Protein 5H5W (pdb70)

Organism: Escherichia coli (strain K12) (NCBI:txid83333)

Sequence (393 aa):
LSATSTTSSTTAFSATTAGNAIAGKYTISVTHLAQAQTLTTRTTRDDTKTAIATSDSKLTIQQGGDKDPITIDISAANSSLSGIRDAINNAKAGVSASIINVGNGEYRLSVTSNDTGLDNAMTLSVSGDDALQSFMGYDASASSNGMEVSVAAQNAQLTVNNVAIENSSNTISDALENITLNLNDVTTGNQTLTITQDATSTTSSTTAFSATTAGNAIAGKYTISVTHLAQAQTLTTRTTRDDTKTAIATSDSKLTIQQGGDKDPITIDISAANSSLSGIRDAINNAKAGVSASIINVGNGEYRLSVTSNDTGLDNAMTLSVSGDDALQSFMGYDASASSNGMEVSVAAQNAQLTVNNVAIENSSNTISALENITLNLNDVTTGNQTLTITQD

GO terms:
  GO:0005515 protein binding (F, IPI)
  GO:0071973 bacterial-type flagellum-dependent cell motility (P, IMP)

InterPro domains:
  IPR003481 Flagellar hook-associated protein 2, N-terminal [PF02465] (11-106)
  IPR010809 Flagellar hook-associated protein 2, C-terminal [PF07195] (222-452)
  IPR040026 Flagellar hook-associated protein 2 [PTHR30288] (1-466)

B-factor: mean 37.25, std 9.59, range [19.23, 79.92]

Radius of gyration: 24.8 Å; Cα contacts (8 Å, |Δi|>4): 1081; chains: 2; bounding box: 63×58×67 Å

Structure (mmCIF, N/CA/C/O backbone):
data_5H5W
#
_entry.id   5H5W
#
_cell.length_a   118.326
_cell.length_b   118.326
_cell.length_c   59.581
_cell.angle_alpha   90.00
_cell.angle_beta   90.00
_cell.angle_gamma   120.00
#
_symmetry.space_group_name_H-M   'P 6'
#
loop_
_entity.id
_entity.type
_entity.pdbx_description
1 polymer 'Flagellar hook-associated protein 2'
2 water water
#
loop_
_atom_site.group_PDB
_atom_site.id
_atom_site.type_symbol
_atom_site.label_atom_id
_atom_site.label_alt_id
_atom_site.label_comp_id
_atom_site.label_asym_id
_atom_site.label_entity_id
_atom_site.label_seq_id
_atom_site.pdbx_PDB_ins_code
_atom_site.Cartn_x
_atom_site.Cartn_y
_atom_site.Cartn_z
_atom_site.occupancy
_atom_site.B_iso_or_equiv
_atom_site.auth_seq_id
_atom_site.auth_comp_id
_atom_site.auth_asym_id
_atom_site.auth_atom_id
_atom_site.pdbx_PDB_model_num
ATOM 1 N N . LEU A 1 6 ? 112.427 -39.021 -35.645 1.00 48.72 70 LEU A N 1
ATOM 2 C CA . LEU A 1 6 ? 111.512 -38.613 -36.767 1.00 51.94 70 LEU A CA 1
ATOM 3 C C . LEU A 1 6 ? 110.797 -37.345 -36.324 1.00 52.25 70 LEU A C 1
ATOM 4 O O . LEU A 1 6 ? 110.397 -36.532 -37.145 1.00 54.87 70 LEU A O 1
ATOM 9 N N . SER A 1 7 ? 110.640 -37.157 -35.021 1.00 50.80 71 SER A N 1
ATOM 10 C CA . SER A 1 7 ? 109.913 -35.961 -34.542 1.00 51.85 71 SER A CA 1
ATOM 11 C C . SER A 1 7 ? 110.840 -34.868 -33.965 1.00 50.34 71 SER A C 1
ATOM 12 O O . SER A 1 7 ? 111.561 -35.093 -32.989 1.00 47.62 71 SER A O 1
ATOM 15 N N . ALA A 1 8 ? 110.831 -33.697 -34.606 1.00 52.33 72 ALA A N 1
ATOM 16 C CA . ALA A 1 8 ? 111.780 -32.628 -34.289 1.00 52.00 72 ALA A CA 1
ATOM 17 C C . ALA A 1 8 ? 111.283 -31.752 -33.161 1.00 51.89 72 ALA A C 1
ATOM 18 O O . ALA A 1 8 ? 110.082 -31.516 -33.046 1.00 53.57 72 ALA A O 1
ATOM 20 N N . THR A 1 9 ? 112.210 -31.261 -32.331 1.00 50.13 73 THR A N 1
ATOM 21 C CA . THR A 1 9 ? 111.853 -30.366 -31.233 1.00 50.28 73 THR A CA 1
ATOM 22 C C . THR A 1 9 ? 112.816 -29.157 -31.094 1.00 51.04 73 THR A C 1
ATOM 23 O O . THR A 1 9 ? 113.990 -29.232 -31.495 1.00 49.59 73 THR A O 1
ATOM 27 N N . SER A 1 10 ? 112.300 -28.045 -30.550 1.00 53.06 74 SER A N 1
ATOM 28 C CA . SER A 1 10 ? 113.114 -26.847 -30.228 1.00 54.16 74 SER A CA 1
ATOM 29 C C . SER A 1 10 ? 113.216 -26.570 -28.727 1.00 52.50 74 SER A C 1
ATOM 30 O O . SER A 1 10 ? 112.334 -26.926 -27.948 1.00 52.15 74 SER A O 1
ATOM 33 N N . THR A 1 11 ? 114.294 -25.916 -28.325 1.00 52.03 75 THR A N 1
ATOM 34 C CA . THR A 1 11 ? 114.526 -25.700 -26.914 1.00 50.69 75 THR A CA 1
ATOM 35 C C . THR A 1 11 ? 114.651 -24.227 -26.554 1.00 53.27 75 THR A C 1
ATOM 36 O O . THR A 1 11 ? 115.179 -23.422 -27.323 1.00 54.68 75 THR A O 1
ATOM 40 N N . THR A 1 12 ? 114.193 -23.892 -25.353 1.00 53.33 76 THR A N 1
ATOM 41 C CA . THR A 1 12 ? 114.332 -22.544 -24.842 1.00 55.64 76 THR A CA 1
ATOM 42 C C . THR A 1 12 ? 114.773 -22.655 -23.374 1.00 53.05 76 THR A C 1
ATOM 43 O O . THR A 1 12 ? 114.457 -23.624 -22.693 1.00 50.46 76 THR A O 1
ATOM 47 N N . SER A 1 13 ? 115.512 -21.671 -22.894 1.00 53.79 77 SER A N 1
ATOM 48 C CA . SER A 1 13 ? 116.038 -21.741 -21.541 1.00 51.92 77 SER A CA 1
ATOM 49 C C . SER A 1 13 ? 115.894 -20.408 -20.830 1.00 54.39 77 SER A C 1
ATOM 50 O O . SER A 1 13 ? 116.023 -19.350 -21.449 1.00 57.15 77 SER A O 1
ATOM 53 N N . SER A 1 14 ? 115.642 -20.452 -19.526 1.00 53.37 78 SER A N 1
ATOM 54 C CA . SER A 1 14 ? 115.464 -19.215 -18.754 1.00 55.94 78 SER A CA 1
ATOM 55 C C . SER A 1 14 ? 116.780 -18.499 -18.445 1.00 55.77 78 SER A C 1
ATOM 56 O O . SER A 1 14 ? 116.782 -17.311 -18.083 1.00 58.71 78 SER A O 1
ATOM 59 N N . THR A 1 15 ? 117.890 -19.214 -18.600 1.00 52.23 79 THR A N 1
ATOM 60 C CA . THR A 1 15 ? 119.208 -18.720 -18.186 1.00 51.92 79 THR A CA 1
ATOM 61 C C . THR A 1 15 ? 120.259 -19.008 -19.242 1.00 50.60 79 THR A C 1
ATOM 62 O O . THR A 1 15 ? 120.168 -20.008 -19.960 1.00 48.74 79 THR A O 1
ATOM 66 N N . THR A 1 16 ? 121.289 -18.160 -19.287 1.00 51.95 80 THR A N 1
ATOM 67 C CA . THR A 1 16 ? 122.523 -18.451 -20.031 1.00 50.68 80 THR A CA 1
ATOM 68 C C . THR A 1 16 ? 123.341 -19.542 -19.330 1.00 46.73 80 THR A C 1
ATOM 69 O O . THR A 1 16 ? 124.292 -20.091 -19.909 1.00 45.27 80 THR A O 1
ATOM 73 N N . ALA A 1 17 ? 122.965 -19.847 -18.086 1.00 45.09 81 ALA A N 1
ATOM 74 C CA . ALA A 1 17 ? 123.587 -20.919 -17.314 1.00 41.86 81 ALA A CA 1
ATOM 75 C C . ALA A 1 17 ? 123.545 -22.283 -18.004 1.00 38.64 81 ALA A C 1
ATOM 76 O O . ALA A 1 17 ? 124.453 -23.084 -17.835 1.00 37.52 81 ALA A O 1
ATOM 78 N N . PHE A 1 18 ? 122.485 -22.567 -18.745 1.00 38.56 82 PHE A N 1
ATOM 79 C CA . PHE A 1 18 ? 122.428 -23.805 -19.527 1.00 36.37 82 PHE A CA 1
ATOM 80 C C . PHE A 1 18 ? 121.704 -23.596 -20.841 1.00 38.62 82 PHE A C 1
ATOM 81 O O . PHE A 1 18 ? 120.881 -22.673 -20.970 1.00 41.06 82 PHE A O 1
ATOM 89 N N . SER A 1 19 ? 122.034 -24.428 -21.824 1.00 37.69 83 SER A N 1
ATOM 90 C CA . SER A 1 19 ? 121.217 -24.534 -23.008 1.00 39.51 83 SER A CA 1
ATOM 91 C C . SER A 1 19 ? 121.087 -25.996 -23.352 1.00 37.23 83 SER A C 1
ATOM 92 O O . SER A 1 19 ? 121.567 -26.871 -22.608 1.00 35.30 83 SER A O 1
ATOM 95 N N . ALA A 1 20 ? 120.392 -26.285 -24.440 1.00 37.81 84 ALA A N 1
ATOM 96 C CA . ALA A 1 20 ? 120.133 -27.669 -24.788 1.00 36.48 84 ALA A CA 1
ATOM 97 C C . ALA A 1 20 ? 119.736 -27.805 -26.231 1.00 38.16 84 ALA A C 1
ATOM 98 O O . ALA A 1 20 ? 119.111 -26.897 -26.811 1.00 40.53 84 ALA A O 1
ATOM 100 N N . THR A 1 21 ? 120.120 -28.932 -26.816 1.00 37.35 85 THR A N 1
ATOM 101 C CA . THR A 1 21 ? 119.645 -29.314 -28.138 1.00 39.30 85 THR A CA 1
ATOM 102 C C . THR A 1 21 ? 119.116 -30.732 -28.046 1.00 38.62 85 THR A C 1
ATOM 103 O O . THR A 1 21 ? 119.425 -31.462 -27.098 1.00 37.39 85 THR A O 1
ATOM 107 N N . THR A 1 22 ? 118.333 -31.128 -29.035 1.00 40.01 86 THR A N 1
ATOM 108 C CA . THR A 1 22 ? 117.617 -32.378 -28.974 1.00 39.65 86 THR A CA 1
ATOM 109 C C . THR A 1 22 ? 117.868 -33.255 -30.195 1.00 41.23 86 THR A C 1
ATOM 110 O O . THR A 1 22 ? 117.996 -32.741 -31.311 1.00 43.92 86 THR A O 1
ATOM 114 N N . ALA A 1 23 ? 117.906 -34.571 -29.978 1.00 40.23 87 ALA A N 1
ATOM 115 C CA . ALA A 1 23 ? 117.790 -35.541 -31.059 1.00 41.65 87 ALA A CA 1
ATOM 116 C C . ALA A 1 23 ? 116.296 -35.735 -31.319 1.00 43.13 87 ALA A C 1
ATOM 117 O O . ALA A 1 23 ? 115.463 -35.145 -30.619 1.00 42.79 87 ALA A O 1
ATOM 119 N N . GLY A 1 24 ? 115.951 -36.544 -32.315 1.00 44.14 88 GLY A N 1
ATOM 120 C CA . GLY A 1 24 ? 114.559 -36.862 -32.576 1.00 45.98 88 GLY A CA 1
ATOM 121 C C . GLY A 1 24 ? 113.837 -37.515 -31.405 1.00 45.06 88 GLY A C 1
ATOM 122 O O . GLY A 1 24 ? 114.462 -38.156 -30.555 1.00 43.00 88 GLY A O 1
ATOM 123 N N . ASN A 1 25 ? 112.515 -37.342 -31.367 1.00 47.02 89 ASN A N 1
ATOM 124 C CA . ASN A 1 25 ? 111.634 -37.991 -30.375 1.00 47.60 89 ASN A CA 1
ATOM 125 C C . ASN A 1 25 ? 111.914 -37.633 -28.911 1.00 46.04 89 ASN A C 1
ATOM 126 O O . ASN A 1 25 ? 111.678 -38.455 -28.035 1.00 45.74 89 ASN A O 1
ATOM 131 N N . ALA A 1 26 ? 112.459 -36.444 -28.661 1.00 45.94 90 ALA A N 1
ATOM 132 C CA . ALA A 1 26 ? 112.632 -35.942 -27.296 1.00 45.29 90 ALA A CA 1
ATOM 133 C C . ALA A 1 26 ? 111.259 -35.494 -26.779 1.00 47.16 90 ALA A C 1
ATOM 134 O O . ALA A 1 26 ? 110.434 -34.982 -27.557 1.00 49.66 90 ALA A O 1
ATOM 136 N N . ILE A 1 27 ? 111.010 -35.692 -25.484 1.00 46.76 91 ILE A N 1
ATOM 137 C CA . ILE A 1 27 ? 109.685 -35.430 -24.910 1.00 48.94 91 ILE A CA 1
ATOM 138 C C . ILE A 1 27 ? 109.475 -33.935 -24.693 1.00 49.83 91 ILE A C 1
ATOM 139 O O . ILE A 1 27 ? 110.214 -33.306 -23.918 1.00 48.51 91 ILE A O 1
ATOM 144 N N . ALA A 1 28 ? 108.489 -33.372 -25.394 1.00 52.00 92 ALA A N 1
ATOM 145 C CA . ALA A 1 28 ? 108.156 -31.950 -25.271 1.00 54.13 92 ALA A CA 1
ATOM 146 C C . ALA A 1 28 ? 107.780 -31.576 -23.825 1.00 54.48 92 ALA A C 1
ATOM 147 O O . ALA A 1 28 ? 107.385 -32.434 -23.035 1.00 54.49 92 ALA A O 1
ATOM 149 N N . GLY A 1 29 ? 107.944 -30.309 -23.463 1.00 55.32 93 GLY A N 1
ATOM 150 C CA . GLY A 1 29 ? 107.527 -29.869 -22.142 1.00 55.81 93 GLY A CA 1
ATOM 151 C C . GLY A 1 29 ? 108.522 -29.054 -21.357 1.00 54.61 93 GLY A C 1
ATOM 152 O O . GLY A 1 29 ? 109.576 -28.661 -21.869 1.00 52.98 93 GLY A O 1
ATOM 153 N N . LYS A 1 30 ? 108.158 -28.787 -20.104 1.00 55.57 94 LYS A N 1
ATOM 154 C CA . LYS A 1 30 ? 108.940 -27.923 -19.226 1.00 54.93 94 LYS A CA 1
ATOM 155 C C . LYS A 1 30 ? 109.773 -28.760 -18.257 1.00 51.98 94 LYS A C 1
ATOM 156 O O . LYS A 1 30 ? 109.275 -29.681 -17.594 1.00 52.57 94 LYS A O 1
ATOM 158 N N . TYR A 1 31 ? 111.058 -28.462 -18.201 1.00 48.70 95 TYR A N 1
ATOM 159 C CA . TYR A 1 31 ? 111.914 -29.178 -17.315 1.00 45.62 95 TYR A CA 1
ATOM 160 C C . TYR A 1 31 ? 112.501 -28.184 -16.336 1.00 45.09 95 TYR A C 1
ATOM 161 O O . TYR A 1 31 ? 113.090 -27.197 -16.745 1.00 45.43 95 TYR A O 1
ATOM 170 N N . THR A 1 32 ? 112.322 -28.428 -15.046 1.00 44.46 96 THR A N 1
ATOM 171 C CA . THR A 1 32 ? 112.973 -27.597 -14.039 1.00 44.11 96 THR A CA 1
ATOM 172 C C . THR A 1 32 ? 114.382 -28.082 -13.813 1.00 41.32 96 THR A C 1
ATOM 173 O O . THR A 1 32 ? 114.581 -29.203 -13.354 1.00 40.52 96 THR A O 1
ATOM 177 N N . ILE A 1 33 ? 115.353 -27.214 -14.090 1.00 40.80 97 ILE A N 1
ATOM 178 C CA . ILE A 1 33 ? 116.764 -27.552 -13.965 1.00 38.63 97 ILE A CA 1
ATOM 179 C C . ILE A 1 33 ? 117.510 -26.661 -12.964 1.00 39.93 97 ILE A C 1
ATOM 180 O O . ILE A 1 33 ? 117.467 -25.412 -13.020 1.00 41.75 97 ILE A O 1
ATOM 185 N N . SER A 1 34 ? 118.189 -27.319 -12.035 1.00 39.29 98 SER A N 1
ATOM 186 C CA . SER A 1 34 ? 118.974 -26.645 -11.029 1.00 39.77 98 SER A CA 1
ATOM 187 C C . SER A 1 34 ? 120.356 -27.263 -11.139 1.00 37.47 98 SER A C 1
ATOM 188 O O . SER A 1 34 ? 120.481 -28.474 -11.070 1.00 36.34 98 SER A O 1
ATOM 191 N N . VAL A 1 35 ? 121.380 -26.434 -11.369 1.00 36.78 99 VAL A N 1
ATOM 192 C CA . VAL A 1 35 ? 122.786 -26.896 -11.518 1.00 33.75 99 VAL A CA 1
ATOM 193 C C . VAL A 1 35 ? 123.565 -26.468 -10.294 1.00 33.95 99 VAL A C 1
ATOM 194 O O 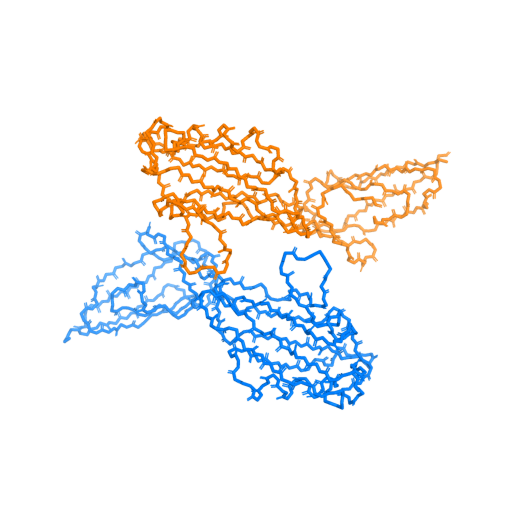. VAL A 1 35 ? 123.644 -25.274 -10.002 1.00 35.40 99 VAL A O 1
ATOM 198 N N . THR A 1 36 ? 124.125 -27.393 -9.535 1.00 32.90 100 THR A N 1
ATOM 199 C CA . THR A 1 36 ? 124.813 -26.925 -8.324 1.00 34.01 100 THR A CA 1
ATOM 200 C C . THR A 1 36 ? 126.331 -26.896 -8.440 1.00 32.30 100 THR A C 1
ATOM 201 O O . THR A 1 36 ? 127.008 -26.202 -7.670 1.00 33.19 100 THR A O 1
ATOM 205 N N . HIS A 1 37 ? 126.854 -27.635 -9.403 1.00 30.44 101 HIS A N 1
ATOM 206 C CA . HIS A 1 37 ? 128.298 -27.738 -9.640 1.00 30.25 101 HIS A CA 1
ATOM 207 C C . HIS A 1 37 ? 128.539 -28.080 -11.111 1.00 29.25 101 HIS A C 1
ATOM 208 O O . HIS A 1 37 ? 127.772 -28.807 -11.708 1.00 27.22 101 HIS A O 1
ATOM 215 N N . LEU A 1 38 ? 129.593 -27.494 -11.671 1.00 29.30 102 LEU A N 1
ATOM 216 C CA . LEU A 1 38 ? 130.076 -27.759 -13.009 1.00 28.91 102 LEU A CA 1
ATOM 217 C C . LEU A 1 38 ? 131.125 -28.852 -12.888 1.00 28.49 102 LEU A C 1
ATOM 218 O O . LEU A 1 38 ? 131.831 -28.943 -11.860 1.00 27.02 102 LEU A O 1
ATOM 223 N N . ALA A 1 39 ? 131.230 -29.693 -13.909 1.00 26.65 103 ALA A N 1
ATOM 224 C CA . ALA A 1 39 ? 132.362 -30.594 -13.981 1.00 27.30 103 ALA A CA 1
ATOM 225 C C . ALA A 1 39 ? 133.655 -29.788 -14.152 1.00 29.22 103 ALA A C 1
ATOM 226 O O . ALA A 1 39 ? 133.651 -28.709 -14.760 1.00 29.75 103 ALA A O 1
ATOM 228 N N . GLN A 1 40 ? 134.756 -30.316 -13.608 1.00 28.77 104 GLN A N 1
ATOM 229 C CA . GLN A 1 40 ? 136.077 -29.702 -13.735 1.00 28.01 104 GLN A CA 1
ATOM 230 C C . GLN A 1 40 ? 137.090 -30.774 -14.080 1.00 27.31 104 GLN A C 1
ATOM 231 O O . GLN A 1 40 ? 136.959 -31.907 -13.633 1.00 27.14 104 GLN A O 1
ATOM 237 N N . ALA A 1 41 ? 138.074 -30.400 -14.902 1.00 27.29 105 ALA A N 1
ATOM 238 C CA . ALA A 1 41 ? 139.255 -31.223 -15.194 1.00 26.96 105 ALA A CA 1
ATOM 239 C C . ALA A 1 41 ? 140.350 -30.936 -14.173 1.00 27.05 105 ALA A C 1
ATOM 240 O O . ALA A 1 41 ? 140.722 -29.776 -13.967 1.00 26.48 105 ALA A O 1
ATOM 242 N N . GLN A 1 42 ? 140.887 -31.978 -13.538 1.00 27.47 106 GLN A N 1
ATOM 243 C CA . GLN A 1 42 ? 141.983 -31.769 -12.612 1.00 26.44 106 GLN A CA 1
ATOM 244 C C . GLN A 1 42 ? 143.182 -31.081 -13.266 1.00 26.71 106 GLN A C 1
ATOM 245 O O . GLN A 1 42 ? 143.561 -31.411 -14.405 1.00 27.17 106 GLN A O 1
ATOM 251 N N . THR A 1 43 ? 143.747 -30.097 -12.557 1.00 25.74 107 THR A N 1
ATOM 252 C CA . THR A 1 43 ? 145.064 -29.567 -12.910 1.00 25.31 107 THR A CA 1
ATOM 253 C C . THR A 1 43 ? 145.969 -29.694 -11.702 1.00 24.79 107 THR A C 1
ATOM 254 O O . THR A 1 43 ? 145.609 -29.292 -10.579 1.00 25.75 107 THR A O 1
ATOM 258 N N . LEU A 1 44 ? 147.103 -30.340 -11.929 1.00 24.64 108 LEU A N 1
ATOM 259 C CA . LEU A 1 44 ? 148.185 -30.396 -10.970 1.00 23.42 108 LEU A CA 1
ATOM 260 C C . LEU A 1 44 ? 149.336 -29.467 -11.403 1.00 23.79 108 LEU A C 1
ATOM 261 O O . LEU A 1 44 ? 149.797 -29.487 -12.562 1.00 22.41 108 LEU A O 1
ATOM 266 N N . THR A 1 45 ? 149.830 -28.701 -10.432 1.00 23.52 109 THR A N 1
ATOM 267 C CA . THR A 1 45 ? 150.927 -27.773 -10.654 1.00 22.50 109 THR A CA 1
ATOM 268 C C . THR A 1 45 ? 152.057 -27.991 -9.628 1.00 23.22 109 THR A C 1
ATOM 269 O O . THR A 1 45 ? 151.825 -28.127 -8.418 1.00 22.68 109 THR A O 1
ATOM 273 N N . THR A 1 46 ? 153.292 -28.020 -10.122 1.00 23.86 110 THR A N 1
ATOM 274 C CA . THR A 1 46 ? 154.454 -28.164 -9.258 1.00 24.72 110 THR A CA 1
ATOM 275 C C . THR A 1 46 ? 154.455 -27.096 -8.191 1.00 25.18 110 THR A C 1
ATOM 276 O O . THR A 1 46 ? 154.318 -25.929 -8.517 1.00 24.16 110 THR A O 1
ATOM 280 N N . ARG A 1 47 ? 154.569 -27.474 -6.900 1.00 26.94 111 ARG A N 1
ATOM 281 C CA . ARG A 1 47 ? 154.524 -26.460 -5.824 1.00 27.29 111 ARG A CA 1
ATOM 282 C C . ARG A 1 47 ? 155.798 -25.661 -5.806 1.00 28.11 111 ARG A C 1
ATOM 283 O O . ARG A 1 47 ? 155.815 -24.546 -5.264 1.00 28.61 111 ARG A O 1
ATOM 291 N N . THR A 1 48 ? 156.887 -26.231 -6.341 1.00 27.92 112 THR A N 1
ATOM 292 C CA . THR A 1 48 ? 158.142 -25.475 -6.479 1.00 29.04 112 THR A CA 1
ATOM 293 C C . THR A 1 48 ? 158.389 -25.091 -7.942 1.00 28.65 112 THR A C 1
ATOM 294 O O . THR A 1 48 ? 157.706 -25.585 -8.837 1.00 27.67 112 THR A O 1
ATOM 298 N N . THR A 1 49 ? 159.399 -24.242 -8.151 1.00 28.22 113 THR A N 1
ATOM 299 C CA . THR A 1 49 ? 159.693 -23.681 -9.450 1.00 28.14 113 THR A CA 1
ATOM 300 C C . THR A 1 49 ? 161.128 -24.007 -9.854 1.00 28.72 113 THR A C 1
ATOM 301 O O . THR A 1 49 ? 161.972 -24.305 -9.025 1.00 28.51 113 THR A O 1
ATOM 305 N N . ARG A 1 50 ? 161.393 -23.937 -11.142 1.00 28.61 114 ARG A N 1
ATOM 306 C CA . ARG A 1 50 ? 162.754 -23.901 -11.639 1.00 30.49 114 ARG A CA 1
ATOM 307 C C . ARG A 1 50 ? 163.093 -22.526 -12.166 1.00 31.13 114 ARG A C 1
ATOM 308 O O . ARG A 1 50 ? 162.207 -21.776 -12.627 1.00 30.01 114 ARG A O 1
ATOM 316 N N . ASP A 1 51 ? 164.379 -22.195 -12.138 1.00 32.36 115 ASP A N 1
ATOM 317 C CA . ASP A 1 51 ? 164.780 -20.937 -12.741 1.00 34.21 115 ASP A CA 1
ATOM 318 C C . ASP A 1 51 ? 164.979 -21.031 -14.269 1.00 33.87 115 ASP A C 1
ATOM 319 O O . ASP A 1 51 ? 165.259 -20.042 -14.937 1.00 34.70 115 ASP A O 1
ATOM 324 N N . ASP A 1 52 ? 164.819 -22.201 -14.838 1.00 33.27 116 ASP A N 1
ATOM 325 C CA . ASP A 1 52 ? 164.768 -22.237 -16.294 1.00 34.86 116 ASP A CA 1
ATOM 326 C C . ASP A 1 52 ? 164.100 -23.502 -16.777 1.00 34.59 116 ASP A C 1
ATOM 327 O O . ASP A 1 52 ? 163.809 -24.392 -15.962 1.00 34.40 116 ASP A O 1
ATOM 332 N N . THR A 1 53 ? 163.879 -23.588 -18.093 1.00 34.72 117 THR A N 1
ATOM 333 C CA . THR A 1 53 ? 163.144 -24.709 -18.684 1.00 34.66 117 THR A CA 1
ATOM 334 C C . THR A 1 53 ? 164.034 -25.766 -19.334 1.00 35.58 117 THR A C 1
ATOM 335 O O . THR A 1 53 ? 163.540 -26.779 -19.821 1.00 34.97 117 THR A O 1
ATOM 339 N N . LYS A 1 54 ? 165.348 -25.520 -19.313 1.00 37.24 118 LYS A N 1
ATOM 340 C CA . LYS A 1 54 ? 166.326 -26.279 -20.078 1.00 38.76 118 LYS A CA 1
ATOM 341 C C . LYS A 1 54 ? 167.252 -27.164 -19.243 1.00 38.99 118 LYS A C 1
ATOM 342 O O . LYS A 1 54 ? 167.859 -28.098 -19.772 1.00 39.10 118 LYS A O 1
ATOM 348 N N . THR A 1 55 ? 167.384 -26.861 -17.950 1.00 37.51 119 THR A N 1
ATOM 349 C CA . THR A 1 55 ? 168.273 -27.648 -17.092 1.00 37.70 119 THR A CA 1
ATOM 350 C C . THR A 1 55 ? 167.544 -28.899 -16.624 1.00 36.69 119 THR A C 1
ATOM 351 O O . THR A 1 55 ? 166.416 -28.827 -16.104 1.00 34.55 119 THR A O 1
ATOM 355 N N . ALA A 1 56 ? 168.215 -30.030 -16.799 1.00 36.97 120 ALA A N 1
ATOM 356 C CA . ALA A 1 56 ? 167.742 -31.316 -16.335 1.00 37.00 120 ALA A CA 1
ATOM 357 C C . ALA A 1 56 ? 167.524 -31.303 -14.816 1.00 36.27 120 ALA A C 1
ATOM 358 O O . ALA A 1 56 ? 168.249 -30.654 -14.063 1.00 36.68 120 ALA A O 1
ATOM 360 N N . ILE A 1 57 ? 166.517 -32.025 -14.366 1.00 35.44 121 ILE A N 1
ATOM 361 C CA . ILE A 1 57 ? 166.160 -32.038 -12.961 1.00 35.12 121 ILE A CA 1
ATOM 362 C C . ILE A 1 57 ? 166.623 -33.361 -12.350 1.00 36.74 121 ILE A C 1
ATOM 363 O O . ILE A 1 57 ? 166.928 -33.442 -11.162 1.00 36.28 121 ILE A O 1
ATOM 368 N N . ALA A 1 58 ? 166.593 -34.403 -13.173 1.00 37.79 122 ALA A N 1
ATOM 369 C CA . ALA A 1 58 ? 166.988 -35.743 -12.768 1.00 39.74 122 ALA A CA 1
ATOM 370 C C . ALA A 1 58 ? 168.443 -35.949 -13.105 1.00 41.93 122 ALA A C 1
ATOM 371 O O . ALA A 1 58 ? 168.972 -35.338 -14.044 1.00 42.40 122 ALA A O 1
ATOM 373 N N . THR A 1 59 ? 169.094 -36.789 -12.314 1.00 44.35 123 THR A N 1
ATOM 374 C CA . THR A 1 59 ? 170.488 -37.167 -12.550 1.00 47.08 123 THR A CA 1
ATOM 375 C C . THR A 1 59 ? 170.574 -38.552 -13.205 1.00 49.18 123 THR A C 1
ATOM 376 O O . THR A 1 59 ? 171.573 -38.869 -13.846 1.00 51.81 123 THR A O 1
ATOM 380 N N . SER A 1 60 ? 169.529 -39.365 -13.045 1.00 48.59 124 SER A N 1
ATOM 381 C CA . SER A 1 60 ? 169.396 -40.642 -13.765 1.00 50.19 124 SER A CA 1
ATOM 382 C C . SER A 1 60 ? 168.245 -40.587 -14.788 1.00 48.75 124 SER A C 1
ATOM 383 O O . SER A 1 60 ? 167.438 -39.652 -14.782 1.00 45.88 124 SER A O 1
ATOM 386 N N . ASP A 1 61 ? 168.191 -41.580 -15.668 1.00 49.53 125 ASP A N 1
ATOM 387 C CA . ASP A 1 61 ? 167.015 -41.794 -16.485 1.00 48.98 125 ASP A CA 1
ATOM 388 C C . ASP A 1 61 ? 165.926 -42.297 -15.569 1.00 47.95 125 ASP A C 1
ATOM 389 O O . ASP A 1 61 ? 166.209 -42.861 -14.508 1.00 49.03 125 ASP A O 1
ATOM 394 N N . SER A 1 62 ? 164.683 -42.077 -15.967 1.00 45.97 126 SER A N 1
ATOM 395 C CA . SER A 1 62 ? 163.557 -42.385 -15.090 1.00 44.99 126 SER A CA 1
ATOM 396 C C . SER A 1 62 ? 162.290 -42.729 -15.856 1.00 43.71 126 SER A C 1
ATOM 397 O O . SER A 1 62 ? 162.230 -42.598 -17.091 1.00 44.27 126 SER A O 1
ATOM 400 N N . LYS A 1 63 ? 161.289 -43.188 -15.121 1.00 42.07 127 LYS A N 1
ATOM 401 C CA . LYS A 1 63 ? 160.035 -43.597 -15.741 1.00 41.79 127 LYS A CA 1
ATOM 402 C C . LYS A 1 63 ? 158.873 -42.901 -15.070 1.00 39.26 127 LYS A C 1
ATOM 403 O O . LYS A 1 63 ? 158.619 -43.130 -13.885 1.00 38.75 127 LYS A O 1
ATOM 409 N N . LEU A 1 64 ? 158.167 -42.065 -15.826 1.00 38.08 128 LEU A N 1
ATOM 410 C CA . LEU A 1 64 ? 156.975 -41.372 -15.302 1.00 36.64 128 LEU A CA 1
ATOM 411 C C . LEU A 1 64 ? 155.754 -42.239 -15.512 1.00 37.46 128 LEU A C 1
ATOM 412 O O . LEU A 1 64 ? 155.481 -42.642 -16.636 1.00 38.97 128 LEU A O 1
ATOM 417 N N . THR A 1 65 ? 155.045 -42.554 -14.433 1.00 37.74 129 THR A N 1
ATOM 418 C CA . THR A 1 65 ? 153.746 -43.209 -14.530 1.00 38.54 129 THR A CA 1
ATOM 419 C C . THR A 1 65 ? 152.599 -42.227 -14.289 1.00 36.50 129 THR A C 1
ATOM 420 O O . THR A 1 65 ? 152.595 -41.465 -13.322 1.00 35.61 129 THR A O 1
ATOM 424 N N . ILE A 1 66 ? 151.637 -42.278 -15.208 1.00 36.70 130 ILE A N 1
ATOM 425 C CA . ILE A 1 66 ? 150.438 -41.478 -15.203 1.00 35.05 130 ILE A CA 1
ATOM 426 C C . ILE A 1 66 ? 149.267 -42.459 -15.154 1.00 36.02 130 ILE A C 1
ATOM 427 O O . ILE A 1 66 ? 149.049 -43.265 -16.092 1.00 37.45 130 ILE A O 1
ATOM 432 N N . GLN A 1 67 ? 148.521 -42.401 -14.055 1.00 34.64 131 GLN A N 1
ATOM 433 C CA . GLN A 1 67 ? 147.396 -43.287 -13.835 1.00 35.15 131 GLN A CA 1
ATOM 434 C C . GLN A 1 67 ? 146.150 -42.455 -13.519 1.00 33.83 131 GLN A C 1
ATOM 435 O O . GLN A 1 67 ? 146.100 -41.781 -12.490 1.00 32.87 131 GLN A O 1
ATOM 441 N N . GLN A 1 68 ? 145.140 -42.527 -14.380 1.00 32.95 132 GLN A N 1
ATOM 442 C CA . GLN A 1 68 ? 143.852 -41.907 -14.110 1.00 31.41 132 GLN A CA 1
ATOM 443 C C . GLN A 1 68 ? 142.910 -42.885 -13.428 1.00 32.01 132 GLN A C 1
ATOM 444 O O . GLN A 1 68 ? 143.223 -44.068 -13.334 1.00 33.11 132 GLN A O 1
ATOM 450 N N . GLY A 1 69 ? 141.754 -42.405 -12.981 1.00 31.54 133 GLY A N 1
ATOM 451 C CA . GLY A 1 69 ? 140.741 -43.298 -12.359 1.00 32.08 133 GLY A CA 1
ATOM 452 C C . GLY A 1 69 ? 139.815 -43.873 -13.403 1.00 34.00 133 GLY A C 1
ATOM 453 O O . GLY A 1 69 ? 140.125 -43.903 -14.624 1.00 33.68 133 GLY A O 1
ATOM 454 N N . GLY A 1 70 ? 138.669 -44.358 -12.942 1.00 35.48 134 GLY A N 1
ATOM 455 C CA . GLY A 1 70 ? 137.697 -44.981 -13.844 1.00 37.19 134 GLY A CA 1
ATOM 456 C C . GLY A 1 70 ? 138.217 -46.197 -14.581 1.00 39.91 134 GLY A C 1
ATOM 457 O O . GLY A 1 70 ? 137.875 -46.426 -15.770 1.00 41.31 134 GLY A O 1
ATOM 458 N N . ASP A 1 71 ? 139.043 -46.989 -13.895 1.00 40.66 135 ASP A N 1
ATOM 459 C CA . ASP A 1 71 ? 139.622 -48.215 -14.481 1.00 42.70 135 ASP A CA 1
ATOM 460 C C . ASP A 1 71 ? 140.364 -48.032 -15.832 1.00 43.06 135 ASP A C 1
ATOM 461 O O . ASP A 1 71 ? 140.352 -48.924 -16.665 1.00 44.74 135 ASP A O 1
ATOM 463 N N . LYS A 1 72 ? 141.014 -46.885 -16.043 1.00 41.69 136 LYS A N 1
ATOM 464 C CA . LYS A 1 72 ? 141.894 -46.704 -17.201 1.00 42.42 136 LYS A CA 1
ATOM 465 C C . LYS A 1 72 ? 143.291 -47.293 -16.971 1.00 43.17 136 LYS A C 1
ATOM 466 O O . LYS A 1 72 ? 143.805 -47.290 -15.836 1.00 42.18 136 LYS A O 1
ATOM 472 N N . ASP A 1 73 ? 143.899 -47.791 -18.056 1.00 44.24 137 ASP A N 1
ATOM 473 C CA . ASP A 1 73 ? 145.259 -48.316 -18.023 1.00 45.37 137 ASP A CA 1
ATOM 474 C C . ASP A 1 73 ? 146.288 -47.240 -17.646 1.00 44.11 137 ASP A C 1
ATOM 475 O O . ASP A 1 73 ? 146.199 -46.111 -18.131 1.00 42.35 137 ASP A O 1
ATOM 477 N N . PRO A 1 74 ? 147.283 -47.603 -16.813 1.00 44.32 138 PRO A N 1
ATOM 478 C CA . PRO A 1 74 ? 148.403 -46.707 -16.521 1.00 43.46 138 PRO A CA 1
ATOM 479 C C . PRO A 1 74 ? 149.312 -46.539 -17.745 1.00 44.64 138 PRO A C 1
ATOM 480 O O . PRO A 1 74 ? 149.498 -47.490 -18.493 1.00 46.63 138 PRO A O 1
ATOM 484 N N . ILE A 1 75 ? 149.841 -45.332 -17.952 1.00 43.54 139 ILE A N 1
ATOM 485 C CA . ILE A 1 75 ? 150.810 -45.076 -19.031 1.00 45.12 139 ILE A CA 1
ATOM 486 C C . ILE A 1 75 ? 152.153 -44.756 -18.387 1.00 44.04 139 ILE A C 1
ATOM 487 O O . ILE A 1 75 ? 152.233 -43.862 -17.543 1.00 42.29 139 ILE A O 1
ATOM 492 N N . THR A 1 76 ? 153.186 -45.494 -18.782 1.00 45.95 140 THR A N 1
ATOM 493 C CA . THR A 1 76 ? 154.563 -45.277 -18.320 1.00 46.12 140 THR A CA 1
ATOM 494 C C . THR A 1 76 ? 155.376 -44.626 -19.437 1.00 46.70 140 THR A C 1
ATOM 495 O O . THR A 1 76 ? 155.434 -45.139 -20.562 1.00 47.47 140 THR A O 1
ATOM 499 N N . ILE A 1 77 ? 156.003 -43.496 -19.115 1.00 45.58 141 ILE A N 1
ATOM 500 C CA . ILE A 1 77 ? 156.810 -42.748 -20.081 1.00 46.19 141 ILE A CA 1
ATOM 501 C C . ILE A 1 77 ? 158.270 -42.733 -19.623 1.00 46.57 141 ILE A C 1
ATOM 502 O O . ILE A 1 77 ? 158.550 -42.568 -18.423 1.00 44.90 141 ILE A O 1
ATOM 507 N N . ASP A 1 78 ? 159.173 -42.933 -20.585 1.00 47.95 142 ASP A N 1
ATOM 508 C CA . ASP A 1 78 ? 160.622 -42.874 -20.363 1.00 49.31 142 ASP A CA 1
ATOM 509 C C . ASP A 1 78 ? 161.153 -41.452 -20.489 1.00 47.87 142 ASP A C 1
ATOM 510 O O . ASP A 1 78 ? 160.904 -40.761 -21.483 1.00 48.12 142 ASP A O 1
ATOM 515 N N . ILE A 1 79 ? 161.879 -41.021 -19.467 1.00 46.63 143 ILE A N 1
ATOM 516 C CA . ILE A 1 79 ? 162.485 -39.707 -19.454 1.00 44.74 143 ILE A CA 1
ATOM 517 C C . ILE A 1 79 ? 163.967 -39.884 -19.129 1.00 45.71 143 ILE A C 1
ATOM 518 O O . ILE A 1 79 ? 164.336 -40.187 -17.988 1.00 45.32 143 ILE A O 1
ATOM 523 N N . SER A 1 80 ? 164.809 -39.718 -20.145 1.00 46.05 144 SER A N 1
ATOM 524 C CA . SER A 1 80 ? 166.241 -39.683 -19.932 1.00 46.87 144 SER A CA 1
ATOM 525 C C . SER A 1 80 ? 166.585 -38.497 -19.028 1.00 44.78 144 SER A C 1
ATOM 526 O O . SER A 1 80 ? 165.814 -37.512 -18.943 1.00 42.83 144 SER A O 1
ATOM 529 N N . ALA A 1 81 ? 167.710 -38.632 -18.328 1.00 44.62 145 ALA A N 1
ATOM 530 C CA . ALA A 1 81 ? 168.284 -37.585 -17.502 1.00 43.53 145 ALA A CA 1
ATOM 531 C C . ALA A 1 81 ? 168.380 -36.288 -18.315 1.00 42.84 145 ALA A C 1
ATOM 532 O O . ALA A 1 81 ? 167.969 -35.241 -17.862 1.00 40.10 145 ALA A O 1
ATOM 534 N N . ALA A 1 82 ? 168.893 -36.392 -19.544 1.00 44.80 146 ALA A N 1
ATOM 535 C CA . ALA A 1 82 ? 168.984 -35.248 -20.444 1.00 44.80 146 ALA A CA 1
ATOM 536 C C . ALA A 1 82 ? 167.628 -34.551 -20.659 1.00 42.92 146 ALA A C 1
ATOM 537 O O . ALA A 1 82 ? 167.545 -33.328 -20.671 1.00 41.57 146 ALA A O 1
ATOM 539 N N . ASN A 1 83 ? 166.571 -35.341 -20.788 1.00 43.22 147 ASN A N 1
ATOM 540 C CA . ASN A 1 83 ? 165.224 -34.829 -21.029 1.00 41.69 147 ASN A CA 1
ATOM 541 C C . ASN A 1 83 ? 164.388 -34.554 -19.763 1.00 39.39 147 ASN A C 1
ATOM 542 O O . ASN A 1 83 ? 163.183 -34.246 -19.861 1.00 38.47 147 ASN A O 1
ATOM 547 N N . SER A 1 84 ? 165.021 -34.645 -18.586 1.00 38.26 148 SER A N 1
ATOM 548 C CA . SER A 1 84 ? 164.339 -34.318 -17.312 1.00 35.45 148 SER A CA 1
ATOM 549 C C . SER A 1 84 ? 164.281 -32.811 -17.021 1.00 34.09 148 SER A C 1
ATOM 550 O O . SER A 1 84 ? 164.118 -32.388 -15.874 1.00 32.61 148 SER A O 1
ATOM 553 N N . SER A 1 85 ? 164.439 -31.992 -18.046 1.00 33.66 149 SER A N 1
ATOM 554 C CA . SER A 1 85 ? 164.182 -30.570 -17.895 1.00 32.38 149 SER A CA 1
ATOM 555 C C . SER A 1 85 ? 162.681 -30.316 -17.964 1.00 31.20 149 SER A C 1
ATOM 556 O O . SER A 1 85 ? 161.914 -31.154 -18.428 1.00 31.13 149 SER A O 1
ATOM 559 N N . LEU A 1 86 ? 162.267 -29.146 -17.515 1.00 30.70 150 LEU A N 1
ATOM 560 C CA . LEU A 1 86 ? 160.889 -28.733 -17.724 1.00 30.71 150 LEU A CA 1
ATOM 561 C C . LEU A 1 86 ? 160.419 -28.896 -19.166 1.00 31.87 150 LEU A C 1
ATOM 562 O O . LEU A 1 86 ? 159.391 -29.529 -19.361 1.00 32.30 150 LEU A O 1
ATOM 567 N N . SER A 1 87 ? 161.123 -28.322 -20.155 1.00 32.40 151 SER A N 1
ATOM 568 C CA . SER A 1 87 ? 160.748 -28.539 -21.580 1.00 34.53 151 SER A CA 1
ATOM 569 C C . SER A 1 87 ? 160.723 -30.028 -21.924 1.00 35.02 151 SER A C 1
ATOM 570 O O . SER A 1 87 ? 159.812 -30.494 -22.604 1.00 35.82 151 SER A O 1
ATOM 573 N N . GLY A 1 88 ? 161.746 -30.756 -21.476 1.00 35.00 152 GLY A N 1
ATOM 574 C CA . GLY A 1 88 ? 161.872 -32.180 -21.770 1.00 35.55 152 GLY A CA 1
ATOM 575 C C . GLY A 1 88 ? 160.661 -32.962 -21.320 1.00 34.52 152 GLY A C 1
ATOM 576 O O . GLY A 1 88 ? 160.137 -33.773 -22.086 1.00 34.43 152 GLY A O 1
ATOM 577 N N . ILE A 1 89 ? 160.216 -32.700 -20.078 1.00 33.11 153 ILE A N 1
ATOM 578 C CA . ILE A 1 89 ? 159.114 -33.438 -19.460 1.00 32.71 153 ILE A CA 1
ATOM 579 C C . ILE A 1 89 ? 157.786 -33.064 -20.111 1.00 33.69 153 ILE A C 1
ATOM 580 O O . ILE A 1 89 ? 156.974 -33.947 -20.404 1.00 34.35 153 ILE A O 1
ATOM 585 N N . ARG A 1 90 ? 157.567 -31.759 -20.314 1.00 33.48 154 ARG A N 1
ATOM 586 C CA . ARG A 1 90 ? 156.407 -31.261 -21.045 1.00 34.22 154 ARG A CA 1
ATOM 587 C C . ARG A 1 90 ? 156.237 -31.954 -22.411 1.00 36.48 154 ARG A C 1
ATOM 588 O O . ARG A 1 90 ? 155.146 -32.486 -22.709 1.00 36.95 154 ARG A O 1
ATOM 596 N N . ASP A 1 91 ? 157.310 -31.956 -23.209 1.00 37.25 155 ASP A N 1
ATOM 597 C CA . ASP A 1 91 ? 157.322 -32.614 -24.524 1.00 40.37 155 ASP A CA 1
ATOM 598 C C . ASP A 1 91 ? 157.025 -34.107 -24.410 1.00 40.43 155 ASP A C 1
ATOM 599 O O . ASP A 1 91 ? 156.328 -34.669 -25.242 1.00 41.08 155 ASP A O 1
ATOM 604 N N . ALA A 1 92 ? 157.579 -34.749 -23.387 1.00 39.75 156 ALA A N 1
ATOM 605 C CA . ALA A 1 92 ? 157.483 -36.204 -23.281 1.00 40.46 156 ALA A CA 1
ATOM 606 C C . ALA A 1 92 ? 156.056 -36.581 -22.883 1.00 38.73 156 ALA A C 1
ATOM 607 O O . ALA A 1 92 ? 155.489 -37.537 -23.402 1.00 39.18 156 ALA A O 1
ATOM 609 N N . ILE A 1 93 ? 155.477 -35.808 -21.969 1.00 35.94 157 ILE A N 1
ATOM 610 C CA . ILE A 1 93 ? 154.086 -36.007 -21.591 1.00 34.19 157 ILE A CA 1
ATOM 611 C C . ILE A 1 93 ? 153.128 -35.770 -22.803 1.00 34.83 157 ILE A C 1
ATOM 612 O O . ILE A 1 93 ? 152.274 -36.603 -23.114 1.00 34.34 157 ILE A O 1
ATOM 617 N N . ASN A 1 94 ? 153.294 -34.636 -23.472 1.00 34.82 158 ASN A N 1
ATOM 618 C CA . ASN A 1 94 ? 152.394 -34.244 -24.542 1.00 36.77 158 ASN A CA 1
ATOM 619 C C . ASN A 1 94 ? 152.456 -35.236 -25.687 1.00 39.69 158 ASN A C 1
ATOM 620 O O . ASN A 1 94 ? 151.434 -35.589 -26.245 1.00 41.00 158 ASN A O 1
ATOM 625 N N . ASN A 1 95 ? 153.656 -35.734 -25.973 1.00 42.44 159 ASN A N 1
ATOM 626 C CA . ASN A 1 95 ? 153.877 -36.717 -27.032 1.00 45.97 159 ASN A CA 1
ATOM 627 C C . ASN A 1 95 ? 153.345 -38.098 -26.712 1.00 46.36 159 ASN A C 1
ATOM 628 O O . ASN A 1 95 ? 153.065 -38.855 -27.602 1.00 48.07 159 ASN A O 1
ATOM 633 N N . ALA A 1 96 ? 153.181 -38.408 -25.433 1.00 45.26 160 ALA A N 1
ATOM 634 C CA . ALA A 1 96 ? 152.676 -39.722 -25.010 1.00 46.14 160 ALA A CA 1
ATOM 635 C C . ALA A 1 96 ? 151.172 -39.984 -25.292 1.00 46.77 160 ALA A C 1
ATOM 636 O O . ALA A 1 96 ? 150.753 -41.159 -25.399 1.00 48.08 160 ALA A O 1
ATOM 638 N N . LYS A 1 97 ? 150.388 -38.906 -25.453 1.00 45.76 161 LYS A N 1
ATOM 639 C CA . LYS A 1 97 ? 148.920 -38.973 -25.581 1.00 46.23 161 LYS A CA 1
ATOM 640 C C . LYS A 1 97 ? 148.411 -39.853 -24.458 1.00 44.89 161 LYS A C 1
ATOM 641 O O . LYS A 1 97 ? 147.949 -40.985 -24.647 1.00 45.98 161 LYS A O 1
ATOM 647 N N . ALA A 1 98 ? 148.522 -39.311 -23.268 1.00 43.31 162 ALA A N 1
ATOM 648 C CA . ALA A 1 98 ? 148.287 -40.068 -22.068 1.00 42.11 162 ALA A CA 1
ATOM 649 C C . ALA A 1 98 ? 146.970 -39.634 -21.436 1.00 41.07 162 ALA A C 1
ATOM 650 O O . ALA A 1 98 ? 146.745 -39.862 -20.241 1.00 40.25 162 ALA A O 1
ATOM 652 N N . GLY A 1 99 ? 146.113 -38.998 -22.241 1.00 41.12 163 GLY A N 1
ATOM 653 C CA . GLY A 1 99 ? 144.880 -38.389 -21.746 1.00 39.78 163 GLY A CA 1
ATOM 654 C C . GLY A 1 99 ? 145.129 -37.198 -20.826 1.00 37.94 163 GLY A C 1
ATOM 655 O O . GLY A 1 99 ? 144.181 -36.643 -20.262 1.00 37.46 163 GLY A O 1
ATOM 656 N N . VAL A 1 100 ? 146.395 -36.804 -20.666 1.00 36.98 164 VAL A N 1
ATOM 657 C CA . VAL A 1 100 ? 146.716 -35.572 -19.957 1.00 34.41 164 VAL A CA 1
ATOM 658 C C . VAL A 1 100 ? 147.557 -34.657 -20.833 1.00 35.05 164 VAL A C 1
ATOM 659 O O . VAL A 1 100 ? 148.097 -35.045 -21.875 1.00 36.63 164 VAL A O 1
ATOM 663 N N . SER A 1 101 ? 147.641 -33.413 -20.423 1.00 33.63 165 SER A N 1
ATOM 664 C CA . SER A 1 101 ? 148.319 -32.428 -21.235 1.00 34.63 165 SER A CA 1
ATOM 665 C C . SER A 1 101 ? 149.166 -31.589 -20.276 1.00 32.20 165 SER A C 1
ATOM 666 O O . SER A 1 101 ? 148.670 -31.197 -19.227 1.00 30.83 165 SER A O 1
ATOM 669 N N . ALA A 1 102 ? 150.438 -31.384 -20.618 1.00 30.89 166 ALA A N 1
ATOM 670 C CA . ALA A 1 102 ? 151.376 -30.594 -19.819 1.00 28.66 166 ALA A CA 1
ATOM 671 C C . ALA A 1 102 ? 151.662 -29.244 -20.458 1.00 29.09 166 ALA A C 1
ATOM 672 O O . ALA A 1 102 ? 151.756 -29.101 -21.710 1.00 28.46 166 ALA A O 1
ATOM 674 N N . SER A 1 103 ? 151.839 -28.243 -19.604 1.00 28.28 167 SER A N 1
ATOM 675 C CA . SER A 1 103 ? 152.278 -26.933 -20.075 1.00 29.42 167 SER A CA 1
ATOM 676 C C . SER A 1 103 ? 153.230 -26.312 -19.050 1.00 28.67 167 SER A C 1
ATOM 677 O O . SER A 1 103 ? 153.238 -26.705 -17.872 1.00 27.03 167 SER A O 1
ATOM 680 N N . ILE A 1 104 ? 154.021 -25.348 -19.519 1.00 29.14 168 ILE A N 1
ATOM 681 C CA . ILE A 1 104 ? 154.893 -24.574 -18.669 1.00 29.79 168 ILE A CA 1
ATOM 682 C C . ILE A 1 104 ? 154.271 -23.200 -18.364 1.00 29.70 168 ILE A C 1
ATOM 683 O O . ILE A 1 104 ? 153.693 -22.563 -19.250 1.00 30.83 168 ILE A O 1
ATOM 688 N N . ILE A 1 105 ? 154.324 -22.781 -17.100 1.00 29.68 169 ILE A N 1
ATOM 689 C CA . ILE A 1 105 ? 153.880 -21.436 -16.711 1.00 30.05 169 ILE A CA 1
ATOM 690 C C . ILE A 1 105 ? 155.076 -20.600 -16.213 1.00 30.09 169 ILE A C 1
ATOM 691 O O . ILE A 1 105 ? 155.729 -20.958 -15.233 1.00 30.01 169 ILE A O 1
ATOM 696 N N . ASN A 1 106 ? 155.377 -19.505 -16.898 1.00 30.08 170 ASN A N 1
ATOM 697 C CA . ASN A 1 106 ? 156.333 -18.533 -16.350 1.00 30.20 170 ASN A CA 1
ATOM 698 C C . ASN A 1 106 ? 155.606 -17.667 -15.287 1.00 29.23 170 ASN A C 1
ATOM 699 O O . ASN A 1 106 ? 154.821 -16.815 -15.628 1.00 29.17 170 ASN A O 1
ATOM 704 N N . VAL A 1 107 ? 155.829 -17.923 -14.002 1.00 28.81 171 VAL A N 1
ATOM 705 C CA . VAL A 1 107 ? 155.113 -17.172 -12.945 1.00 28.06 171 VAL A CA 1
ATOM 706 C C . VAL A 1 107 ? 155.764 -15.809 -12.625 1.00 29.31 171 VAL A C 1
ATOM 707 O O . VAL A 1 107 ? 155.361 -15.119 -11.683 1.00 30.43 171 VAL A O 1
ATOM 711 N N . GLY A 1 108 ? 156.772 -15.432 -13.408 1.00 29.42 172 GLY A N 1
ATOM 712 C CA . GLY A 1 108 ? 157.518 -14.215 -13.165 1.00 30.31 172 GLY A CA 1
ATOM 713 C C . GLY A 1 108 ? 158.675 -14.432 -12.221 1.00 30.10 172 GLY A C 1
ATOM 714 O O . GLY A 1 108 ? 158.890 -15.543 -11.762 1.00 30.23 172 GLY A O 1
ATOM 715 N N . ASN A 1 109 ? 159.421 -13.369 -11.934 1.00 31.31 173 ASN A N 1
ATOM 716 C CA . ASN A 1 109 ? 160.593 -13.433 -11.054 1.00 32.09 173 ASN A CA 1
ATOM 717 C C . ASN A 1 109 ? 161.637 -14.474 -11.520 1.00 31.88 173 ASN A C 1
ATOM 718 O O . ASN A 1 109 ? 162.416 -14.967 -10.718 1.00 30.51 173 ASN A O 1
ATOM 723 N N . GLY A 1 110 ? 161.612 -14.819 -12.822 1.00 32.75 174 GLY A N 1
ATOM 724 C CA . GLY A 1 110 ? 162.566 -15.763 -13.428 1.00 32.06 174 GLY A CA 1
ATOM 725 C C . GLY A 1 110 ? 162.288 -17.203 -12.988 1.00 32.33 174 GLY A C 1
ATOM 726 O O . GLY A 1 110 ? 163.225 -18.024 -12.931 1.00 32.96 174 GLY A O 1
ATOM 727 N N . GLU A 1 111 ? 161.017 -17.515 -12.689 1.00 30.52 175 GLU A N 1
ATOM 728 C CA . GLU A 1 111 ? 160.621 -18.831 -12.192 1.00 30.44 175 GLU A CA 1
ATOM 729 C C . GLU A 1 111 ? 159.544 -19.447 -13.062 1.00 29.05 175 GLU A C 1
ATOM 730 O O . GLU A 1 111 ? 158.658 -18.748 -13.563 1.00 28.37 175 GLU A O 1
ATOM 736 N N . TYR A 1 112 ? 159.618 -20.772 -13.182 1.00 28.83 176 TYR A N 1
ATOM 737 C CA . TYR A 1 112 ? 158.739 -21.566 -14.019 1.00 28.08 176 TYR A CA 1
ATOM 738 C C . TYR A 1 112 ? 158.136 -22.707 -13.238 1.00 27.50 176 TYR A C 1
ATOM 739 O O . TYR A 1 112 ? 158.820 -23.376 -12.469 1.00 27.19 176 TYR A O 1
ATOM 748 N N . ARG A 1 113 ? 156.848 -22.926 -13.479 1.00 26.97 177 ARG A N 1
ATOM 749 C CA . ARG A 1 113 ? 156.113 -24.063 -12.960 1.00 26.32 177 ARG A CA 1
ATOM 750 C C . ARG A 1 113 ? 155.687 -25.030 -14.060 1.00 26.43 177 ARG A C 1
ATOM 751 O O . ARG A 1 113 ? 155.492 -24.642 -15.230 1.00 27.30 177 ARG A O 1
ATOM 759 N N . LEU A 1 114 ? 155.573 -26.294 -13.695 1.00 26.05 178 LEU A N 1
ATOM 760 C CA . LEU A 1 114 ? 155.005 -27.292 -14.604 1.00 26.74 178 LEU A CA 1
ATOM 761 C C . LEU A 1 114 ? 153.556 -27.607 -14.225 1.00 26.33 178 LEU A C 1
ATOM 762 O O . LEU A 1 114 ? 153.240 -27.899 -13.027 1.00 26.21 178 LEU A O 1
ATOM 767 N N . SER A 1 115 ? 152.667 -27.547 -15.211 1.00 25.95 179 SER A N 1
ATOM 768 C CA . SER A 1 115 ? 151.263 -27.882 -14.938 1.00 26.86 179 SER A CA 1
ATOM 769 C C . SER A 1 115 ? 150.878 -29.066 -15.758 1.00 27.02 179 SER A C 1
ATOM 770 O O . SER A 1 115 ? 151.203 -29.104 -16.954 1.00 26.14 179 SER A O 1
ATOM 773 N N . VAL A 1 116 ? 150.169 -30.013 -15.125 1.00 25.99 180 VAL A N 1
ATOM 774 C CA . VAL A 1 116 ? 149.569 -31.138 -15.855 1.00 26.23 180 VAL A CA 1
ATOM 775 C C . VAL A 1 116 ? 148.060 -31.149 -15.646 1.00 27.16 180 VAL A C 1
ATOM 776 O O . VAL A 1 116 ? 147.544 -31.148 -14.471 1.00 27.07 180 VAL A O 1
ATOM 780 N N . THR A 1 117 ? 147.359 -31.155 -16.768 1.00 27.21 181 THR A N 1
ATOM 781 C CA . THR A 1 117 ? 145.900 -31.138 -16.776 1.00 28.96 181 THR A CA 1
ATOM 782 C C . THR A 1 117 ? 145.300 -32.355 -17.470 1.00 28.80 181 THR A C 1
ATOM 783 O O . THR A 1 117 ? 145.740 -32.727 -18.538 1.00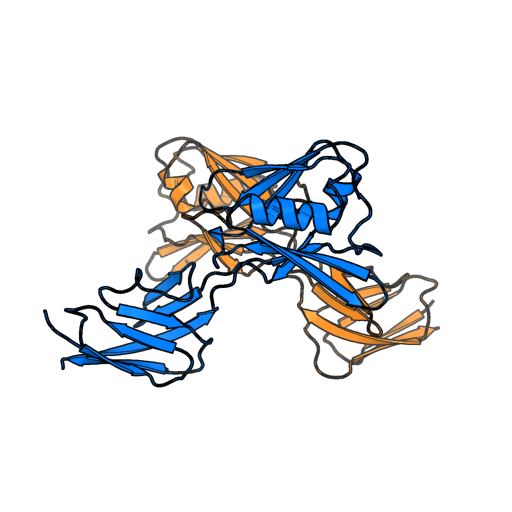 30.48 181 THR A O 1
ATOM 787 N N . SER A 1 118 ? 144.276 -32.969 -16.886 1.00 29.01 182 SER A N 1
ATOM 788 C CA . SER A 1 118 ? 143.593 -34.065 -17.591 1.00 30.07 182 SER A CA 1
ATOM 789 C C . SER A 1 118 ? 142.718 -33.526 -18.733 1.00 30.01 182 SER A C 1
ATOM 790 O O . SER A 1 118 ? 142.131 -32.461 -18.600 1.00 28.72 182 SER A O 1
ATOM 793 N N . ASN A 1 119 ? 142.676 -34.204 -19.881 1.00 31.11 183 ASN A N 1
ATOM 794 C CA . ASN A 1 119 ? 141.955 -33.629 -21.016 1.00 32.67 183 ASN A CA 1
ATOM 795 C C . ASN A 1 119 ? 140.438 -33.624 -20.780 1.00 33.32 183 ASN A C 1
ATOM 796 O O . ASN A 1 119 ? 139.721 -32.779 -21.332 1.00 33.87 183 ASN A O 1
ATOM 801 N N . ASP A 1 120 ? 139.949 -34.582 -19.995 1.00 32.63 184 ASP A N 1
ATOM 802 C CA . ASP A 1 120 ? 138.519 -34.702 -19.734 1.00 32.68 184 ASP A CA 1
ATOM 803 C C . ASP A 1 120 ? 138.190 -34.249 -18.306 1.00 31.11 184 ASP A C 1
ATOM 804 O O . ASP A 1 120 ? 138.957 -34.509 -17.372 1.00 29.65 184 ASP A O 1
ATOM 809 N N . THR A 1 121 ? 137.060 -33.570 -18.141 1.00 30.20 185 THR A N 1
ATOM 810 C CA . THR A 1 121 ? 136.603 -33.206 -16.815 1.00 29.42 185 THR A CA 1
ATOM 811 C C . THR A 1 121 ? 136.195 -34.527 -16.153 1.00 29.10 185 THR A C 1
ATOM 812 O O . THR A 1 121 ? 136.091 -35.557 -16.830 1.00 28.62 185 THR A O 1
ATOM 816 N N . GLY A 1 122 ? 135.980 -34.488 -14.842 1.00 27.87 186 GLY A N 1
ATOM 817 C CA . GLY A 1 122 ? 135.378 -35.630 -14.127 1.00 28.50 186 GLY A CA 1
ATOM 818 C C . GLY A 1 122 ? 136.244 -36.094 -12.958 1.00 27.66 186 GLY A C 1
ATOM 819 O O . GLY A 1 122 ? 137.479 -36.093 -13.040 1.00 27.62 186 GLY A O 1
ATOM 820 N N . LEU A 1 123 ? 135.599 -36.494 -11.883 1.00 27.55 187 LEU A N 1
ATOM 821 C CA . LEU A 1 123 ? 136.284 -37.085 -10.733 1.00 28.21 187 LEU A CA 1
ATOM 822 C C . LEU A 1 123 ? 137.100 -38.305 -11.171 1.00 29.18 187 LEU A C 1
ATOM 823 O O . LEU A 1 123 ? 138.207 -38.551 -10.654 1.00 27.84 187 LEU A O 1
ATOM 828 N N . ASP A 1 124 ? 136.534 -39.056 -12.113 1.00 30.29 188 ASP A N 1
ATOM 829 C CA . ASP A 1 124 ? 137.167 -40.272 -12.612 1.00 33.24 188 ASP A CA 1
ATOM 830 C C . ASP A 1 124 ? 138.370 -39.966 -13.502 1.00 32.83 188 ASP A C 1
ATOM 831 O O . ASP A 1 124 ? 139.114 -40.869 -13.861 1.00 33.40 188 ASP A O 1
ATOM 836 N N . ASN A 1 125 ? 138.533 -38.701 -13.889 1.00 31.85 189 ASN A N 1
ATOM 837 C CA . ASN A 1 125 ? 139.712 -38.312 -14.654 1.00 31.82 189 ASN A CA 1
ATOM 838 C C . ASN A 1 125 ? 140.850 -37.670 -13.855 1.00 30.44 189 ASN A C 1
ATOM 839 O O . ASN A 1 125 ? 141.843 -37.285 -14.430 1.00 30.07 189 ASN A O 1
ATOM 844 N N . ALA A 1 126 ? 140.680 -37.595 -12.524 1.00 29.61 190 ALA A N 1
ATOM 845 C CA . ALA A 1 126 ? 141.756 -37.293 -11.574 1.00 28.77 190 ALA A CA 1
ATOM 846 C C . ALA A 1 126 ? 142.918 -38.239 -11.8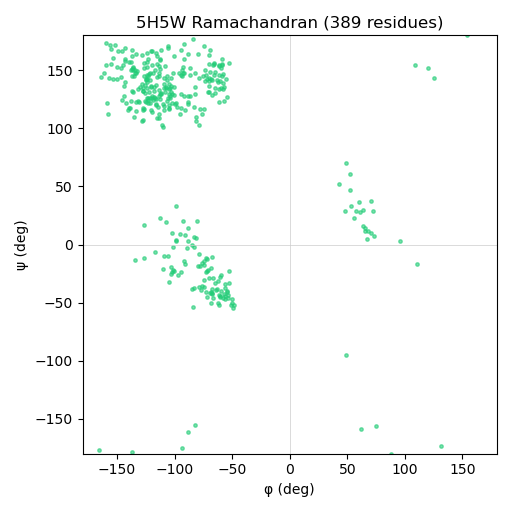17 1.00 29.75 190 ALA A C 1
ATOM 847 O O . ALA A 1 126 ? 142.731 -39.357 -12.362 1.00 30.88 190 ALA A O 1
ATOM 849 N N . MET A 1 127 ? 144.112 -37.817 -11.416 1.00 28.84 191 MET A N 1
ATOM 850 C CA . MET A 1 127 ? 145.300 -38.545 -11.829 1.00 30.70 191 MET A CA 1
ATOM 851 C C . MET A 1 127 ? 146.314 -38.716 -10.724 1.00 30.38 191 MET A C 1
ATOM 852 O O . MET A 1 127 ? 146.424 -37.872 -9.828 1.00 30.05 191 MET A O 1
ATOM 857 N N . THR A 1 128 ? 147.053 -39.817 -10.822 1.00 31.04 192 THR A N 1
ATOM 858 C CA . THR A 1 128 ? 148.254 -40.054 -10.039 1.00 31.33 192 THR A CA 1
ATOM 859 C C . THR A 1 128 ? 149.475 -39.965 -10.950 1.00 31.24 192 THR A C 1
ATOM 860 O O . THR A 1 128 ? 149.452 -40.474 -12.062 1.00 32.18 192 THR A O 1
ATOM 864 N N . LEU A 1 129 ? 150.523 -39.318 -10.461 1.00 30.49 193 LEU A N 1
ATOM 865 C CA . LEU A 1 129 ? 151.791 -39.194 -11.178 1.00 32.11 193 LEU A CA 1
ATOM 866 C C . LEU A 1 129 ? 152.898 -39.762 -10.288 1.00 33.11 193 LEU A C 1
ATOM 867 O O . LEU A 1 129 ? 153.027 -39.386 -9.115 1.00 32.40 193 LEU A O 1
ATOM 872 N N . SER A 1 130 ? 153.671 -40.701 -10.818 1.00 34.99 194 SER A N 1
ATOM 873 C CA . SER A 1 130 ? 154.808 -41.200 -10.051 1.00 36.93 194 SER A CA 1
ATOM 874 C C . SER A 1 130 ? 155.984 -41.477 -10.947 1.00 37.53 194 SER A C 1
ATOM 875 O O . SER A 1 130 ? 155.830 -42.012 -12.056 1.00 37.47 194 SER A O 1
ATOM 878 N N . VAL A 1 131 ? 157.153 -41.114 -10.428 1.00 37.44 195 VAL A N 1
ATOM 879 C CA . VAL A 1 131 ? 158.408 -41.241 -11.134 1.00 38.67 195 VAL A CA 1
ATOM 880 C C . VAL A 1 131 ? 159.290 -42.224 -10.375 1.00 41.09 195 VAL A C 1
ATOM 881 O O . VAL A 1 131 ? 159.600 -42.016 -9.201 1.00 40.85 195 VAL A O 1
ATOM 885 N N . SER A 1 132 ? 159.679 -43.305 -11.042 1.00 43.88 196 SER A N 1
ATOM 886 C CA . SER A 1 132 ? 160.670 -44.236 -10.485 1.00 46.60 196 SER A CA 1
ATOM 887 C C . SER A 1 132 ? 162.045 -44.058 -11.112 1.00 47.60 196 SER A C 1
ATOM 888 O O . SER A 1 132 ? 162.177 -43.765 -12.313 1.00 47.01 196 SER A O 1
ATOM 891 N N . GLY A 1 133 ? 163.057 -44.212 -10.261 1.00 48.85 197 GLY A N 1
ATOM 892 C CA . GLY A 1 133 ? 164.441 -44.147 -10.669 1.00 49.96 197 GLY A CA 1
ATOM 893 C C . GLY A 1 133 ? 165.078 -42.791 -10.474 1.00 49.10 197 GLY A C 1
ATOM 894 O O . GLY A 1 133 ? 166.231 -42.612 -10.861 1.00 49.53 197 GLY A O 1
ATOM 895 N N . ASP A 1 134 ? 164.346 -41.819 -9.908 1.00 47.13 198 ASP A N 1
ATOM 896 C CA . ASP A 1 134 ? 164.971 -40.523 -9.558 1.00 46.29 198 ASP A CA 1
ATOM 897 C C . ASP A 1 134 ? 164.251 -39.699 -8.485 1.00 45.08 198 ASP A C 1
ATOM 898 O O . ASP A 1 134 ? 163.158 -39.179 -8.720 1.00 42.96 198 ASP A O 1
ATOM 903 N N . ASP A 1 135 ? 164.897 -39.563 -7.324 1.00 45.83 199 ASP A N 1
ATOM 904 C CA . ASP A 1 135 ? 164.323 -38.865 -6.174 1.00 45.09 199 ASP A CA 1
ATOM 905 C C . ASP A 1 135 ? 163.944 -37.416 -6.450 1.00 42.17 199 ASP A C 1
ATOM 906 O O . ASP A 1 135 ? 162.868 -36.943 -6.032 1.00 40.10 199 ASP A O 1
ATOM 911 N N . ALA A 1 136 ? 164.855 -36.696 -7.099 1.00 40.35 200 ALA A N 1
ATOM 912 C CA . ALA A 1 136 ? 164.639 -35.277 -7.283 1.00 38.47 200 ALA A CA 1
ATOM 913 C C . ALA A 1 136 ? 163.370 -35.039 -8.109 1.00 36.52 200 ALA A C 1
ATOM 914 O O . ALA A 1 136 ? 162.540 -34.173 -7.758 1.00 35.51 200 ALA A O 1
ATOM 916 N N . LEU A 1 137 ? 163.197 -35.818 -9.176 1.00 35.94 201 LEU A N 1
ATOM 917 C CA . LEU A 1 137 ? 162.073 -35.587 -10.082 1.00 34.66 201 LEU A CA 1
ATOM 918 C C . LEU A 1 137 ? 160.791 -36.069 -9.437 1.00 33.48 201 LEU A C 1
ATOM 919 O O . LEU A 1 137 ? 159.748 -35.444 -9.598 1.00 31.88 201 LEU A O 1
ATOM 924 N N . GLN A 1 138 ? 160.881 -37.167 -8.696 1.00 34.43 202 GLN A N 1
ATOM 925 C CA . GLN A 1 138 ? 159.727 -37.696 -7.971 1.00 34.64 202 GLN A CA 1
ATOM 926 C C . GLN A 1 138 ? 159.239 -36.664 -6.987 1.00 34.07 202 GLN A C 1
ATOM 927 O O . GLN A 1 138 ? 158.053 -36.398 -6.911 1.00 32.60 202 GLN A O 1
ATOM 933 N N . SER A 1 139 ? 160.158 -36.034 -6.270 1.00 34.75 203 SER A N 1
ATOM 934 C CA . SER A 1 139 ? 159.723 -35.093 -5.283 1.00 35.12 203 SER A CA 1
ATOM 935 C C . SER A 1 139 ? 159.343 -33.741 -5.921 1.00 33.86 203 SER A C 1
ATOM 936 O O . SER A 1 139 ? 158.579 -32.971 -5.334 1.00 32.36 203 SER A O 1
ATOM 939 N N . PHE A 1 140 ? 159.808 -33.495 -7.153 1.00 32.73 204 PHE A N 1
ATOM 940 C CA . PHE A 1 140 ? 159.445 -32.267 -7.865 1.00 31.15 204 PHE A CA 1
ATOM 941 C C . PHE A 1 140 ? 158.014 -32.311 -8.435 1.00 30.05 204 PHE A C 1
ATOM 942 O O . PHE A 1 140 ? 157.292 -31.316 -8.404 1.00 28.60 204 PHE A O 1
ATOM 950 N N . MET A 1 141 ? 157.611 -33.496 -8.871 1.00 29.99 205 MET A N 1
ATOM 951 C CA . MET A 1 141 ? 156.530 -33.678 -9.835 1.00 29.73 205 MET A CA 1
ATOM 952 C C . MET A 1 141 ? 155.527 -34.783 -9.441 1.00 28.97 205 MET A C 1
ATOM 953 O O . MET A 1 141 ? 154.473 -34.915 -10.060 1.00 28.41 205 MET A O 1
ATOM 958 N N . GLY A 1 142 ? 155.881 -35.616 -8.462 1.00 29.00 206 GLY A N 1
ATOM 959 C CA . GLY A 1 142 ? 155.012 -36.705 -8.028 1.00 28.82 206 GLY A CA 1
ATOM 960 C C . GLY A 1 142 ? 153.715 -36.141 -7.497 1.00 28.42 206 GLY A C 1
ATOM 961 O O . GLY A 1 142 ? 153.685 -35.039 -6.951 1.00 28.04 206 GLY A O 1
ATOM 962 N N . TYR A 1 143 ? 152.628 -36.870 -7.723 1.00 28.89 207 TYR A N 1
ATOM 963 C CA . TYR A 1 143 ? 151.368 -36.616 -7.066 1.00 27.53 207 TYR A CA 1
ATOM 964 C C . TYR A 1 143 ? 150.605 -37.911 -6.801 1.00 28.71 207 TYR A C 1
ATOM 965 O O . TYR A 1 143 ? 150.303 -38.675 -7.729 1.00 27.36 207 TYR A O 1
ATOM 974 N N . ASP A 1 144 ? 150.279 -38.093 -5.521 1.00 29.64 208 ASP A N 1
ATOM 975 C CA . ASP A 1 144 ? 149.397 -39.136 -5.012 1.00 31.29 208 ASP A CA 1
ATOM 976 C C . ASP A 1 144 ? 148.535 -38.513 -3.907 1.00 31.84 208 ASP A C 1
ATOM 977 O O . ASP A 1 144 ? 149.076 -38.121 -2.833 1.00 30.75 208 ASP A O 1
ATOM 982 N N . ALA A 1 145 ? 147.210 -38.468 -4.162 1.00 30.59 209 ALA A N 1
ATOM 983 C CA . ALA A 1 145 ? 146.204 -37.925 -3.235 1.00 30.12 209 ALA A CA 1
ATOM 984 C C . ALA A 1 145 ? 146.254 -38.519 -1.821 1.00 31.47 209 ALA A C 1
ATOM 985 O O . ALA A 1 145 ? 145.793 -37.902 -0.855 1.00 32.14 209 ALA A O 1
ATOM 987 N N . SER A 1 146 ? 146.814 -39.716 -1.678 1.00 32.22 210 SER A N 1
ATOM 988 C CA . SER A 1 146 ? 146.867 -40.336 -0.361 1.00 33.52 210 SER A CA 1
ATOM 989 C C . SER A 1 146 ? 148.227 -40.157 0.339 1.00 34.34 210 SER A C 1
ATOM 990 O O . SER A 1 146 ? 148.454 -40.701 1.445 1.00 35.78 210 SER A O 1
ATOM 993 N N . ALA A 1 147 ? 149.131 -39.421 -0.300 1.00 32.35 211 ALA A N 1
ATOM 994 C CA . ALA A 1 147 ? 150.456 -39.194 0.280 1.00 34.07 211 ALA A CA 1
ATOM 995 C C . ALA A 1 147 ? 150.398 -37.849 0.984 1.00 34.41 211 ALA A C 1
ATOM 996 O O . ALA A 1 147 ? 149.640 -36.973 0.564 1.00 33.81 211 ALA A O 1
ATOM 998 N N . SER A 1 148 ? 151.142 -37.680 2.071 1.00 36.41 212 SER A N 1
ATOM 999 C CA . SER A 1 148 ? 151.145 -36.372 2.765 1.00 37.97 212 SER A CA 1
ATOM 1000 C C . SER A 1 148 ? 151.988 -35.301 2.054 1.00 36.58 212 SER A C 1
ATOM 1001 O O . SER A 1 148 ? 151.605 -34.126 1.984 1.00 36.10 212 SER A O 1
ATOM 1004 N N . SER A 1 149 ? 153.132 -35.695 1.519 1.00 36.33 213 SER A N 1
ATOM 1005 C CA . SER A 1 149 ? 153.913 -34.729 0.796 1.00 36.13 213 SER A CA 1
ATOM 1006 C C . SER A 1 149 ? 153.949 -35.104 -0.677 1.00 33.73 213 SER A C 1
ATOM 1007 O O . SER A 1 149 ? 154.148 -36.241 -1.039 1.00 34.31 213 SER A O 1
ATOM 1010 N N . ASN A 1 150 ? 153.706 -34.133 -1.522 1.00 31.84 214 ASN A N 1
ATOM 1011 C CA . ASN A 1 150 ? 153.703 -34.358 -2.957 1.00 30.20 214 ASN A CA 1
ATOM 1012 C C . ASN A 1 150 ? 154.405 -33.217 -3.645 1.00 29.58 214 ASN A C 1
ATOM 1013 O O . ASN A 1 150 ? 154.444 -32.122 -3.118 1.00 28.25 214 ASN A O 1
ATOM 1018 N N . GLY A 1 151 ? 154.898 -33.470 -4.856 1.00 30.03 215 GLY A N 1
ATOM 1019 C CA . GLY A 1 151 ? 155.539 -32.450 -5.653 1.00 29.37 215 GLY A CA 1
ATOM 1020 C C . GLY A 1 151 ? 154.489 -31.574 -6.305 1.00 29.56 215 GLY A C 1
ATOM 1021 O O . GLY A 1 151 ? 154.672 -30.356 -6.453 1.00 29.99 215 GLY A O 1
ATOM 1022 N N . MET A 1 152 ? 153.377 -32.175 -6.707 1.00 28.91 216 MET A N 1
ATOM 1023 C CA . MET A 1 152 ? 152.288 -31.397 -7.268 1.00 28.10 216 MET A CA 1
ATOM 1024 C C . MET A 1 152 ? 151.398 -30.901 -6.151 1.00 28.12 216 MET A C 1
ATOM 1025 O O . MET A 1 152 ? 151.311 -31.530 -5.123 1.00 29.68 216 MET A O 1
ATOM 1030 N N . GLU A 1 153 ? 150.734 -29.768 -6.375 1.00 27.83 217 GLU A N 1
ATOM 1031 C CA . GLU A 1 153 ? 149.543 -29.391 -5.646 1.00 28.03 217 GLU A CA 1
ATOM 1032 C C . GLU A 1 153 ? 148.359 -29.421 -6.631 1.00 27.27 217 GLU A C 1
ATOM 1033 O O . GLU A 1 153 ? 148.548 -29.326 -7.853 1.00 26.35 217 GLU A O 1
ATOM 1039 N N . VAL A 1 154 ? 147.145 -29.542 -6.103 1.00 27.24 218 VAL A N 1
ATOM 1040 C CA . VAL A 1 154 ? 145.954 -29.461 -6.931 1.00 27.71 218 VAL A CA 1
ATOM 1041 C C . VAL A 1 154 ? 145.610 -27.991 -7.175 1.00 27.89 218 VAL A C 1
ATOM 1042 O O . VAL A 1 154 ? 145.205 -27.306 -6.275 1.00 28.94 218 VAL A O 1
ATOM 1046 N N . SER A 1 155 ? 145.776 -27.484 -8.384 1.00 26.93 219 SER A N 1
ATOM 1047 C CA . SER A 1 155 ? 145.363 -26.111 -8.567 1.00 26.77 219 SER A CA 1
ATOM 1048 C C . SER A 1 155 ? 143.939 -26.032 -9.103 1.00 26.61 219 SER A C 1
ATOM 1049 O O . SER A 1 155 ? 143.267 -25.034 -8.915 1.00 25.97 219 SER A O 1
ATOM 1052 N N . VAL A 1 156 ? 143.476 -27.086 -9.760 1.00 25.49 220 VAL A N 1
ATOM 1053 C CA . VAL A 1 156 ? 142.071 -27.146 -10.170 1.00 25.83 220 VAL A CA 1
ATOM 1054 C C . VAL A 1 156 ? 141.623 -28.557 -9.756 1.00 26.08 220 VAL A C 1
ATOM 1055 O O . VAL A 1 156 ? 142.174 -29.569 -10.225 1.00 26.18 220 VAL A O 1
ATOM 1059 N N . ALA A 1 157 ? 140.694 -28.612 -8.801 1.00 26.81 221 ALA A N 1
ATOM 1060 C CA . ALA A 1 157 ? 140.078 -29.870 -8.370 1.00 26.32 221 ALA A CA 1
ATOM 1061 C C . ALA A 1 157 ? 139.347 -30.504 -9.549 1.00 26.47 221 ALA A C 1
ATOM 1062 O O . ALA A 1 157 ? 138.611 -29.828 -10.257 1.00 26.79 221 ALA A O 1
ATOM 1064 N N . ALA A 1 158 ? 139.553 -31.804 -9.750 1.00 26.08 222 ALA A N 1
ATOM 1065 C CA . ALA A 1 158 ? 138.637 -32.606 -10.529 1.00 26.47 222 ALA A CA 1
ATOM 1066 C C . ALA A 1 158 ? 137.254 -32.492 -9.868 1.00 27.04 222 ALA A C 1
ATOM 1067 O O . ALA A 1 158 ? 137.143 -32.346 -8.640 1.00 26.81 222 ALA A O 1
ATOM 1069 N N . GLN A 1 159 ? 136.211 -32.529 -10.686 1.00 27.00 223 GLN A N 1
ATOM 1070 C CA . GLN A 1 159 ? 134.867 -32.346 -10.168 1.00 27.26 223 GLN A CA 1
ATOM 1071 C C . GLN A 1 159 ? 133.862 -32.830 -11.200 1.00 27.98 223 GLN A C 1
ATOM 1072 O O . GLN A 1 159 ? 134.115 -32.709 -12.417 1.00 27.67 223 GLN A O 1
ATOM 1078 N N . ASN A 1 160 ? 132.763 -33.415 -10.702 1.00 27.60 224 ASN A N 1
ATOM 1079 C CA . ASN A 1 160 ? 131.606 -33.819 -11.528 1.00 26.37 224 ASN A CA 1
ATOM 1080 C C . ASN A 1 160 ? 130.553 -32.712 -11.557 1.00 26.54 224 ASN A C 1
ATOM 1081 O O . ASN A 1 160 ? 130.359 -31.983 -10.553 1.00 25.84 224 ASN A O 1
ATOM 1086 N N . ALA A 1 161 ? 129.889 -32.578 -12.701 1.00 24.97 225 ALA A N 1
ATOM 1087 C CA . ALA A 1 161 ? 128.677 -31.776 -12.779 1.00 25.23 225 ALA A CA 1
ATOM 1088 C C . ALA A 1 161 ? 127.673 -32.396 -11.836 1.00 26.31 225 ALA A C 1
ATOM 1089 O O . ALA A 1 161 ? 127.610 -33.621 -11.722 1.00 26.53 225 ALA A O 1
ATOM 1091 N N . GLN A 1 162 ? 126.910 -31.561 -11.128 1.00 27.57 226 GLN A N 1
ATOM 1092 C CA . GLN A 1 162 ? 125.794 -32.031 -10.320 1.00 29.39 226 GLN A CA 1
ATOM 1093 C C . GLN A 1 162 ? 124.579 -31.159 -10.568 1.00 30.24 226 GLN A C 1
ATOM 1094 O O . GLN A 1 162 ? 124.639 -29.929 -10.372 1.00 31.62 226 GLN A O 1
ATOM 1100 N N . LEU A 1 163 ? 123.480 -31.766 -10.994 1.00 29.69 227 LEU A N 1
ATOM 1101 C CA . LEU A 1 163 ? 122.289 -30.989 -11.288 1.00 30.64 227 LEU A CA 1
ATOM 1102 C C . LEU A 1 163 ? 121.055 -31.781 -10.860 1.00 31.72 227 LEU A C 1
ATOM 1103 O O . LEU A 1 163 ? 121.169 -32.969 -10.541 1.00 32.11 227 LEU A O 1
ATOM 1108 N N . THR A 1 164 ? 119.879 -31.152 -10.839 1.00 32.56 228 THR A N 1
ATOM 1109 C CA . THR A 1 164 ? 118.631 -31.920 -10.693 1.00 34.18 228 THR A CA 1
ATOM 1110 C C . THR A 1 164 ? 117.666 -31.529 -11.822 1.00 34.30 228 THR A C 1
ATOM 1111 O O . THR A 1 164 ? 117.512 -30.340 -12.125 1.00 34.47 228 THR A O 1
ATOM 1115 N N . VAL A 1 165 ? 117.085 -32.536 -12.475 1.00 32.93 229 VAL A N 1
ATOM 1116 C CA . VAL A 1 165 ? 116.175 -32.328 -13.584 1.00 32.84 229 VAL A CA 1
ATOM 1117 C C . VAL A 1 165 ? 114.823 -32.944 -13.190 1.00 34.86 229 VAL A C 1
ATOM 1118 O O . VAL A 1 165 ? 114.695 -34.188 -13.006 1.00 34.50 229 VAL A O 1
ATOM 1122 N N . ASN A 1 166 ? 113.832 -32.056 -13.040 1.00 35.00 230 ASN A N 1
ATOM 1123 C CA . ASN A 1 166 ? 112.508 -32.408 -12.566 1.00 36.65 230 ASN A CA 1
ATOM 1124 C C . ASN A 1 166 ? 112.596 -33.170 -11.258 1.00 36.63 230 ASN A C 1
ATOM 1125 O O . ASN A 1 166 ? 111.995 -34.209 -11.073 1.00 36.60 230 ASN A O 1
ATOM 1130 N N . ASN A 1 167 ? 113.403 -32.621 -10.373 1.00 36.17 231 ASN A N 1
ATOM 1131 C CA . ASN A 1 167 ? 113.706 -33.223 -9.093 1.00 37.64 231 ASN A CA 1
ATOM 1132 C C . ASN A 1 167 ? 114.450 -34.521 -9.119 1.00 35.72 231 ASN A C 1
ATOM 1133 O O . ASN A 1 167 ? 114.537 -35.157 -8.089 1.00 37.27 231 ASN A O 1
ATOM 1138 N N . VAL A 1 168 ? 114.988 -34.920 -10.266 1.00 33.01 232 VAL A N 1
ATOM 1139 C CA . VAL A 1 168 ? 115.832 -36.093 -10.285 1.00 31.56 232 VAL A CA 1
ATOM 1140 C C . VAL A 1 168 ? 117.323 -35.695 -10.234 1.00 30.59 232 VAL A C 1
ATOM 1141 O O . VAL A 1 168 ? 117.840 -35.003 -11.145 1.00 29.04 232 VAL A O 1
ATOM 1145 N N . ALA A 1 169 ? 118.011 -36.123 -9.168 1.00 30.63 233 ALA A N 1
ATOM 1146 C CA . ALA A 1 169 ? 119.454 -35.875 -9.017 1.00 29.48 233 ALA A CA 1
ATOM 1147 C C . ALA A 1 169 ? 120.345 -36.559 -10.059 1.00 27.86 233 ALA A C 1
ATOM 1148 O O . ALA A 1 169 ? 120.238 -37.766 -10.320 1.00 27.26 233 ALA A O 1
ATOM 1150 N N . ILE A 1 170 ? 121.237 -35.784 -10.663 1.00 26.72 234 ILE A N 1
ATOM 1151 C CA . ILE A 1 170 ? 122.078 -36.319 -11.724 1.00 26.39 234 ILE A CA 1
ATOM 1152 C C . ILE A 1 170 ? 123.533 -35.891 -11.585 1.00 26.90 234 ILE A C 1
ATOM 1153 O O . ILE A 1 170 ? 123.825 -34.705 -11.402 1.00 27.20 234 ILE A O 1
ATOM 1158 N N . GLU A 1 171 ? 124.441 -36.860 -11.675 1.00 27.90 235 GLU A N 1
ATOM 1159 C CA . GLU A 1 171 ? 125.872 -36.598 -11.632 1.00 28.65 235 GLU A CA 1
ATOM 1160 C C . GLU A 1 171 ? 126.442 -36.947 -12.971 1.00 27.98 235 GLU A C 1
ATOM 1161 O O . GLU A 1 171 ? 125.952 -37.864 -13.640 1.00 27.26 235 GLU A O 1
ATOM 1167 N N . ASN A 1 172 ? 127.481 -36.222 -13.376 1.00 27.65 236 ASN A N 1
ATOM 1168 C CA . ASN A 1 172 ? 128.087 -36.464 -14.712 1.00 28.14 236 ASN A CA 1
ATOM 1169 C C . ASN A 1 172 ? 129.537 -35.970 -14.772 1.00 28.17 236 ASN A C 1
ATOM 1170 O O . ASN A 1 172 ? 129.897 -34.969 -14.123 1.00 28.03 236 ASN A O 1
ATOM 1175 N N . SER A 1 173 ? 130.373 -36.723 -15.490 1.00 28.54 237 SER A N 1
ATOM 1176 C CA . SER A 1 173 ? 131.788 -36.400 -15.616 1.00 28.71 237 SER A CA 1
ATOM 1177 C C . SER A 1 173 ? 131.952 -35.122 -16.426 1.00 29.00 237 SER A C 1
ATOM 1178 O O . SER A 1 173 ? 133.014 -34.479 -16.363 1.00 29.88 237 SER A O 1
ATOM 1181 N N . SER A 1 174 ? 130.916 -34.786 -17.202 1.00 27.42 238 SER A N 1
ATOM 1182 C CA . SER A 1 174 ? 131.016 -33.790 -18.257 1.00 27.53 238 SER A CA 1
ATOM 1183 C C . SER A 1 174 ? 129.998 -32.667 -18.080 1.00 27.44 238 SER A C 1
ATOM 1184 O O . SER A 1 174 ? 128.910 -32.889 -17.510 1.00 26.22 238 SER A O 1
ATOM 1187 N N . ASN A 1 175 ? 130.333 -31.481 -18.602 1.00 27.83 239 ASN A N 1
ATOM 1188 C CA . ASN A 1 175 ? 129.381 -30.367 -18.682 1.00 28.18 239 ASN A CA 1
ATOM 1189 C C . ASN A 1 175 ? 128.605 -30.425 -19.998 1.00 29.68 239 ASN A C 1
ATOM 1190 O O . ASN A 1 175 ? 127.723 -29.582 -20.275 1.00 30.24 239 ASN A O 1
ATOM 1195 N N . THR A 1 176 ? 128.972 -31.400 -20.828 1.00 30.61 240 THR A N 1
ATOM 1196 C CA . THR A 1 176 ? 128.203 -31.695 -22.068 1.00 32.30 240 THR A CA 1
ATOM 1197 C C . THR A 1 176 ? 127.522 -33.021 -21.837 1.00 31.51 240 THR A C 1
ATOM 1198 O O . THR A 1 176 ? 128.143 -34.075 -21.891 1.00 31.47 240 THR A O 1
ATOM 1202 N N . ILE A 1 177 ? 126.241 -32.953 -21.512 1.00 31.92 241 ILE A N 1
ATOM 1203 C CA . ILE A 1 177 ? 125.544 -34.120 -21.004 1.00 32.29 241 ILE A CA 1
ATOM 1204 C C . ILE A 1 177 ? 124.524 -34.614 -22.022 1.00 33.36 241 ILE A C 1
ATOM 1205 O O . ILE A 1 177 ? 123.432 -34.070 -22.133 1.00 33.03 241 ILE A O 1
ATOM 1210 N N . SER A 1 178 ? 124.858 -35.682 -22.719 1.00 34.58 242 SER A N 1
ATOM 1211 C CA . SER A 1 178 ? 123.903 -36.229 -23.666 1.00 37.69 242 SER A CA 1
ATOM 1212 C C . SER A 1 178 ? 123.660 -37.711 -23.416 1.00 38.45 242 SER A C 1
ATOM 1213 O O . SER A 1 178 ? 123.111 -38.411 -24.267 1.00 39.89 242 SER A O 1
ATOM 1216 N N . ASP A 1 179 ? 124.048 -38.166 -22.225 1.00 38.43 243 ASP A N 1
ATOM 1217 C CA . ASP A 1 179 ? 123.872 -39.568 -21.845 1.00 39.46 243 ASP A CA 1
ATOM 1218 C C . ASP A 1 179 ? 122.922 -39.712 -20.627 1.00 38.98 243 ASP A C 1
ATOM 1219 O O . ASP A 1 179 ? 122.515 -40.818 -20.278 1.00 40.37 243 ASP A O 1
ATOM 1224 N N . ALA A 1 180 ? 122.533 -38.589 -20.034 1.00 37.22 244 ALA A N 1
ATOM 1225 C CA . ALA A 1 180 ? 121.667 -38.586 -18.866 1.00 36.87 244 ALA A CA 1
ATOM 1226 C C . ALA A 1 180 ? 120.174 -38.682 -19.219 1.00 37.30 244 ALA A C 1
ATOM 1227 O O . ALA A 1 180 ? 119.475 -39.570 -18.730 1.00 37.73 244 ALA A O 1
ATOM 1229 N N . LEU A 1 181 ? 119.719 -37.769 -20.080 1.00 37.01 245 LEU A N 1
ATOM 1230 C CA . LEU A 1 181 ? 118.325 -37.660 -20.505 1.00 37.79 245 LEU A CA 1
ATOM 1231 C C . LEU A 1 181 ? 118.155 -38.137 -21.935 1.00 37.70 245 LEU A C 1
ATOM 1232 O O . LEU A 1 181 ? 118.934 -37.758 -22.820 1.00 37.22 245 LEU A O 1
ATOM 1237 N N . GLU A 1 182 ? 117.121 -38.938 -22.166 1.00 37.68 246 GLU A N 1
ATOM 1238 C CA . GLU A 1 182 ? 116.867 -39.501 -23.494 1.00 38.52 246 GLU A CA 1
ATOM 1239 C C . GLU A 1 182 ? 116.715 -38.393 -24.540 1.00 38.09 246 GLU A C 1
ATOM 1240 O O . GLU A 1 182 ? 115.882 -37.493 -24.373 1.00 37.86 246 GLU A O 1
ATOM 1246 N N . ASN A 1 183 ? 117.532 -38.449 -25.595 1.00 37.38 247 ASN A N 1
ATOM 1247 C CA . ASN A 1 183 ? 117.374 -37.583 -26.787 1.00 37.87 247 ASN A CA 1
ATOM 1248 C C . ASN A 1 183 ? 117.573 -36.080 -26.584 1.00 37.56 247 ASN A C 1
ATOM 1249 O O . ASN A 1 183 ? 117.215 -35.268 -27.452 1.00 38.75 247 ASN A O 1
ATOM 1254 N N . ILE A 1 184 ? 118.147 -35.724 -25.438 1.00 35.93 248 ILE A N 1
ATOM 1255 C CA . ILE A 1 184 ? 118.472 -34.336 -25.096 1.00 35.39 248 ILE A CA 1
ATOM 1256 C C . ILE A 1 184 ? 119.979 -34.213 -24.836 1.00 34.60 248 ILE A C 1
ATOM 1257 O O . ILE A 1 184 ? 120.604 -35.119 -24.272 1.00 32.50 248 ILE A O 1
ATOM 1262 N N . THR A 1 185 ? 120.569 -33.108 -25.278 1.00 35.43 249 THR A N 1
ATOM 1263 C CA . THR A 1 185 ? 121.924 -32.803 -24.847 1.00 35.62 249 T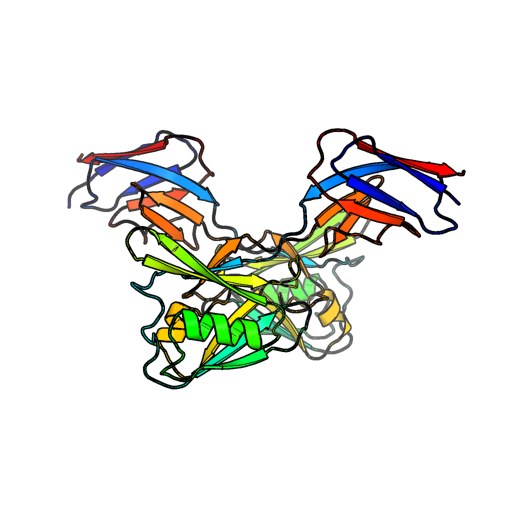HR A CA 1
ATOM 1264 C C . THR A 1 185 ? 121.864 -31.525 -24.047 1.00 35.24 249 THR A C 1
ATOM 1265 O O . THR A 1 185 ? 121.370 -30.503 -24.516 1.00 36.16 249 THR A O 1
ATOM 1269 N N . LEU A 1 186 ? 122.379 -31.604 -22.838 1.00 33.95 250 LEU A N 1
ATOM 1270 C CA . LEU A 1 186 ? 122.373 -30.476 -21.915 1.00 34.27 250 LEU A CA 1
ATOM 1271 C C . LEU A 1 186 ? 123.804 -29.900 -21.887 1.00 33.93 250 LEU A C 1
ATOM 1272 O O . LEU A 1 186 ? 124.761 -30.647 -21.717 1.00 32.90 250 LEU A O 1
ATOM 1277 N N . ASN A 1 187 ? 123.951 -28.598 -22.141 1.00 34.61 251 ASN A N 1
ATOM 1278 C CA . ASN A 1 187 ? 125.256 -27.946 -22.022 1.00 35.74 251 ASN A CA 1
ATOM 1279 C C . ASN A 1 187 ? 125.261 -27.025 -20.816 1.00 35.56 251 ASN A C 1
ATOM 1280 O O . ASN A 1 187 ? 124.501 -26.060 -20.772 1.00 37.04 251 ASN A O 1
ATOM 1285 N N . LEU A 1 188 ? 126.096 -27.326 -19.835 1.00 34.45 252 LEU A N 1
ATOM 1286 C CA . LEU A 1 188 ? 126.145 -26.518 -18.618 1.00 35.23 252 LEU A CA 1
ATOM 1287 C C . LEU A 1 188 ? 127.235 -25.443 -18.683 1.00 36.88 252 LEU A C 1
ATOM 1288 O O . LEU A 1 188 ? 128.429 -25.739 -18.789 1.00 36.54 252 LEU A O 1
ATOM 1293 N N . ASN A 1 189 ? 126.815 -24.187 -18.625 1.00 38.57 253 ASN A N 1
ATOM 1294 C CA . ASN A 1 189 ? 127.771 -23.104 -18.649 1.00 40.40 253 ASN A CA 1
ATOM 1295 C C . ASN A 1 189 ? 128.003 -22.515 -17.265 1.00 40.56 253 ASN A C 1
ATOM 1296 O O . ASN A 1 189 ? 129.064 -21.922 -17.011 1.00 41.54 253 ASN A O 1
ATOM 1301 N N . ASP A 1 190 ? 127.032 -22.688 -16.376 1.00 39.04 254 ASP A N 1
ATOM 1302 C CA . ASP A 1 190 ? 127.126 -22.058 -15.068 1.00 40.73 254 ASP A CA 1
ATOM 1303 C C . ASP A 1 190 ? 126.232 -22.726 -14.024 1.00 38.77 254 ASP A C 1
ATOM 1304 O O . ASP A 1 190 ? 125.214 -23.316 -14.352 1.00 37.77 254 ASP A O 1
ATOM 1309 N N . VAL A 1 191 ? 126.610 -22.589 -12.766 1.00 38.86 255 VAL A N 1
ATOM 1310 C CA . VAL A 1 191 ? 125.766 -22.940 -11.652 1.00 38.67 255 VAL A CA 1
ATOM 1311 C C . VAL A 1 191 ? 124.560 -21.979 -11.644 1.00 41.45 255 VAL A C 1
ATOM 1312 O O . VAL A 1 191 ? 124.701 -20.818 -12.045 1.00 43.72 255 VAL A O 1
ATOM 1316 N N . THR A 1 192 ? 123.378 -22.463 -11.235 1.00 40.99 256 THR A N 1
ATOM 1317 C CA . THR A 1 192 ? 122.151 -21.651 -11.264 1.00 43.16 256 THR A CA 1
ATOM 1318 C C . THR A 1 192 ? 121.754 -21.049 -9.901 1.00 46.48 256 THR A C 1
ATOM 1319 O O . THR A 1 192 ? 122.218 -21.482 -8.831 1.00 45.36 256 THR A O 1
ATOM 1323 N N . THR A 1 193 ? 120.893 -20.036 -9.947 1.00 50.11 257 THR A N 1
ATOM 1324 C CA . THR A 1 193 ? 120.155 -19.633 -8.760 1.00 53.41 257 THR A CA 1
ATOM 1325 C C . THR A 1 193 ? 118.636 -19.635 -8.997 1.00 55.53 257 THR A C 1
ATOM 1326 O O . THR A 1 193 ? 118.163 -19.290 -10.085 1.00 56.19 257 THR A O 1
ATOM 1330 N N . GLY A 1 194 ? 117.887 -20.044 -7.971 1.00 56.86 258 GLY A N 1
ATOM 1331 C CA . GLY A 1 194 ? 116.415 -20.094 -8.030 1.00 59.68 258 GLY A CA 1
ATOM 1332 C C . GLY A 1 194 ? 115.825 -21.040 -9.075 1.00 57.97 258 GLY A C 1
ATOM 1333 O O . GLY A 1 194 ? 116.486 -21.969 -9.514 1.00 54.59 258 GLY A O 1
ATOM 1334 N N . ASN A 1 195 ? 114.568 -20.783 -9.452 1.00 60.60 259 ASN A N 1
ATOM 1335 C CA . ASN A 1 195 ? 113.808 -21.600 -10.411 1.00 59.48 259 ASN A CA 1
ATOM 1336 C C . ASN A 1 195 ? 114.295 -21.299 -11.834 1.00 57.66 259 ASN A C 1
ATOM 1337 O O . ASN A 1 195 ? 114.121 -20.190 -12.330 1.00 60.96 259 ASN A O 1
ATOM 1342 N N . GLN A 1 196 ? 114.943 -22.265 -12.474 1.00 53.26 260 GLN A N 1
ATOM 1343 C CA . GLN A 1 196 ? 115.305 -22.105 -13.886 1.00 51.04 260 GLN A CA 1
ATOM 1344 C C . GLN A 1 196 ? 114.737 -23.257 -14.668 1.00 49.06 260 GLN A C 1
ATOM 1345 O O . GLN A 1 196 ? 114.665 -24.377 -14.170 1.00 47.71 260 GLN A O 1
ATOM 1351 N N . THR A 1 197 ? 114.283 -22.980 -15.877 1.00 49.44 261 THR A N 1
ATOM 1352 C CA . THR A 1 197 ? 113.627 -24.020 -16.630 1.00 48.71 261 THR A CA 1
ATOM 1353 C C . THR A 1 197 ? 114.095 -24.099 -18.079 1.00 47.67 261 THR A C 1
ATOM 1354 O O . THR A 1 197 ? 114.488 -23.111 -18.704 1.00 49.15 261 THR A O 1
ATOM 1358 N N . LEU A 1 198 ? 114.040 -25.311 -18.587 1.00 46.25 262 LEU A N 1
ATOM 1359 C CA . LEU A 1 198 ? 114.361 -25.612 -19.946 1.00 46.07 262 LEU A CA 1
ATOM 1360 C C . LEU A 1 198 ? 113.054 -2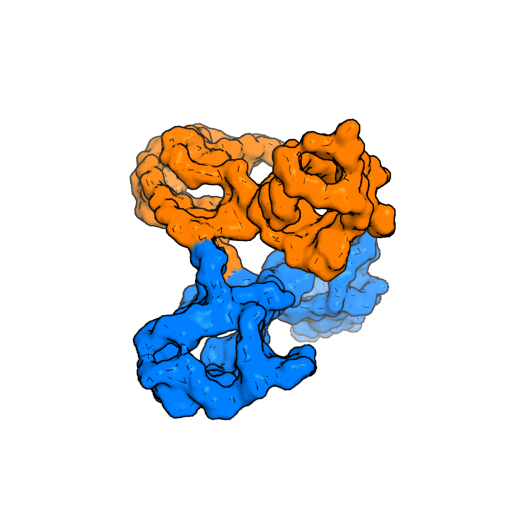6.007 -20.596 1.00 47.94 262 LEU A C 1
ATOM 1361 O O . LEU A 1 198 ? 112.322 -26.859 -20.093 1.00 47.62 262 LEU A O 1
ATOM 1366 N N . THR A 1 199 ? 112.767 -25.386 -21.726 1.00 50.20 263 THR A N 1
ATOM 1367 C CA . THR A 1 199 ? 111.509 -25.614 -22.388 1.00 52.84 263 THR A CA 1
ATOM 1368 C C . THR A 1 199 ? 111.785 -26.317 -23.686 1.00 52.39 263 THR A C 1
ATOM 1369 O O . THR A 1 199 ? 112.646 -25.895 -24.457 1.00 52.88 263 THR A O 1
ATOM 1373 N N . ILE A 1 200 ? 111.056 -27.410 -23.895 1.00 52.15 264 ILE A N 1
ATOM 1374 C CA . ILE A 1 200 ? 111.145 -28.212 -25.105 1.00 51.77 264 ILE A CA 1
ATOM 1375 C C . ILE A 1 200 ? 109.752 -28.289 -25.718 1.00 54.66 264 ILE A C 1
ATOM 1376 O O . ILE A 1 200 ? 108.798 -28.740 -25.072 1.00 55.01 264 ILE A O 1
ATOM 1381 N N . THR A 1 201 ? 10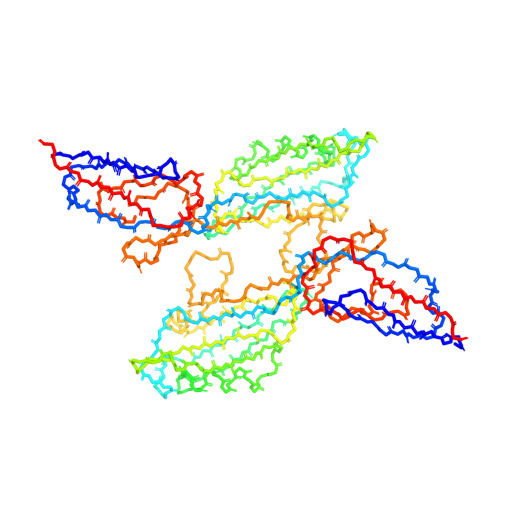9.643 -27.838 -26.963 1.00 56.98 265 THR A N 1
ATOM 1382 C CA . THR A 1 201 ? 108.365 -27.803 -27.657 1.00 60.77 265 THR A CA 1
ATOM 1383 C C . THR A 1 201 ? 108.428 -28.588 -28.983 1.00 61.13 265 THR A C 1
ATOM 1384 O O . THR A 1 201 ? 109.408 -28.459 -29.737 1.00 60.06 265 THR A O 1
ATOM 1388 N N . GLN A 1 202 ? 107.401 -29.411 -29.237 1.00 62.63 266 GLN A N 1
ATOM 1389 C CA . GLN A 1 202 ? 107.292 -30.191 -30.486 1.00 63.77 266 GLN A CA 1
ATOM 1390 C C . GLN A 1 202 ? 107.065 -29.242 -31.661 1.00 67.34 266 GLN A C 1
ATOM 1391 O O . GLN A 1 202 ? 106.175 -28.397 -31.607 1.00 70.20 266 GLN A O 1
ATOM 1393 N N . ASP A 1 203 ? 107.878 -29.379 -32.708 1.00 67.78 267 ASP A N 1
ATOM 1394 C CA . ASP A 1 203 ? 107.924 -28.410 -33.817 1.00 71.48 267 ASP A CA 1
ATOM 1395 C C . ASP A 1 203 ? 106.635 -28.260 -34.649 1.00 75.76 267 ASP A C 1
ATOM 1396 O O . ASP A 1 203 ? 105.910 -29.225 -34.898 1.00 75.78 267 ASP A O 1
ATOM 1401 N N . ALA B 1 8 ? 155.550 -12.678 29.477 1.00 66.64 72 ALA B N 1
ATOM 1402 C CA . ALA B 1 8 ? 154.231 -13.314 29.165 1.00 64.28 72 ALA B CA 1
ATOM 1403 C C . ALA B 1 8 ? 153.308 -12.334 28.449 1.00 61.54 72 ALA B C 1
ATOM 1404 O O . ALA B 1 8 ? 153.424 -11.122 28.652 1.00 62.32 72 ALA B O 1
ATOM 1406 N N . THR B 1 9 ? 152.383 -12.854 27.639 1.00 58.09 73 THR B N 1
ATOM 1407 C CA . THR B 1 9 ? 151.523 -11.998 26.804 1.00 56.02 73 THR B CA 1
ATOM 1408 C C . THR B 1 9 ? 150.031 -12.396 26.759 1.00 54.92 73 THR B C 1
ATOM 1409 O O . THR B 1 9 ? 149.655 -13.519 27.113 1.00 54.83 73 THR B O 1
ATOM 1413 N N . SER B 1 10 ? 149.185 -11.459 26.332 1.00 54.66 74 SER B N 1
ATOM 1414 C CA . SER B 1 10 ? 147.745 -11.706 26.193 1.00 54.46 74 SER B CA 1
ATOM 1415 C C . SER B 1 10 ? 147.300 -11.343 24.779 1.00 52.39 74 SER B C 1
ATOM 1416 O O . SER B 1 10 ? 147.939 -10.521 24.118 1.00 52.34 74 SER B O 1
ATOM 1419 N N . THR B 1 11 ? 146.202 -11.938 24.325 1.00 51.05 75 THR B N 1
ATOM 1420 C CA . THR B 1 11 ? 145.716 -11.660 22.977 1.00 49.41 75 THR B CA 1
ATOM 1421 C C . THR B 1 11 ? 144.355 -10.966 23.021 1.00 50.29 75 THR B C 1
ATOM 1422 O O . THR B 1 11 ? 143.672 -10.996 24.033 1.00 51.30 75 THR B O 1
ATOM 1426 N N . THR B 1 12 ? 143.983 -10.350 21.902 1.00 49.31 76 THR B N 1
ATOM 1427 C CA . THR B 1 12 ? 142.720 -9.657 21.755 1.00 50.23 76 THR B CA 1
ATOM 1428 C C . THR B 1 12 ? 142.308 -9.922 20.321 1.00 48.47 76 THR B C 1
ATOM 1429 O O . THR B 1 12 ? 143.093 -9.715 19.388 1.00 47.10 76 THR B O 1
ATOM 1433 N N . SER B 1 13 ? 141.092 -10.407 20.126 1.00 47.82 77 SER B N 1
ATOM 1434 C CA . SER B 1 13 ? 140.635 -10.588 18.762 1.00 45.96 77 SER B CA 1
ATOM 1435 C C . SER B 1 13 ? 139.559 -9.565 18.445 1.00 47.01 77 SER B C 1
ATOM 1436 O O . SER B 1 13 ? 138.759 -9.218 19.308 1.00 49.53 77 SER B O 1
ATOM 1439 N N . SER B 1 14 ? 139.554 -9.067 17.218 1.00 45.31 78 SER B N 1
ATOM 1440 C CA . SER B 1 14 ? 138.475 -8.197 16.761 1.00 46.25 78 SER B CA 1
ATOM 1441 C C . SER B 1 14 ? 137.202 -8.970 16.366 1.00 45.79 78 SER B C 1
ATOM 1442 O O . SER B 1 14 ? 136.191 -8.338 16.088 1.00 47.26 78 SER B O 1
ATOM 1445 N N . THR B 1 15 ? 137.262 -10.312 16.317 1.00 43.98 79 THR B N 1
ATOM 1446 C CA . THR B 1 15 ? 136.103 -11.194 15.997 1.00 44.30 79 THR B CA 1
ATOM 1447 C C . THR B 1 15 ? 136.016 -12.425 16.898 1.00 43.52 79 THR B C 1
ATOM 1448 O O . THR B 1 15 ? 137.037 -12.976 17.320 1.00 42.00 79 THR B O 1
ATOM 1452 N N . THR B 1 16 ? 134.798 -12.911 17.108 1.00 44.53 80 THR B N 1
ATOM 1453 C CA . THR B 1 16 ? 134.567 -14.271 17.632 1.00 43.60 80 THR B CA 1
ATOM 1454 C C . THR B 1 16 ? 134.992 -15.348 16.633 1.00 41.28 80 THR B C 1
ATOM 1455 O O . THR B 1 16 ? 135.034 -16.540 16.974 1.00 40.67 80 THR B O 1
ATOM 1459 N N . ALA B 1 17 ? 135.278 -14.934 15.392 1.00 40.33 81 ALA B N 1
ATOM 1460 C CA . ALA B 1 17 ? 135.664 -15.842 14.311 1.00 38.04 81 ALA B CA 1
ATOM 1461 C C . ALA B 1 17 ? 136.978 -16.602 14.596 1.00 36.16 81 ALA B C 1
ATOM 1462 O O . ALA B 1 17 ? 137.160 -17.738 14.153 1.00 34.79 81 ALA B O 1
ATOM 1464 N N . PHE B 1 18 ? 137.893 -15.984 15.338 1.00 35.34 82 PHE B N 1
ATOM 1465 C CA . PHE B 1 18 ? 139.086 -16.698 15.780 1.00 33.88 82 PHE B CA 1
ATOM 1466 C C . PHE B 1 18 ? 139.511 -16.222 17.159 1.00 35.54 82 PHE B C 1
ATOM 1467 O O . PHE B 1 18 ? 139.030 -15.222 17.653 1.00 36.75 82 PHE B O 1
ATOM 1475 N N . SER B 1 19 ? 140.406 -16.966 17.783 1.00 35.44 83 SER B N 1
ATOM 1476 C CA . SER B 1 19 ? 140.991 -16.556 19.027 1.00 36.98 83 SER B CA 1
ATOM 1477 C C . SER B 1 19 ? 142.321 -17.265 19.167 1.00 35.84 83 SER B C 1
ATOM 1478 O O . SER B 1 19 ? 142.668 -18.155 18.373 1.00 33.48 83 SER B O 1
ATOM 1481 N N . ALA B 1 20 ? 143.072 -16.877 20.179 1.00 36.37 84 ALA B N 1
ATOM 1482 C CA . ALA B 1 20 ? 144.426 -17.367 20.306 1.00 36.99 84 ALA B CA 1
ATOM 1483 C C . ALA B 1 20 ? 144.845 -17.438 21.755 1.00 39.93 84 ALA B C 1
ATOM 1484 O O . ALA B 1 20 ? 144.297 -16.711 22.607 1.00 40.42 84 ALA B O 1
ATOM 1486 N N . THR B 1 21 ? 145.780 -18.354 22.030 1.00 40.62 85 THR B N 1
ATOM 1487 C CA . THR B 1 21 ? 146.614 -18.287 23.234 1.00 43.60 85 THR B CA 1
ATOM 1488 C C . THR B 1 21 ? 148.069 -18.204 22.838 1.00 43.26 85 THR B C 1
ATOM 1489 O O . THR B 1 21 ? 148.451 -18.470 21.692 1.00 41.58 85 THR B O 1
ATOM 1493 N N . THR B 1 22 ? 148.888 -17.859 23.812 1.00 45.79 86 THR B N 1
ATOM 1494 C CA . THR B 1 22 ? 150.296 -17.715 23.580 1.00 46.77 86 THR B CA 1
ATOM 1495 C C . THR B 1 22 ? 151.058 -18.551 24.579 1.00 49.85 86 THR B C 1
ATOM 1496 O O . THR B 1 22 ? 150.567 -18.819 25.691 1.00 51.54 86 THR B O 1
ATOM 1500 N N . ALA B 1 23 ? 152.247 -18.987 24.177 1.00 50.69 87 ALA B N 1
ATOM 1501 C CA . ALA B 1 23 ? 153.210 -19.506 25.147 1.00 55.03 87 ALA B CA 1
ATOM 1502 C C . ALA B 1 23 ? 154.123 -18.320 25.559 1.00 57.64 87 ALA B C 1
ATOM 1503 O O . ALA B 1 23 ? 153.881 -17.180 25.140 1.00 56.72 87 ALA B O 1
ATOM 1505 N N . GLY B 1 24 ? 155.147 -18.564 26.373 1.00 61.43 88 GLY B N 1
ATOM 1506 C CA . GLY B 1 24 ? 156.128 -17.507 26.682 1.00 64.62 88 GLY B CA 1
ATOM 1507 C C . GLY B 1 24 ? 156.792 -17.032 25.397 1.00 63.33 88 GLY B C 1
ATOM 1508 O O . GLY B 1 24 ? 156.869 -17.779 24.419 1.00 62.13 88 GLY B O 1
ATOM 1509 N N . ASN B 1 25 ? 157.238 -15.784 25.372 1.00 64.49 89 ASN B N 1
ATOM 1510 C CA . ASN B 1 25 ? 158.016 -15.258 24.235 1.00 64.04 89 ASN B CA 1
ATOM 1511 C C . ASN B 1 25 ? 157.296 -15.196 22.874 1.00 60.40 89 ASN B C 1
ATOM 1512 O O . ASN B 1 25 ? 157.928 -15.307 21.810 1.00 59.70 89 ASN B O 1
ATOM 1514 N N . ALA B 1 26 ? 155.976 -15.019 22.907 1.00 58.59 90 ALA B N 1
ATOM 1515 C CA . ALA B 1 26 ? 155.236 -14.630 21.706 1.00 55.51 90 ALA B CA 1
ATOM 1516 C C . ALA B 1 26 ? 155.516 -13.148 21.398 1.00 55.92 90 ALA B C 1
ATOM 1517 O O . ALA B 1 26 ? 155.787 -12.348 22.295 1.00 57.73 90 ALA B O 1
ATOM 1519 N N . ILE B 1 27 ? 155.459 -12.801 20.119 1.00 54.49 91 ILE B N 1
ATOM 1520 C CA . ILE B 1 27 ? 155.890 -11.483 19.665 1.00 55.27 91 ILE B CA 1
ATOM 1521 C C . ILE B 1 27 ? 154.721 -10.505 19.554 1.00 53.90 91 ILE B C 1
ATOM 1522 O O . ILE B 1 27 ? 153.836 -10.665 18.691 1.00 51.96 91 ILE B O 1
ATOM 1527 N N . ALA B 1 28 ? 154.747 -9.501 20.437 1.00 55.37 92 ALA B N 1
ATOM 1528 C CA . ALA B 1 28 ? 153.719 -8.460 20.549 1.00 54.65 92 ALA B CA 1
ATOM 1529 C C . ALA B 1 28 ? 153.470 -7.712 19.228 1.00 52.61 92 ALA B C 1
ATOM 1530 O O . ALA B 1 28 ? 154.396 -7.470 18.474 1.00 52.78 92 ALA B O 1
ATO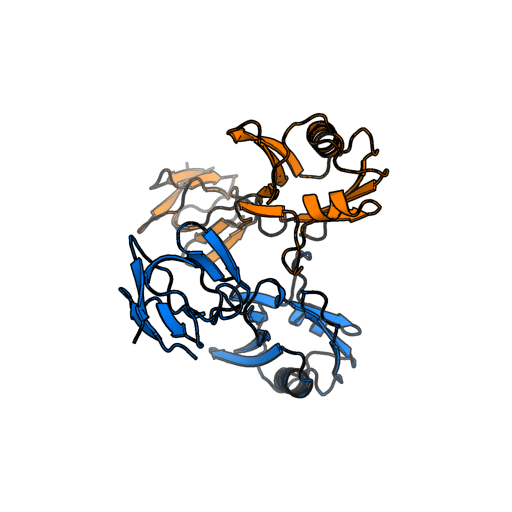M 1532 N N . GLY B 1 29 ? 152.212 -7.372 18.953 1.00 51.19 93 GLY B N 1
ATOM 1533 C CA . GLY B 1 29 ? 151.852 -6.676 17.727 1.00 49.49 93 GLY B CA 1
ATOM 1534 C C . GLY B 1 29 ? 150.426 -6.928 17.290 1.00 47.71 93 GLY B C 1
ATOM 1535 O O . GLY B 1 29 ? 149.688 -7.648 17.956 1.00 46.73 93 GLY B O 1
ATOM 1536 N N . LYS B 1 30 ? 150.045 -6.311 16.171 1.00 47.07 94 LYS B N 1
ATOM 1537 C CA . LYS B 1 30 ? 148.708 -6.442 15.593 1.00 45.92 94 LYS B CA 1
ATOM 1538 C C . LYS B 1 30 ? 148.869 -7.173 14.284 1.00 43.81 94 LYS B C 1
ATOM 1539 O O . LYS B 1 30 ? 149.479 -6.661 13.362 1.00 44.25 94 LYS B O 1
ATOM 1541 N N . TYR B 1 31 ? 148.346 -8.391 14.232 1.00 41.83 95 TYR B N 1
ATOM 1542 C CA . TYR B 1 31 ? 148.432 -9.261 13.070 1.00 39.95 95 TYR B CA 1
ATOM 1543 C C . TYR B 1 31 ? 147.086 -9.244 12.381 1.00 38.81 95 TYR B C 1
ATOM 1544 O O . TYR B 1 31 ? 146.042 -9.332 13.044 1.00 38.32 95 TYR B O 1
ATOM 1553 N N . THR B 1 32 ? 147.112 -9.111 11.056 1.00 37.43 96 THR B N 1
ATOM 1554 C CA . THR B 1 32 ? 145.916 -9.125 10.247 1.00 37.39 96 THR B CA 1
ATOM 1555 C C . THR B 1 32 ? 145.577 -10.574 9.858 1.00 36.10 96 THR B C 1
ATOM 1556 O O . THR B 1 32 ? 146.375 -11.247 9.182 1.00 34.87 96 THR B O 1
ATOM 1560 N N . ILE B 1 33 ? 144.387 -11.044 10.242 1.00 35.83 97 ILE B N 1
ATOM 1561 C CA . ILE B 1 33 ? 144.027 -12.425 9.972 1.00 34.80 97 ILE B CA 1
ATOM 1562 C C . ILE B 1 33 ? 142.762 -12.502 9.150 1.00 35.54 97 ILE B C 1
ATOM 1563 O O . ILE B 1 33 ? 141.760 -11.851 9.459 1.00 37.49 97 ILE B O 1
ATOM 1568 N N . SER B 1 34 ? 142.829 -13.300 8.094 1.00 34.52 98 SER B N 1
ATOM 1569 C CA . SER B 1 34 ? 141.706 -13.544 7.205 1.00 34.87 98 SER B CA 1
ATOM 1570 C C . SER B 1 34 ? 141.498 -15.051 7.138 1.00 33.70 98 SER B C 1
ATOM 1571 O O . SER B 1 34 ? 142.437 -15.763 6.787 1.00 32.01 98 SER B O 1
ATOM 1574 N N . VAL B 1 35 ? 140.295 -15.534 7.480 1.00 33.70 99 VAL B N 1
ATOM 1575 C CA . VAL B 1 35 ? 139.958 -16.967 7.360 1.00 32.91 99 VAL B CA 1
ATOM 1576 C C . VAL B 1 35 ? 139.038 -17.203 6.152 1.00 34.03 99 VAL B C 1
ATOM 1577 O O . VAL B 1 35 ? 137.919 -16.681 6.090 1.00 35.77 99 VAL B O 1
ATOM 1581 N N . THR B 1 36 ? 139.499 -17.963 5.166 1.00 33.04 100 THR B N 1
ATOM 1582 C CA . THR B 1 36 ? 138.652 -18.201 4.004 1.00 34.15 100 THR B CA 1
ATOM 1583 C C . THR B 1 36 ? 137.951 -19.574 4.045 1.00 34.10 100 THR B C 1
ATOM 1584 O O . THR B 1 36 ? 136.906 -19.743 3.385 1.00 35.11 100 THR B O 1
ATOM 1588 N N . HIS B 1 37 ? 138.516 -20.538 4.802 1.00 32.03 101 HIS B N 1
ATOM 1589 C CA . HIS B 1 37 ? 137.939 -21.892 4.989 1.00 31.32 101 HIS B CA 1
ATOM 1590 C C . HIS B 1 37 ? 138.274 -22.519 6.348 1.00 30.14 101 HIS B C 1
ATOM 1591 O O . HIS B 1 37 ? 139.385 -22.364 6.859 1.00 29.43 101 HIS B O 1
ATOM 1598 N N . LEU B 1 38 ? 137.314 -23.232 6.914 1.00 28.78 102 LEU B N 1
ATOM 1599 C CA . LEU B 1 38 ? 137.576 -24.067 8.058 1.00 28.69 102 LEU B CA 1
ATOM 1600 C C . LEU B 1 38 ? 137.890 -25.454 7.577 1.00 27.83 102 LEU B C 1
ATOM 1601 O O . LEU B 1 38 ? 137.398 -25.872 6.516 1.00 27.47 102 LEU B O 1
ATOM 1606 N N . ALA B 1 39 ? 138.673 -26.172 8.387 1.00 26.91 103 ALA B N 1
ATOM 1607 C CA . ALA B 1 39 ? 138.902 -27.598 8.170 1.00 27.70 103 ALA B CA 1
ATOM 1608 C C . ALA B 1 39 ? 137.617 -28.362 8.428 1.00 28.43 103 ALA B C 1
ATOM 1609 O O . ALA B 1 39 ? 136.851 -28.007 9.320 1.00 28.19 103 ALA B O 1
ATOM 1611 N N . GLN B 1 40 ? 137.381 -29.395 7.620 1.00 26.95 104 GLN B N 1
ATOM 1612 C CA . GLN B 1 40 ? 136.203 -30.250 7.743 1.00 25.59 104 GLN B CA 1
ATOM 1613 C C . GLN B 1 40 ? 136.654 -31.704 7.650 1.00 25.15 104 GLN B C 1
ATOM 1614 O O . GLN B 1 40 ? 137.651 -32.023 6.967 1.00 23.59 104 GLN B O 1
ATOM 1620 N N . ALA B 1 41 ? 135.921 -32.551 8.383 1.00 24.25 105 ALA B N 1
ATOM 1621 C CA . ALA B 1 41 ? 136.084 -34.001 8.380 1.00 23.95 105 ALA B CA 1
ATOM 1622 C C . ALA B 1 41 ? 135.129 -34.650 7.392 1.00 23.04 105 ALA B C 1
ATOM 1623 O O . ALA B 1 41 ? 133.918 -34.362 7.396 1.00 22.86 105 ALA B O 1
ATOM 1625 N N . GLN B 1 42 ? 135.665 -35.505 6.532 1.00 22.83 106 GLN B N 1
ATOM 1626 C CA . GLN B 1 42 ? 134.840 -36.141 5.483 1.00 23.21 106 GLN B CA 1
ATOM 1627 C C . GLN B 1 42 ? 133.796 -37.041 6.093 1.00 23.22 106 GLN B C 1
ATOM 1628 O O . GLN B 1 42 ? 134.078 -37.753 7.046 1.00 23.79 106 GLN B O 1
ATOM 1634 N N . THR B 1 43 ? 132.565 -36.929 5.601 1.00 23.31 107 THR B N 1
ATOM 1635 C CA . THR B 1 43 ? 131.533 -37.964 5.824 1.00 22.62 107 THR B CA 1
ATOM 1636 C C . THR B 1 43 ? 131.125 -38.537 4.492 1.00 21.68 107 THR B C 1
ATOM 1637 O O . THR B 1 43 ? 130.812 -37.806 3.548 1.00 21.03 107 THR B O 1
ATOM 1641 N N . LEU B 1 44 ? 131.194 -39.856 4.419 1.00 21.52 108 LEU B N 1
ATOM 1642 C CA . LEU B 1 44 ? 130.596 -40.613 3.330 1.00 21.22 108 LEU B CA 1
ATOM 1643 C C . LEU B 1 44 ? 129.277 -41.234 3.803 1.00 21.10 108 LEU B C 1
ATOM 1644 O O . LEU B 1 44 ? 129.130 -41.611 4.964 1.00 20.68 108 LEU B O 1
ATOM 1649 N N . THR B 1 45 ? 128.330 -41.360 2.879 1.00 21.71 109 THR B N 1
ATOM 1650 C CA . THR B 1 45 ? 126.991 -41.821 3.174 1.00 21.99 109 THR B CA 1
ATOM 1651 C C . THR B 1 45 ? 126.544 -42.649 1.991 1.00 23.51 109 THR B C 1
ATOM 1652 O O . THR B 1 45 ? 126.762 -42.262 0.789 1.00 23.70 109 THR B O 1
ATOM 1656 N N . THR B 1 46 ? 125.917 -43.781 2.306 1.00 23.73 110 THR B N 1
ATOM 1657 C CA . THR B 1 46 ? 125.465 -44.697 1.273 1.00 25.46 110 THR B CA 1
ATOM 1658 C C . THR B 1 46 ? 124.507 -44.007 0.311 1.00 25.66 110 THR B C 1
ATOM 1659 O O . THR B 1 46 ? 123.652 -43.212 0.721 1.00 26.43 110 THR B O 1
ATOM 1663 N N . ARG B 1 47 ? 124.664 -44.293 -0.976 1.00 25.54 111 ARG B N 1
ATOM 1664 C CA . ARG B 1 47 ? 123.772 -43.752 -1.981 1.00 26.30 111 ARG B CA 1
ATOM 1665 C C . ARG B 1 47 ? 122.409 -44.433 -1.960 1.00 27.80 111 ARG B C 1
ATOM 1666 O O . ARG B 1 47 ? 121.411 -43.813 -2.269 1.00 28.56 111 ARG B O 1
ATOM 1674 N N . THR B 1 48 ? 122.365 -45.703 -1.579 1.00 28.52 112 THR B N 1
ATOM 1675 C CA . THR B 1 48 ? 121.102 -46.432 -1.459 1.00 30.85 112 THR B CA 1
ATOM 1676 C C . THR B 1 48 ? 120.748 -46.603 0.019 1.00 30.61 112 THR B C 1
ATOM 1677 O O . THR B 1 48 ? 121.571 -46.364 0.893 1.00 28.87 112 THR B O 1
ATOM 1681 N N . THR B 1 49 ? 119.526 -47.042 0.283 1.00 32.18 113 THR B N 1
ATOM 1682 C CA . THR B 1 49 ? 119.047 -47.214 1.655 1.00 32.19 113 THR B CA 1
ATOM 1683 C C . THR B 1 49 ? 118.746 -48.679 1.935 1.00 33.45 113 THR B C 1
ATOM 1684 O O . THR B 1 49 ? 118.644 -49.474 1.017 1.00 32.39 113 THR B O 1
ATOM 1688 N N . ARG B 1 50 ? 118.595 -49.038 3.210 1.00 33.75 114 ARG B N 1
ATOM 1689 C CA . ARG B 1 50 ? 118.080 -50.376 3.530 1.00 35.98 114 ARG B CA 1
ATOM 1690 C C . ARG B 1 50 ? 116.752 -50.254 4.211 1.00 37.91 114 ARG B C 1
ATOM 1691 O O . ARG B 1 50 ? 116.441 -49.219 4.801 1.00 37.24 114 ARG B O 1
ATOM 1699 N N . ASP B 1 51 ? 115.937 -51.288 4.128 1.00 40.04 115 ASP B N 1
ATOM 1700 C CA . ASP B 1 51 ? 114.644 -51.154 4.743 1.00 42.44 115 ASP B CA 1
ATOM 1701 C C . ASP B 1 51 ? 114.706 -51.509 6.232 1.00 42.79 115 ASP B C 1
ATOM 1702 O O . ASP B 1 51 ? 113.695 -51.442 6.918 1.00 44.57 115 ASP B O 1
ATOM 1707 N N . ASP B 1 52 ? 115.890 -51.880 6.726 1.00 41.59 116 ASP B N 1
ATOM 1708 C CA . ASP B 1 52 ? 116.093 -52.079 8.178 1.00 43.00 116 ASP B CA 1
ATOM 1709 C C . ASP B 1 52 ? 117.572 -52.154 8.580 1.00 41.26 116 ASP B C 1
ATOM 1710 O O . ASP B 1 52 ? 118.481 -52.035 7.749 1.00 39.65 116 ASP B O 1
ATOM 1715 N N . THR B 1 53 ? 117.804 -52.391 9.866 1.00 41.77 117 THR B N 1
ATOM 1716 C CA . THR B 1 53 ? 119.158 -52.382 10.393 1.00 40.25 117 THR B CA 1
ATOM 1717 C C . THR B 1 53 ? 119.734 -53.783 10.722 1.00 40.97 117 THR B C 1
ATOM 1718 O O . THR B 1 53 ? 120.936 -53.921 10.944 1.00 39.09 117 THR B O 1
ATOM 1722 N N . LYS B 1 54 ? 118.883 -54.813 10.693 1.00 43.61 118 LYS B N 1
ATOM 1723 C CA . LYS B 1 54 ? 119.233 -56.144 11.211 1.00 46.04 118 LYS B CA 1
ATOM 1724 C C . LYS B 1 54 ? 119.430 -57.220 10.147 1.00 46.05 118 LYS B C 1
ATOM 1725 O O . LYS B 1 54 ? 119.879 -58.323 10.461 1.00 47.17 118 LYS B O 1
ATOM 1731 N N . THR B 1 55 ? 119.073 -56.907 8.902 1.00 44.73 119 THR B N 1
ATOM 1732 C CA . THR B 1 55 ? 119.162 -57.866 7.800 1.00 43.93 119 THR B CA 1
ATOM 1733 C C . THR B 1 55 ? 120.518 -57.711 7.142 1.00 41.34 119 THR B C 1
ATOM 1734 O O . THR B 1 55 ? 120.920 -56.611 6.798 1.00 39.44 119 THR B O 1
ATOM 1738 N N . ALA B 1 56 ? 121.208 -58.831 7.013 1.00 41.16 120 ALA B N 1
ATOM 1739 C CA . ALA B 1 56 ? 122.517 -58.929 6.407 1.00 40.34 120 ALA B CA 1
ATOM 1740 C C . ALA B 1 56 ? 122.470 -58.417 4.966 1.00 38.95 120 ALA B C 1
ATOM 1741 O O . ALA B 1 56 ? 121.564 -58.747 4.230 1.00 40.16 120 ALA B O 1
ATOM 1743 N N . ILE B 1 57 ? 123.430 -57.594 4.578 1.00 37.79 121 ILE B N 1
ATOM 1744 C CA . ILE B 1 57 ? 123.518 -57.139 3.170 1.00 37.77 121 ILE B CA 1
ATOM 1745 C C . ILE B 1 57 ? 124.239 -58.191 2.334 1.00 38.41 121 ILE B C 1
ATOM 1746 O O . ILE B 1 57 ? 123.893 -58.437 1.167 1.00 39.76 121 ILE B O 1
ATOM 1751 N N . ALA B 1 58 ? 125.247 -58.802 2.953 1.00 38.71 122 ALA B N 1
ATOM 1752 C CA . ALA B 1 58 ? 126.121 -59.766 2.309 1.00 39.69 122 ALA B CA 1
ATOM 1753 C C . ALA B 1 58 ? 125.636 -61.173 2.551 1.00 42.56 122 ALA B C 1
ATOM 1754 O O . ALA B 1 58 ? 125.122 -61.498 3.637 1.00 43.34 122 ALA B O 1
ATOM 1756 N N . THR B 1 59 ? 125.847 -62.001 1.532 1.00 44.24 123 THR B N 1
ATOM 1757 C CA . THR B 1 59 ? 125.670 -63.440 1.603 1.00 46.70 123 THR B CA 1
ATOM 1758 C C . THR B 1 59 ? 126.964 -64.222 2.013 1.00 47.95 123 THR B C 1
ATOM 1759 O O . THR B 1 59 ? 126.863 -65.375 2.430 1.00 50.15 123 THR B O 1
ATOM 1763 N N . SER B 1 60 ? 128.158 -63.607 1.925 1.00 46.80 124 SER B N 1
ATOM 1764 C CA . SER B 1 60 ? 129.412 -64.247 2.384 1.00 47.45 124 SER B CA 1
ATOM 1765 C C . SER B 1 60 ? 130.101 -63.441 3.495 1.00 46.22 124 SER B C 1
ATOM 1766 O O . SER B 1 60 ? 129.769 -62.262 3.717 1.00 44.46 124 SER B O 1
ATOM 1769 N N . ASP B 1 61 ? 131.079 -64.049 4.178 1.00 46.59 125 ASP B N 1
ATOM 1770 C CA . ASP B 1 61 ? 132.010 -63.249 5.013 1.00 44.62 125 ASP B CA 1
ATOM 1771 C C . ASP B 1 61 ? 132.856 -62.358 4.098 1.00 42.50 125 ASP B C 1
ATOM 1772 O O . ASP B 1 61 ? 133.032 -62.666 2.916 1.00 43.13 125 ASP B O 1
ATOM 1777 N N . SER B 1 62 ? 133.346 -61.240 4.623 1.00 40.05 126 SER B N 1
ATOM 1778 C CA . SER B 1 62 ? 134.037 -60.265 3.788 1.00 37.45 126 SER B CA 1
ATOM 1779 C C . SER B 1 62 ? 134.992 -59.428 4.614 1.00 35.94 126 SER B C 1
ATOM 1780 O O . SER B 1 62 ? 134.973 -59.444 5.865 1.00 35.34 126 SER B O 1
ATOM 1783 N N . LYS B 1 63 ? 135.828 -58.687 3.914 1.00 33.95 127 LYS B N 1
ATOM 1784 C CA . LYS B 1 63 ? 136.791 -57.857 4.576 1.00 33.22 127 LYS B CA 1
ATOM 1785 C C . LYS B 1 63 ? 136.568 -56.454 4.112 1.00 31.01 127 LYS B C 1
ATOM 1786 O O . LYS B 1 63 ? 136.557 -56.199 2.910 1.00 30.48 127 LYS B O 1
ATOM 1792 N N . LEU B 1 64 ? 136.357 -55.561 5.071 1.00 29.41 128 LEU B N 1
ATOM 1793 C CA . LEU B 1 64 ? 136.294 -54.129 4.816 1.00 28.79 128 LEU B CA 1
ATOM 1794 C C . LEU B 1 64 ? 137.624 -53.460 5.151 1.00 29.27 128 LEU B C 1
ATOM 1795 O O . LEU B 1 64 ? 138.090 -53.507 6.284 1.00 29.96 128 LEU B O 1
ATOM 1800 N N . THR B 1 65 ? 138.205 -52.805 4.162 1.00 29.66 129 THR B N 1
ATOM 1801 C CA . THR B 1 65 ? 139.478 -52.097 4.329 1.00 30.62 129 THR B CA 1
ATOM 1802 C C . THR B 1 65 ? 139.169 -50.631 4.260 1.00 29.30 129 THR B C 1
ATOM 1803 O O . THR B 1 65 ? 138.655 -50.162 3.259 1.00 28.77 129 THR B O 1
ATOM 1807 N N . ILE B 1 66 ? 139.502 -49.931 5.334 1.00 29.67 130 ILE B N 1
ATOM 1808 C CA . ILE B 1 66 ? 139.396 -48.485 5.449 1.00 29.27 130 ILE B CA 1
ATOM 1809 C C . ILE B 1 66 ? 140.798 -47.912 5.338 1.00 30.08 130 ILE B C 1
ATOM 1810 O O . ILE B 1 66 ? 141.727 -48.373 6.027 1.00 30.27 130 ILE B O 1
ATOM 1815 N N . GLN B 1 67 ? 140.958 -46.924 4.454 1.00 29.43 131 GLN B N 1
ATOM 1816 C CA . GLN B 1 67 ? 142.273 -46.368 4.165 1.00 30.06 131 GLN B CA 1
ATOM 1817 C C . GLN B 1 67 ? 142.163 -44.845 4.058 1.00 28.53 131 GLN B C 1
ATOM 1818 O O . GLN B 1 67 ? 141.420 -44.311 3.216 1.00 27.38 131 GLN B O 1
ATOM 1824 N N . GLN B 1 68 ? 142.856 -44.164 4.965 1.00 27.31 132 GLN B N 1
ATOM 1825 C CA . GLN B 1 68 ? 142.940 -42.719 4.957 1.00 26.29 132 GLN B CA 1
ATOM 1826 C C . GLN B 1 68 ? 144.179 -42.236 4.226 1.00 26.48 132 GLN B C 1
ATOM 1827 O O . GLN B 1 68 ? 145.074 -43.021 3.996 1.00 27.18 132 GLN B O 1
ATOM 1833 N N . GLY B 1 69 ? 144.246 -40.931 3.924 1.00 25.77 133 GLY B N 1
ATOM 1834 C CA . GLY B 1 69 ? 145.401 -40.327 3.261 1.00 26.35 133 GLY B CA 1
ATOM 1835 C C . GLY B 1 69 ? 146.480 -40.033 4.281 1.00 27.68 133 GLY B C 1
ATOM 1836 O O . GLY B 1 69 ? 146.521 -40.668 5.326 1.00 27.83 133 GLY B O 1
ATOM 1837 N N . GLY B 1 70 ? 147.352 -39.069 3.990 1.00 28.44 134 GLY B N 1
ATOM 1838 C CA . GLY B 1 70 ? 148.465 -38.745 4.868 1.00 30.30 134 GLY B CA 1
ATOM 1839 C C . GLY B 1 70 ? 149.395 -39.916 5.149 1.00 32.98 134 GLY B C 1
ATOM 1840 O O . GLY B 1 70 ? 150.024 -39.963 6.220 1.00 34.46 134 GLY B O 1
ATOM 1841 N N . ASP B 1 71 ? 149.491 -40.860 4.198 1.00 33.45 135 ASP B N 1
ATOM 1842 C CA . ASP B 1 71 ? 150.344 -42.067 4.331 1.00 35.86 135 ASP B CA 1
ATOM 1843 C C . ASP B 1 71 ? 149.970 -43.043 5.462 1.00 35.66 135 ASP B C 1
ATOM 1844 O O . ASP B 1 71 ? 150.774 -43.906 5.838 1.00 37.47 135 ASP B O 1
ATOM 1849 N N . LYS B 1 72 ? 148.767 -42.920 6.001 1.00 33.85 136 LYS B N 1
ATOM 1850 C CA . LYS B 1 72 ? 148.351 -43.796 7.088 1.00 33.36 136 LYS B CA 1
ATOM 1851 C C . LYS B 1 72 ? 148.188 -45.186 6.501 1.00 33.42 136 LYS B C 1
ATOM 1852 O O . LYS B 1 72 ? 147.867 -45.323 5.313 1.00 32.62 136 LYS B O 1
ATOM 1858 N N . ASP B 1 73 ? 148.456 -46.210 7.308 1.00 33.71 137 ASP B N 1
ATOM 1859 C CA . ASP B 1 73 ? 148.269 -47.589 6.883 1.00 34.78 137 ASP B CA 1
ATOM 1860 C C . ASP B 1 73 ? 146.766 -47.938 6.818 1.00 33.19 137 ASP B C 1
ATOM 1861 O O . ASP B 1 73 ? 145.989 -47.458 7.642 1.00 31.68 137 ASP B O 1
ATOM 1866 N N . PRO B 1 74 ? 146.366 -48.801 5.865 1.00 33.24 138 PRO B N 1
ATOM 1867 C CA . PRO B 1 74 ? 144.974 -49.250 5.844 1.00 32.61 138 PRO B CA 1
ATOM 1868 C C . PRO B 1 74 ? 144.628 -50.100 7.070 1.00 33.95 138 PRO B C 1
ATOM 1869 O O . PRO B 1 74 ? 145.518 -50.706 7.672 1.00 35.93 138 PRO B O 1
ATOM 1873 N N . ILE B 1 75 ? 143.345 -50.132 7.414 1.00 33.29 139 ILE B N 1
ATOM 1874 C CA . ILE B 1 75 ? 142.806 -51.020 8.437 1.00 35.06 139 ILE B CA 1
ATOM 1875 C C . ILE B 1 75 ? 141.712 -51.929 7.843 1.00 34.09 139 ILE B C 1
ATOM 1876 O O . ILE B 1 75 ? 140.724 -51.460 7.274 1.00 32.95 139 ILE B O 1
ATOM 1881 N N . THR B 1 76 ? 141.938 -53.231 7.962 1.00 35.53 140 THR B N 1
ATOM 1882 C CA . THR B 1 76 ? 141.060 -54.264 7.425 1.00 36.15 140 THR B CA 1
ATOM 1883 C C . THR B 1 76 ? 140.240 -54.901 8.572 1.00 37.45 140 THR B C 1
ATOM 1884 O O . THR B 1 76 ? 140.781 -55.321 9.596 1.00 37.96 140 THR B O 1
ATOM 1888 N N . ILE B 1 77 ? 138.924 -54.922 8.377 1.00 37.11 141 ILE B N 1
ATOM 1889 C CA . ILE B 1 77 ? 137.958 -55.408 9.363 1.00 38.57 141 ILE B CA 1
ATOM 1890 C C . ILE B 1 77 ? 137.225 -56.624 8.757 1.00 39.26 141 ILE B C 1
ATOM 1891 O O . ILE B 1 77 ? 136.771 -56.569 7.599 1.00 38.78 141 ILE B O 1
ATOM 1896 N N . ASP B 1 78 ? 137.121 -57.716 9.508 1.00 41.08 142 ASP B N 1
ATOM 1897 C CA . ASP B 1 78 ? 136.316 -58.867 9.067 1.00 42.51 142 ASP B CA 1
ATOM 1898 C C . ASP B 1 78 ? 134.851 -58.613 9.400 1.00 41.61 142 ASP B C 1
ATOM 1899 O O . ASP B 1 78 ? 134.526 -58.128 10.484 1.00 41.99 142 ASP B O 1
ATOM 1904 N N . ILE B 1 79 ? 133.983 -58.910 8.442 1.00 41.08 143 ILE B N 1
ATOM 1905 C CA . ILE B 1 79 ? 132.545 -58.738 8.581 1.00 40.22 143 ILE B CA 1
ATOM 1906 C C . ILE B 1 79 ? 131.942 -60.076 8.207 1.00 41.73 143 ILE B C 1
ATOM 1907 O O . ILE B 1 79 ? 131.945 -60.431 7.033 1.00 42.24 143 ILE B O 1
ATOM 1912 N N . SER B 1 80 ? 131.437 -60.828 9.176 1.00 42.99 144 SER B N 1
ATOM 1913 C CA . SER B 1 80 ? 130.750 -62.076 8.838 1.00 45.34 144 SER B CA 1
ATOM 1914 C C . SER B 1 80 ? 129.451 -61.792 8.053 1.00 44.38 144 SER B C 1
ATOM 1915 O O . SER B 1 80 ? 128.898 -60.690 8.144 1.00 43.48 144 SER B O 1
ATOM 1918 N N . ALA B 1 81 ? 128.971 -62.762 7.278 1.00 45.23 145 ALA B N 1
ATOM 1919 C CA . ALA B 1 81 ? 127.672 -62.605 6.597 1.00 44.69 145 ALA B CA 1
ATOM 1920 C C . ALA B 1 81 ? 126.612 -62.121 7.583 1.00 44.56 145 ALA B C 1
ATOM 1921 O O . ALA B 1 81 ? 125.930 -61.119 7.327 1.00 42.97 145 ALA B O 1
ATOM 1923 N N . ALA B 1 82 ? 126.479 -62.817 8.713 1.00 46.07 146 ALA B N 1
ATOM 1924 C CA . ALA B 1 82 ? 125.485 -62.441 9.737 1.00 46.60 146 ALA B CA 1
ATOM 1925 C C . ALA B 1 82 ? 125.616 -60.984 10.184 1.00 44.30 146 ALA B C 1
ATOM 1926 O O . ALA B 1 82 ? 124.620 -60.301 10.349 1.00 43.92 146 ALA B O 1
ATOM 1928 N N . ASN B 1 83 ? 126.845 -60.507 10.357 1.00 43.44 147 ASN B N 1
ATOM 1929 C CA . ASN B 1 83 ? 127.079 -59.144 10.836 1.00 41.79 147 ASN B CA 1
ATOM 1930 C C . ASN B 1 83 ? 127.140 -58.096 9.727 1.00 39.68 147 ASN B C 1
ATOM 1931 O O . ASN B 1 83 ? 127.582 -56.968 9.954 1.00 38.83 147 ASN B O 1
ATOM 1936 N N . SER B 1 84 ? 126.695 -58.446 8.528 1.00 38.85 148 SER B N 1
ATOM 1937 C CA . SER B 1 84 ? 126.785 -57.508 7.417 1.00 36.76 148 SER B CA 1
ATOM 1938 C C . SER B 1 84 ? 125.510 -56.678 7.276 1.00 36.23 148 SER B C 1
ATOM 1939 O O . SER B 1 84 ? 125.235 -56.115 6.203 1.00 35.12 148 SER B O 1
ATOM 1942 N N . SER B 1 85 ? 124.727 -56.616 8.355 1.00 36.23 149 SER B N 1
ATOM 1943 C CA . SER B 1 85 ? 123.617 -55.676 8.443 1.00 35.12 149 SER B CA 1
ATOM 1944 C C . SER B 1 85 ? 124.145 -54.269 8.682 1.00 33.51 149 SER B C 1
ATOM 1945 O O . SER B 1 85 ? 125.337 -54.068 8.940 1.00 32.79 149 SER B O 1
ATOM 1948 N N . LEU B 1 86 ? 123.278 -53.269 8.605 1.00 32.83 150 LEU B N 1
ATOM 1949 C CA . LEU B 1 86 ? 123.729 -51.950 8.985 1.00 31.91 150 LEU B CA 1
ATOM 1950 C C . LEU B 1 86 ? 124.287 -51.865 10.417 1.00 32.58 150 LEU B C 1
ATOM 1951 O O . LEU B 1 86 ? 125.304 -51.228 10.610 1.00 32.09 150 LEU B O 1
ATOM 1956 N N . SER B 1 87 ? 123.643 -52.503 11.397 1.00 34.70 151 SER B N 1
ATOM 1957 C CA . SER B 1 87 ? 124.116 -52.446 12.795 1.00 36.79 151 SER B CA 1
ATOM 1958 C C . SER B 1 87 ? 125.423 -53.163 12.986 1.00 36.53 151 SER B C 1
ATOM 1959 O O . SER B 1 87 ? 126.260 -52.698 13.758 1.00 36.98 151 SER B O 1
ATOM 1962 N N . GLY B 1 88 ? 125.556 -54.330 12.355 1.00 36.53 152 GLY B N 1
ATOM 1963 C CA . GLY B 1 88 ? 126.763 -55.136 12.472 1.00 36.39 152 GLY B CA 1
ATOM 1964 C C . GLY B 1 88 ? 127.921 -54.367 11.862 1.00 34.46 152 GLY B C 1
ATOM 1965 O O . GLY B 1 88 ? 129.023 -54.363 12.386 1.00 33.82 152 GLY B O 1
ATOM 1966 N N . ILE B 1 89 ? 127.647 -53.692 10.759 1.00 33.01 153 ILE B N 1
ATOM 1967 C CA . ILE B 1 89 ? 128.662 -52.872 10.102 1.00 32.40 153 ILE B CA 1
ATOM 1968 C C . ILE B 1 89 ? 129.036 -51.656 10.932 1.00 31.89 153 ILE B C 1
ATOM 1969 O O . ILE B 1 89 ? 130.233 -51.405 11.178 1.00 30.01 153 ILE B O 1
ATOM 1974 N N . ARG B 1 90 ? 128.018 -50.917 11.372 1.00 32.61 154 ARG B N 1
ATOM 1975 C CA . ARG B 1 90 ? 128.243 -49.844 12.329 1.00 33.49 154 ARG B CA 1
ATOM 1976 C C . ARG B 1 90 ? 129.071 -50.289 13.542 1.00 35.09 154 ARG B C 1
ATOM 1977 O O . ARG B 1 90 ? 130.054 -49.645 13.872 1.00 36.24 154 ARG B O 1
ATOM 1985 N N . ASP B 1 91 ? 128.707 -51.375 14.195 1.00 36.57 155 ASP B N 1
ATOM 1986 C CA . ASP B 1 91 ? 129.436 -51.786 15.406 1.00 39.04 155 ASP B CA 1
ATOM 1987 C C . ASP B 1 91 ? 130.865 -52.240 15.075 1.00 38.43 155 ASP B C 1
ATOM 1988 O O . ASP B 1 91 ? 131.810 -51.945 15.814 1.00 38.90 155 ASP B O 1
ATOM 1993 N N . ALA B 1 92 ? 131.014 -52.935 13.950 1.00 37.77 156 ALA B N 1
ATOM 1994 C CA . ALA B 1 92 ? 132.302 -53.490 13.525 1.00 37.05 156 ALA B CA 1
ATOM 1995 C C . ALA B 1 92 ? 133.272 -52.384 13.167 1.00 35.18 156 ALA B C 1
ATOM 1996 O O . ALA B 1 92 ? 134.434 -52.438 13.545 1.00 35.81 156 ALA B O 1
ATOM 1998 N N . ILE B 1 93 ? 132.794 -51.371 12.451 1.00 33.62 157 ILE B N 1
ATOM 1999 C CA . ILE B 1 93 ? 133.589 -50.162 12.199 1.00 31.79 157 ILE B CA 1
ATOM 2000 C C . ILE B 1 93 ? 133.942 -49.455 13.517 1.00 33.03 157 ILE B C 1
ATOM 2001 O O . ILE B 1 93 ? 135.120 -49.207 13.793 1.00 33.33 157 ILE B O 1
ATOM 2006 N N . ASN B 1 94 ? 132.943 -49.180 14.351 1.00 33.65 158 ASN B N 1
ATOM 2007 C CA . ASN B 1 94 ? 133.195 -48.462 15.626 1.00 35.38 158 ASN B CA 1
ATOM 2008 C C . ASN B 1 94 ? 134.142 -49.133 16.589 1.00 37.32 158 ASN B C 1
ATOM 2009 O O . ASN B 1 94 ? 134.799 -48.467 17.365 1.00 38.53 158 ASN B O 1
ATOM 2014 N N . ASN B 1 95 ? 134.242 -50.452 16.505 1.00 39.81 159 ASN B N 1
ATOM 2015 C CA . ASN B 1 95 ? 135.100 -51.221 17.415 1.00 42.74 159 ASN B CA 1
ATOM 2016 C C . ASN B 1 95 ? 136.506 -51.407 16.842 1.00 42.96 159 ASN B C 1
ATOM 2017 O O . ASN B 1 95 ? 137.414 -51.763 17.572 1.00 45.17 159 ASN B O 1
ATOM 2022 N N . ALA B 1 96 ? 136.685 -51.139 15.549 1.00 41.21 160 ALA B N 1
ATOM 2023 C CA . ALA B 1 96 ? 137.949 -51.421 14.838 1.00 41.47 160 ALA B CA 1
ATOM 2024 C C . ALA B 1 96 ? 139.110 -50.473 15.142 1.00 42.08 160 ALA B C 1
ATOM 2025 O O . ALA B 1 96 ? 140.246 -50.768 14.774 1.00 43.25 160 ALA B O 1
ATOM 2027 N N . LYS B 1 97 ? 138.819 -49.334 15.771 1.00 42.13 161 LYS B N 1
ATOM 2028 C CA . LYS B 1 97 ? 139.798 -48.262 15.994 1.00 41.99 161 LYS B CA 1
ATOM 2029 C C . LYS B 1 97 ? 140.484 -47.872 14.685 1.00 40.27 161 LYS B C 1
ATOM 2030 O O . LYS B 1 97 ? 141.712 -48.010 14.529 1.00 40.95 161 LYS B O 1
ATOM 2036 N N . ALA B 1 98 ? 139.689 -47.405 13.724 1.00 37.68 162 ALA B N 1
ATOM 2037 C CA . ALA B 1 98 ? 140.219 -47.182 12.398 1.00 35.68 162 ALA B CA 1
ATOM 2038 C C . ALA B 1 98 ? 140.265 -45.709 11.997 1.00 34.82 162 ALA B C 1
ATOM 2039 O O . ALA B 1 98 ? 140.292 -45.382 10.787 1.00 33.95 162 ALA B O 1
ATOM 2041 N N . GLY B 1 99 ? 140.280 -44.827 12.993 1.00 34.31 163 GLY B N 1
ATOM 2042 C CA . GLY B 1 99 ? 140.347 -43.374 12.743 1.00 32.93 163 GLY B CA 1
ATOM 2043 C C . GLY B 1 99 ? 139.053 -42.767 12.202 1.00 30.86 163 GLY B C 1
ATOM 2044 O O . GLY B 1 99 ? 139.021 -41.574 11.817 1.00 28.88 163 GLY B O 1
ATOM 2045 N N . VAL B 1 100 ? 137.991 -43.587 12.166 1.00 30.08 164 VAL B N 1
ATOM 2046 C CA . VAL B 1 100 ? 136.675 -43.161 11.620 1.00 28.17 164 VAL B CA 1
ATOM 2047 C C . VAL B 1 100 ? 135.555 -43.660 12.526 1.00 29.49 164 VAL B C 1
ATOM 2048 O O . VAL B 1 100 ? 135.800 -44.517 13.387 1.00 29.98 164 VAL B O 1
ATOM 2052 N N . SER B 1 101 ? 134.337 -43.152 12.317 1.00 28.68 165 SER B N 1
ATOM 2053 C CA . SER B 1 101 ? 133.200 -43.744 12.968 1.00 30.42 165 SER B CA 1
ATOM 2054 C C . SER B 1 101 ? 131.973 -43.836 12.077 1.00 29.39 165 SER B C 1
ATOM 2055 O O . SER B 1 101 ? 131.860 -43.112 11.099 1.00 30.03 165 SER B O 1
ATOM 2058 N N . ALA B 1 102 ? 131.067 -44.749 12.412 1.00 28.77 166 ALA B N 1
ATOM 2059 C CA . ALA B 1 102 ? 129.900 -45.001 11.572 1.00 27.95 166 ALA B CA 1
ATOM 2060 C C . ALA B 1 102 ? 128.667 -44.700 12.363 1.00 28.56 166 ALA B C 1
ATOM 2061 O O . ALA B 1 102 ? 128.654 -44.873 13.585 1.00 28.69 166 ALA B O 1
ATOM 2063 N N . SER B 1 103 ? 127.643 -44.227 11.662 1.00 27.87 167 SER B N 1
ATOM 2064 C CA . SER B 1 103 ? 126.327 -44.034 12.249 1.00 29.18 167 SER B CA 1
ATOM 2065 C C . SER B 1 103 ? 125.267 -44.393 11.218 1.00 29.11 167 SER B C 1
ATOM 2066 O O . SER B 1 103 ? 125.504 -44.394 9.987 1.00 28.08 167 SER B O 1
ATOM 2069 N N . ILE B 1 104 ? 124.087 -44.694 11.730 1.00 30.70 168 ILE B N 1
ATOM 2070 C CA . ILE B 1 104 ? 122.947 -45.020 10.898 1.00 31.55 168 ILE B CA 1
ATOM 2071 C C . ILE B 1 104 ? 122.008 -43.831 10.968 1.00 32.15 168 ILE B C 1
ATOM 2072 O O . ILE B 1 104 ? 121.788 -43.243 12.038 1.00 32.19 168 ILE B O 1
ATOM 2077 N N . ILE B 1 105 ? 121.493 -43.447 9.804 1.00 32.15 169 ILE B N 1
ATOM 2078 C CA . ILE B 1 105 ? 120.492 -42.410 9.724 1.00 33.10 169 ILE B CA 1
ATOM 2079 C C . ILE B 1 105 ? 119.198 -42.964 9.160 1.00 34.64 169 ILE B C 1
ATOM 2080 O O . ILE B 1 105 ? 119.168 -43.554 8.058 1.00 34.42 169 ILE B O 1
ATOM 2085 N N . ASN B 1 106 ? 118.124 -42.745 9.907 1.00 35.71 170 ASN B N 1
ATOM 2086 C CA . ASN B 1 106 ? 116.796 -43.019 9.428 1.00 36.80 170 ASN B CA 1
ATOM 2087 C C . ASN B 1 106 ? 116.303 -41.851 8.552 1.00 36.62 170 ASN B C 1
ATOM 2088 O O . ASN B 1 106 ? 115.960 -40.782 9.078 1.00 37.50 170 ASN B O 1
ATOM 2093 N N . VAL B 1 107 ? 116.255 -42.057 7.229 1.00 34.44 171 VAL B N 1
ATOM 2094 C CA . VAL B 1 107 ? 115.940 -40.966 6.316 1.00 33.92 171 VAL B CA 1
ATOM 2095 C C . VAL B 1 107 ? 114.444 -40.807 6.078 1.00 36.20 171 VAL B C 1
ATOM 2096 O O . VAL B 1 107 ? 114.018 -39.945 5.317 1.00 36.20 171 VAL B O 1
ATOM 2100 N N . GLY B 1 108 ? 113.671 -41.632 6.772 1.00 38.04 172 GLY B N 1
ATOM 2101 C CA . GLY B 1 108 ? 112.209 -41.565 6.794 1.00 41.73 172 GLY B CA 1
ATOM 2102 C C . GLY B 1 108 ? 111.650 -42.742 6.031 1.00 43.50 172 GLY B C 1
ATOM 2103 O O . GLY B 1 108 ? 112.325 -43.264 5.156 1.00 43.09 172 GLY B O 1
ATOM 2104 N N . ASN B 1 109 ? 110.429 -43.165 6.345 1.00 46.51 173 ASN B N 1
ATOM 2105 C CA . ASN B 1 109 ? 109.761 -44.241 5.582 1.00 48.67 173 ASN B CA 1
ATOM 2106 C C . ASN B 1 109 ? 110.384 -45.634 5.800 1.00 47.66 173 ASN B C 1
ATOM 2107 O O . ASN B 1 109 ? 110.476 -46.444 4.862 1.00 47.63 173 ASN B O 1
ATOM 2112 N N . GLY B 1 110 ? 110.814 -45.912 7.028 1.00 47.56 174 GLY B N 1
ATOM 2113 C CA . GLY B 1 110 ? 111.674 -47.081 7.314 1.00 46.81 174 GLY B CA 1
ATOM 2114 C C . GLY B 1 110 ? 112.893 -47.307 6.401 1.00 44.80 174 GLY B C 1
ATOM 2115 O O . GLY B 1 110 ? 113.314 -48.452 6.201 1.00 45.44 174 GLY B O 1
ATOM 2116 N N . GLU B 1 111 ? 113.456 -46.244 5.825 1.00 42.64 175 GLU B N 1
ATOM 2117 C CA . GLU B 1 111 ? 114.659 -46.368 4.998 1.00 40.17 175 GLU B CA 1
ATOM 2118 C C . GLU B 1 111 ? 115.857 -45.852 5.782 1.00 37.69 175 GLU B C 1
ATOM 2119 O O . GLU B 1 111 ? 115.775 -44.808 6.439 1.00 37.98 175 GLU B O 1
ATOM 2125 N N . TYR B 1 112 ? 116.973 -46.565 5.694 1.00 34.77 176 TYR B N 1
ATOM 2126 C CA . TYR B 1 112 ? 118.132 -46.283 6.535 1.00 32.62 176 TYR B CA 1
ATOM 2127 C C . TYR B 1 112 ? 119.385 -46.175 5.698 1.00 30.04 176 TYR B C 1
ATOM 2128 O O . TYR B 1 112 ? 119.589 -46.994 4.795 1.00 30.04 176 TYR B O 1
ATOM 2137 N N . ARG B 1 113 ? 120.201 -45.156 5.980 1.00 28.32 177 ARG B N 1
ATOM 2138 C CA . ARG B 1 113 ? 121.522 -45.047 5.359 1.00 26.46 177 ARG B CA 1
ATOM 2139 C C . ARG B 1 113 ? 122.593 -45.223 6.402 1.00 26.59 177 ARG B C 1
ATOM 2140 O O . ARG B 1 113 ? 122.333 -45.055 7.623 1.00 26.05 177 ARG B O 1
ATOM 2148 N N . LEU B 1 114 ? 123.786 -45.565 5.918 1.00 24.92 178 LEU B N 1
ATOM 2149 C CA . LEU B 1 114 ? 124.962 -45.654 6.753 1.00 25.44 178 LEU B CA 1
ATOM 2150 C C . LEU B 1 114 ? 125.893 -44.501 6.427 1.00 24.28 178 LEU B C 1
ATOM 2151 O O . LEU B 1 114 ? 126.166 -44.250 5.247 1.00 23.89 178 LEU B O 1
ATOM 2156 N N . SER B 1 115 ? 126.360 -43.807 7.463 1.00 24.39 179 SER B N 1
ATOM 2157 C CA . SER B 1 115 ? 127.391 -42.760 7.328 1.00 24.65 179 SER B CA 1
ATOM 2158 C C . SER B 1 115 ? 128.683 -43.169 8.007 1.00 24.79 179 SER B C 1
ATOM 2159 O O . SER B 1 115 ? 128.662 -43.863 9.014 1.00 24.51 179 SER B O 1
ATOM 2162 N N . VAL B 1 116 ? 129.804 -42.760 7.413 1.00 23.99 180 VAL B N 1
ATOM 2163 C CA . VAL B 1 116 ? 131.127 -43.074 7.925 1.00 23.67 180 VAL B CA 1
ATOM 2164 C C . VAL B 1 116 ? 131.867 -41.739 7.907 1.00 24.67 180 VAL B C 1
ATOM 2165 O O . VAL B 1 116 ? 131.929 -41.071 6.864 1.00 23.35 180 VAL B O 1
ATOM 2169 N N . THR B 1 117 ? 132.371 -41.337 9.078 1.00 24.82 181 THR B N 1
ATOM 2170 C CA . THR B 1 117 ? 132.944 -40.013 9.267 1.00 25.23 181 THR B CA 1
ATOM 2171 C C . THR B 1 117 ? 134.359 -40.120 9.820 1.00 25.12 181 THR B C 1
ATOM 2172 O O . THR B 1 117 ? 134.603 -40.841 10.808 1.00 25.35 181 THR B O 1
ATOM 2176 N N . SER B 1 118 ? 135.295 -39.417 9.191 1.00 24.54 182 SER B N 1
ATOM 2177 C CA . SER B 1 118 ? 136.660 -39.428 9.704 1.00 26.38 182 SER B CA 1
ATOM 2178 C C . SER B 1 118 ? 136.748 -38.659 11.049 1.00 25.78 182 SER B C 1
ATOM 2179 O O . SER B 1 118 ? 136.101 -37.615 11.212 1.00 25.25 182 SER B O 1
ATOM 2182 N N . ASN B 1 119 ? 137.464 -39.206 12.043 1.00 26.96 183 ASN B N 1
ATOM 2183 C CA . ASN B 1 119 ? 137.465 -38.606 13.386 1.00 27.28 183 ASN B CA 1
ATOM 2184 C C . ASN B 1 119 ? 138.142 -37.243 13.375 1.00 28.47 183 ASN B C 1
ATOM 2185 O O . ASN B 1 119 ? 137.848 -36.409 14.224 1.00 29.69 183 ASN B O 1
ATOM 2190 N N . ASP B 1 120 ? 139.086 -37.062 12.447 1.00 27.34 184 ASP B N 1
ATOM 2191 C CA . ASP B 1 120 ? 139.878 -35.857 12.339 1.00 28.02 184 ASP B CA 1
ATOM 2192 C C . ASP B 1 120 ? 139.596 -35.134 11.045 1.00 26.91 184 ASP B C 1
ATOM 2193 O O . ASP B 1 120 ? 139.334 -35.770 9.995 1.00 25.93 184 ASP B O 1
ATOM 2198 N N . THR B 1 121 ? 139.621 -33.800 11.118 1.00 26.44 185 THR B N 1
ATOM 2199 C CA . THR B 1 121 ? 139.404 -32.931 9.947 1.00 25.34 185 THR B CA 1
ATOM 2200 C C . THR B 1 121 ? 140.578 -32.981 8.961 1.00 25.31 185 THR B C 1
ATOM 2201 O O . THR B 1 121 ? 141.630 -33.459 9.325 1.00 26.74 185 THR B O 1
ATOM 2205 N N . GLY B 1 122 ? 140.389 -32.539 7.712 1.00 25.38 186 GLY B N 1
ATOM 2206 C CA . GLY B 1 122 ? 141.499 -32.301 6.793 1.00 25.98 186 GLY B CA 1
ATOM 2207 C C . GLY B 1 122 ? 141.434 -33.139 5.540 1.00 26.17 186 GLY B C 1
ATOM 2208 O O . GLY B 1 122 ? 140.889 -34.242 5.552 1.00 25.44 186 GLY B O 1
ATOM 2209 N N . LEU B 1 123 ? 142.003 -32.616 4.464 1.00 26.67 187 LEU B N 1
ATOM 2210 C CA . LEU B 1 123 ? 142.118 -33.350 3.192 1.00 28.24 187 LEU B CA 1
ATOM 2211 C C . LEU B 1 123 ? 142.777 -34.722 3.350 1.00 28.26 187 LEU B C 1
ATOM 2212 O O . LEU B 1 123 ? 142.307 -35.696 2.781 1.00 27.43 187 LEU B O 1
ATOM 2217 N N . ASP B 1 124 ? 143.847 -34.774 4.137 1.00 29.56 188 ASP B N 1
ATOM 2218 C CA . ASP B 1 124 ? 144.615 -36.003 4.375 1.00 31.28 188 ASP B CA 1
ATOM 2219 C C . ASP B 1 124 ? 143.768 -37.096 5.023 1.00 30.49 188 ASP B C 1
ATOM 2220 O O . ASP B 1 124 ? 144.063 -38.270 4.887 1.00 31.77 188 ASP B O 1
ATOM 2225 N N . ASN B 1 125 ? 142.748 -36.709 5.777 1.00 29.11 189 ASN B N 1
ATOM 2226 C CA . ASN B 1 125 ? 141.989 -37.682 6.508 1.00 27.57 189 ASN B CA 1
ATOM 2227 C C . ASN B 1 125 ? 140.728 -38.153 5.780 1.00 26.52 189 ASN B C 1
ATOM 2228 O O . ASN B 1 125 ? 139.938 -38.894 6.339 1.00 25.48 189 ASN B O 1
ATOM 2233 N N . ALA B 1 126 ? 140.588 -37.751 4.514 1.00 24.59 190 ALA B N 1
ATOM 2234 C CA . ALA B 1 126 ? 139.622 -38.353 3.620 1.00 24.45 190 ALA B CA 1
ATOM 2235 C C . ALA B 1 126 ? 139.895 -39.870 3.479 1.00 24.96 190 ALA B C 1
ATOM 2236 O O . ALA B 1 126 ? 141.009 -40.336 3.719 1.00 24.99 190 ALA B O 1
ATOM 2238 N N . MET B 1 127 ? 138.898 -40.635 3.045 1.00 25.33 191 MET B N 1
ATOM 2239 C CA . MET B 1 127 ? 139.038 -42.083 3.101 1.00 27.17 191 MET B CA 1
ATOM 2240 C C . MET B 1 127 ? 138.635 -42.815 1.825 1.00 27.66 191 MET B C 1
ATOM 2241 O O . MET B 1 127 ? 138.014 -42.253 0.930 1.00 27.64 191 MET B O 1
ATOM 2246 N N . THR B 1 128 ? 139.083 -44.060 1.766 1.00 28.51 192 THR B N 1
ATOM 2247 C CA . THR B 1 128 ? 138.766 -45.033 0.731 1.00 29.56 192 THR B CA 1
ATOM 2248 C C . THR B 1 128 ? 138.224 -46.239 1.487 1.00 28.57 192 THR B C 1
ATOM 2249 O O . THR B 1 128 ? 138.761 -46.619 2.522 1.00 28.99 192 THR B O 1
ATOM 2253 N N . LEU B 1 129 ? 137.156 -46.820 0.972 1.00 28.15 193 LEU B N 1
ATOM 2254 C CA . LEU B 1 129 ? 136.554 -48.004 1.579 1.00 27.98 193 LEU B CA 1
ATOM 2255 C C . LEU B 1 129 ? 136.435 -49.054 0.508 1.00 28.89 193 LEU B C 1
ATOM 2256 O O . LEU B 1 129 ? 135.995 -48.753 -0.606 1.00 28.72 193 LEU B O 1
ATOM 2261 N N . SER B 1 130 ? 136.868 -50.272 0.808 1.00 30.11 194 SER B N 1
ATOM 2262 C CA . SER B 1 130 ? 136.718 -51.347 -0.156 1.00 32.15 194 SER B CA 1
ATOM 2263 C C . SER B 1 130 ? 136.484 -52.634 0.555 1.00 32.97 194 SER B C 1
ATOM 2264 O O . SER B 1 130 ? 137.006 -52.872 1.635 1.00 33.78 194 SER B O 1
ATOM 2267 N N . VAL B 1 131 ? 135.650 -53.452 -0.068 1.00 33.57 195 VAL B N 1
ATOM 2268 C CA . VAL B 1 131 ? 135.151 -54.630 0.539 1.00 34.36 195 VAL B CA 1
ATOM 2269 C C . VAL B 1 131 ? 135.615 -55.764 -0.353 1.00 36.67 195 VAL B C 1
ATOM 2270 O O . VAL B 1 131 ? 135.368 -55.748 -1.582 1.00 37.65 195 VAL B O 1
ATOM 2274 N N . SER B 1 132 ? 136.289 -56.744 0.225 1.00 38.52 196 SER B N 1
ATOM 2275 C CA . SER B 1 132 ? 136.622 -57.916 -0.566 1.00 41.69 196 SER B CA 1
ATOM 2276 C C . SER B 1 132 ? 135.794 -59.109 -0.092 1.00 42.57 196 SER B C 1
ATOM 2277 O O . SER B 1 132 ? 135.674 -59.350 1.107 1.00 41.78 196 SER B O 1
ATOM 2280 N N . GLY B 1 133 ? 135.226 -59.849 -1.046 1.00 44.42 197 GLY B N 1
ATOM 2281 C CA . GLY B 1 133 ? 134.567 -61.154 -0.750 1.00 45.62 197 GLY B CA 1
ATOM 2282 C C . GLY B 1 133 ? 133.058 -61.158 -0.906 1.00 45.27 197 GLY B C 1
ATOM 2283 O O . GLY B 1 133 ? 132.434 -62.218 -0.961 1.00 46.81 197 GLY B O 1
ATOM 2284 N N . ASP B 1 134 ? 132.466 -59.965 -0.949 1.00 43.70 198 ASP B N 1
ATOM 2285 C CA . ASP B 1 134 ? 131.035 -59.830 -1.212 1.00 43.74 198 ASP B CA 1
ATOM 2286 C C . ASP B 1 134 ? 130.729 -58.672 -2.127 1.00 42.50 198 ASP B C 1
ATOM 2287 O O . ASP B 1 134 ? 130.952 -57.513 -1.780 1.00 39.78 198 ASP B O 1
ATOM 2292 N N . ASP B 1 135 ? 130.163 -59.005 -3.278 1.00 43.48 199 ASP B N 1
ATOM 2293 C CA . ASP B 1 135 ? 129.884 -58.028 -4.294 1.00 43.10 199 ASP B CA 1
ATOM 2294 C C . ASP B 1 135 ? 128.775 -57.062 -3.878 1.00 41.50 199 ASP B C 1
ATOM 2295 O O . ASP B 1 135 ? 128.877 -55.862 -4.138 1.00 40.54 199 ASP B O 1
ATOM 2300 N N . ALA B 1 136 ? 127.725 -57.583 -3.241 1.00 40.61 200 ALA B N 1
ATOM 2301 C CA . ALA B 1 136 ? 126.616 -56.752 -2.815 1.00 39.42 200 ALA B CA 1
ATOM 2302 C C . ALA B 1 136 ? 127.120 -55.691 -1.841 1.00 36.99 200 ALA B C 1
ATOM 2303 O O . ALA B 1 136 ? 126.803 -54.510 -1.993 1.00 35.93 200 ALA B O 1
ATOM 2305 N N . LEU B 1 137 ? 127.948 -56.096 -0.878 1.00 36.55 201 LEU B N 1
ATOM 2306 C CA . LEU B 1 137 ? 128.491 -55.155 0.093 1.00 34.82 201 LEU B CA 1
ATOM 2307 C C . LEU B 1 137 ? 129.442 -54.149 -0.521 1.00 33.75 201 LEU B C 1
ATOM 2308 O O . LEU B 1 137 ? 129.338 -52.960 -0.224 1.00 33.13 201 LEU B O 1
ATOM 2313 N N . GLN B 1 138 ? 130.371 -54.597 -1.362 1.00 33.74 202 GLN B N 1
ATOM 2314 C CA . GLN B 1 138 ? 131.254 -53.637 -2.049 1.00 33.09 202 GLN B CA 1
ATOM 2315 C C . GLN B 1 138 ? 130.438 -52.573 -2.783 1.00 33.06 202 GLN B C 1
ATOM 2316 O O . GLN B 1 138 ? 130.729 -51.369 -2.687 1.00 32.29 202 GLN B O 1
ATOM 2322 N N . SER B 1 139 ? 129.413 -53.021 -3.504 1.00 34.20 203 SER B N 1
ATOM 2323 C CA . SER B 1 139 ? 128.524 -52.135 -4.243 1.00 34.84 203 SER B CA 1
ATOM 2324 C C . SER B 1 139 ? 127.692 -51.195 -3.342 1.00 33.01 203 SER B C 1
ATOM 2325 O O . SER B 1 139 ? 127.405 -50.046 -3.699 1.00 32.26 203 SER B O 1
ATOM 2328 N N . PHE B 1 140 ? 127.324 -51.680 -2.158 1.00 32.62 204 PHE B N 1
ATOM 2329 C CA . PHE B 1 140 ? 126.633 -50.868 -1.163 1.00 30.49 204 PHE B CA 1
ATOM 2330 C C . PHE B 1 140 ? 127.498 -49.760 -0.535 1.00 28.99 204 PHE B C 1
ATOM 2331 O O . PHE B 1 140 ? 127.024 -48.625 -0.362 1.00 28.47 204 PHE B O 1
ATOM 2339 N N . MET B 1 141 ? 128.753 -50.067 -0.227 1.00 28.12 205 MET B N 1
ATOM 2340 C CA . MET B 1 141 ? 129.588 -49.242 0.674 1.00 27.10 205 MET B CA 1
ATOM 2341 C C . MET B 1 141 ? 130.945 -48.817 0.104 1.00 25.74 205 MET B C 1
ATOM 2342 O O . MET B 1 141 ? 131.657 -48.016 0.706 1.00 24.93 205 MET B O 1
ATOM 2347 N N . GLY B 1 142 ? 131.347 -49.394 -1.012 1.00 25.53 206 GLY B N 1
ATOM 2348 C CA . GLY B 1 142 ? 132.682 -49.114 -1.527 1.00 24.99 206 GLY B CA 1
ATOM 2349 C C . GLY B 1 142 ? 132.777 -47.647 -1.819 1.00 24.31 206 GLY B C 1
ATOM 2350 O O . GLY B 1 142 ? 131.758 -46.995 -2.047 1.00 24.09 206 GLY B O 1
ATOM 2351 N N . TYR B 1 143 ? 133.988 -47.116 -1.767 1.00 23.98 207 TYR B N 1
ATOM 2352 C CA . TYR B 1 143 ? 134.196 -45.717 -2.107 1.00 24.03 207 TYR B CA 1
ATOM 2353 C C . TYR B 1 143 ? 135.638 -45.469 -2.479 1.00 24.49 207 TYR B C 1
ATOM 2354 O O . TYR B 1 143 ? 136.545 -45.751 -1.711 1.00 23.11 207 TYR B O 1
ATOM 2363 N N . ASP B 1 144 ? 135.824 -44.970 -3.703 1.00 26.76 208 ASP B N 1
ATOM 2364 C CA . ASP B 1 144 ? 137.106 -44.478 -4.190 1.00 27.73 208 ASP B CA 1
ATOM 2365 C C . ASP B 1 144 ? 136.734 -43.254 -5.052 1.00 28.41 208 ASP B C 1
ATOM 2366 O O . ASP B 1 144 ? 135.943 -43.397 -6.008 1.00 29.43 208 ASP B O 1
ATOM 2371 N N . ALA B 1 145 ? 137.273 -42.066 -4.719 1.00 26.84 209 ALA B N 1
ATOM 2372 C CA . ALA B 1 145 ? 136.835 -40.798 -5.341 1.00 26.92 209 ALA B CA 1
ATOM 2373 C C . ALA B 1 145 ? 136.894 -40.894 -6.867 1.00 27.65 209 ALA B C 1
ATOM 2374 O O . ALA B 1 145 ? 136.037 -40.342 -7.562 1.00 28.12 209 ALA B O 1
ATOM 2376 N N . SER B 1 146 ? 137.850 -41.641 -7.385 1.00 27.78 210 SER B N 1
ATOM 2377 C CA . SER B 1 146 ? 138.025 -41.689 -8.844 1.00 30.21 210 SER B CA 1
ATOM 2378 C C . SER B 1 146 ? 137.471 -42.947 -9.562 1.00 30.26 210 SER B C 1
ATOM 2379 O O . SER B 1 146 ? 137.689 -43.141 -10.759 1.00 32.52 210 SER B O 1
ATOM 2382 N N . ALA B 1 147 ? 136.724 -43.767 -8.839 1.00 29.07 211 ALA B N 1
ATOM 2383 C CA . ALA B 1 147 ? 136.072 -44.958 -9.399 1.00 30.10 211 ALA B CA 1
ATOM 2384 C C . ALA B 1 147 ? 134.804 -44.524 -10.147 1.00 30.92 211 ALA B C 1
ATOM 2385 O O . ALA B 1 147 ? 134.130 -43.555 -9.749 1.00 29.77 211 ALA B O 1
ATOM 2387 N N . SER B 1 148 ? 134.511 -45.193 -11.250 1.00 32.49 212 SER B N 1
ATOM 2388 C CA . SER B 1 148 ? 133.298 -44.874 -12.007 1.00 35.13 212 SER B CA 1
ATOM 2389 C C . SER B 1 148 ? 132.020 -45.402 -11.300 1.00 35.10 212 SER B C 1
ATOM 2390 O O . SER B 1 148 ? 130.925 -44.903 -11.561 1.00 35.46 212 SER B O 1
ATOM 2393 N N . SER B 1 149 ? 132.179 -46.344 -10.362 1.00 33.83 213 SER B N 1
ATOM 2394 C CA . SER B 1 149 ? 131.038 -46.859 -9.592 1.00 33.59 213 SER B CA 1
ATOM 2395 C C . SER B 1 149 ? 131.273 -47.006 -8.082 1.00 31.28 213 SER B C 1
ATOM 2396 O O . SER B 1 149 ? 131.995 -47.890 -7.622 1.00 30.78 213 SER B O 1
ATOM 2399 N N . ASN B 1 150 ? 130.622 -46.145 -7.310 1.00 30.05 214 ASN B N 1
ATOM 2400 C CA . ASN B 1 150 ? 130.772 -46.132 -5.851 1.00 27.98 214 ASN B CA 1
ATOM 2401 C C . ASN B 1 150 ? 129.483 -46.451 -5.127 1.00 28.25 214 ASN B C 1
ATOM 2402 O O . ASN B 1 150 ? 128.387 -46.154 -5.611 1.00 27.77 214 ASN B O 1
ATOM 2407 N N . GLY B 1 151 ? 129.630 -47.044 -3.949 1.00 27.84 215 GLY B N 1
ATOM 2408 C CA . GLY B 1 151 ? 128.505 -47.239 -3.071 1.00 28.39 215 GLY B CA 1
ATOM 2409 C C . GLY B 1 151 ? 128.241 -46.014 -2.204 1.00 28.28 215 GLY B C 1
ATOM 2410 O O . GLY B 1 151 ? 127.076 -45.696 -1.946 1.00 27.68 215 GLY B O 1
ATOM 2411 N N . MET B 1 152 ? 129.314 -45.339 -1.736 1.00 27.03 216 MET B N 1
ATOM 2412 C CA . MET B 1 152 ? 129.149 -44.118 -0.958 1.00 26.77 216 MET B CA 1
ATOM 2413 C C . MET B 1 152 ? 129.169 -42.898 -1.868 1.00 27.32 216 MET B C 1
ATOM 2414 O O . MET B 1 152 ? 129.645 -42.979 -2.994 1.00 27.91 216 MET B O 1
ATOM 2419 N N . GLU B 1 153 ? 128.611 -41.798 -1.360 1.00 26.73 217 GLU B N 1
ATOM 2420 C CA . GLU B 1 153 ? 128.857 -40.462 -1.835 1.00 26.72 217 GLU B CA 1
ATOM 2421 C C . GLU B 1 153 ? 129.338 -39.593 -0.703 1.00 25.23 217 GLU B C 1
ATOM 2422 O O . GLU B 1 153 ? 129.084 -39.892 0.476 1.00 23.36 217 GLU B O 1
ATOM 2428 N N . VAL B 1 154 ? 130.045 -38.516 -1.065 1.00 25.11 218 VAL B N 1
ATOM 2429 C CA . VAL B 1 154 ? 130.489 -37.558 -0.064 1.00 24.69 218 VAL B CA 1
ATOM 2430 C C . VAL B 1 154 ? 129.298 -36.722 0.395 1.00 24.40 218 VAL B C 1
ATOM 2431 O O . VAL B 1 154 ? 128.744 -35.979 -0.384 1.00 25.29 218 VAL B O 1
ATOM 2435 N N . SER B 1 155 ? 128.908 -36.806 1.657 1.00 24.40 219 SER B N 1
ATOM 2436 C CA . SER B 1 155 ? 127.867 -35.861 2.135 1.00 24.90 219 SER B CA 1
ATOM 2437 C C . SER B 1 155 ? 128.481 -34.643 2.850 1.00 24.30 219 SER B C 1
ATOM 2438 O O . SER B 1 155 ? 127.892 -33.599 2.852 1.00 24.39 219 SER B O 1
ATOM 2441 N N . VAL B 1 156 ? 129.674 -34.777 3.425 1.00 22.87 220 VAL B N 1
ATOM 2442 C CA . VAL B 1 156 ? 130.432 -33.618 3.930 1.00 22.47 220 VAL B CA 1
ATOM 2443 C C . VAL B 1 156 ? 131.864 -33.768 3.364 1.00 22.34 220 VAL B C 1
ATOM 2444 O O . VAL B 1 156 ? 132.502 -34.787 3.599 1.00 20.47 220 VAL B O 1
ATOM 2448 N N . ALA B 1 157 ? 132.365 -32.769 2.629 1.00 23.12 221 ALA B N 1
ATOM 2449 C CA . ALA B 1 157 ? 133.703 -32.804 2.057 1.00 23.03 221 ALA B CA 1
ATOM 2450 C C . ALA B 1 157 ? 134.762 -32.641 3.154 1.00 23.79 221 ALA B C 1
ATOM 2451 O O . ALA B 1 157 ? 134.561 -31.824 4.061 1.00 24.26 221 ALA B O 1
ATOM 2453 N N . ALA B 1 158 ? 135.889 -33.362 3.044 1.00 23.09 222 ALA B N 1
ATOM 2454 C CA . ALA B 1 158 ? 137.113 -33.007 3.799 1.00 24.17 222 ALA B CA 1
ATOM 2455 C C . ALA B 1 158 ? 137.631 -31.704 3.264 1.00 25.41 222 ALA B C 1
ATOM 2456 O O . ALA B 1 158 ? 137.571 -31.437 2.048 1.00 25.06 222 ALA B O 1
ATOM 2458 N N . GLN B 1 159 ? 138.116 -30.876 4.178 1.00 26.13 223 GLN B N 1
ATOM 2459 C CA . GLN B 1 159 ? 138.903 -29.741 3.781 1.00 26.81 223 GLN B CA 1
ATOM 2460 C C . GLN B 1 159 ? 139.856 -29.292 4.835 1.00 26.96 223 GLN B C 1
ATOM 2461 O O . GLN B 1 159 ? 139.707 -29.614 6.015 1.00 26.75 223 GLN B O 1
ATOM 2467 N N . ASN B 1 160 ? 140.843 -28.544 4.373 1.00 27.30 224 ASN B N 1
ATOM 2468 C CA . ASN B 1 160 ? 141.838 -27.937 5.225 1.00 26.21 224 ASN B CA 1
ATOM 2469 C C . ASN B 1 160 ? 141.386 -26.529 5.593 1.00 25.54 224 ASN B C 1
ATOM 2470 O O . ASN B 1 160 ? 140.719 -25.860 4.797 1.00 26.14 224 ASN B O 1
ATOM 2475 N N . ALA B 1 161 ? 141.746 -26.080 6.782 1.00 24.85 225 ALA B N 1
ATOM 2476 C CA . ALA B 1 161 ? 141.626 -24.670 7.151 1.00 25.21 225 ALA B CA 1
ATOM 2477 C C . ALA B 1 161 ? 142.549 -23.904 6.221 1.00 25.81 225 ALA B C 1
ATOM 2478 O O . ALA B 1 161 ? 143.652 -24.382 5.906 1.00 25.88 225 ALA B O 1
ATOM 2480 N N . GLN B 1 162 ? 142.105 -22.731 5.791 1.00 25.93 226 GLN B N 1
ATOM 2481 C CA . GLN B 1 162 ? 142.899 -21.866 4.942 1.00 27.76 226 GLN B CA 1
ATOM 2482 C C . GLN B 1 162 ? 142.722 -20.442 5.446 1.00 28.46 226 GLN B C 1
ATOM 2483 O O . GLN B 1 162 ? 141.612 -19.944 5.559 1.00 28.23 226 GLN B O 1
ATOM 2489 N N . LEU B 1 163 ? 143.835 -19.799 5.778 1.00 28.55 227 LEU B N 1
ATOM 2490 C CA . LEU B 1 163 ? 143.802 -18.437 6.283 1.00 28.97 227 LEU B CA 1
ATOM 2491 C C . LEU B 1 163 ? 145.078 -17.756 5.852 1.00 28.61 227 LEU B C 1
ATOM 2492 O O . LEU B 1 163 ? 146.000 -18.423 5.408 1.00 29.62 227 LEU B O 1
ATOM 2497 N N . THR B 1 164 ? 145.129 -16.436 5.968 1.00 28.98 228 THR B N 1
ATOM 2498 C CA . THR B 1 164 ? 146.385 -15.707 5.806 1.00 29.64 228 THR B CA 1
ATOM 2499 C C . THR B 1 164 ? 146.675 -14.921 7.088 1.00 29.94 228 THR B C 1
ATOM 2500 O O . THR B 1 164 ? 145.742 -14.471 7.766 1.00 30.66 228 THR B O 1
ATOM 2504 N N . VAL B 1 165 ? 147.950 -14.765 7.411 1.00 29.61 229 VAL B N 1
ATOM 2505 C CA . VAL B 1 165 ? 148.357 -13.973 8.559 1.00 30.44 229 VAL B CA 1
ATOM 2506 C C . VAL B 1 165 ? 149.379 -12.972 8.077 1.00 30.49 229 VAL B C 1
ATOM 2507 O O . VAL B 1 165 ? 150.436 -13.359 7.597 1.00 31.25 229 VAL B O 1
ATOM 2511 N N . ASN B 1 166 ? 149.049 -11.685 8.197 1.00 30.37 230 ASN B N 1
ATOM 2512 C CA . ASN B 1 166 ? 149.780 -10.601 7.511 1.00 30.10 230 ASN B CA 1
ATOM 2513 C C . ASN B 1 166 ? 150.123 -10.969 6.060 1.00 29.19 230 ASN B C 1
ATOM 2514 O O . ASN B 1 166 ? 151.278 -10.860 5.626 1.00 27.72 230 ASN B O 1
ATOM 2519 N N . ASN B 1 167 ? 149.089 -11.387 5.329 1.00 28.60 231 ASN B N 1
ATOM 2520 C CA . ASN B 1 167 ? 149.164 -11.679 3.877 1.00 29.96 231 ASN B CA 1
ATOM 2521 C C . ASN B 1 167 ? 149.952 -12.938 3.549 1.00 29.01 231 ASN B C 1
ATOM 2522 O O . ASN B 1 167 ? 150.247 -13.231 2.376 1.00 29.93 231 ASN B O 1
ATOM 2527 N N . VAL B 1 168 ? 150.288 -13.708 4.570 1.00 27.29 232 VAL B N 1
ATOM 2528 C CA . VAL B 1 168 ? 150.939 -14.980 4.285 1.00 27.09 232 VAL B CA 1
ATOM 2529 C C . VAL B 1 168 ? 149.927 -16.110 4.420 1.00 26.44 232 VAL B C 1
ATOM 2530 O O . VAL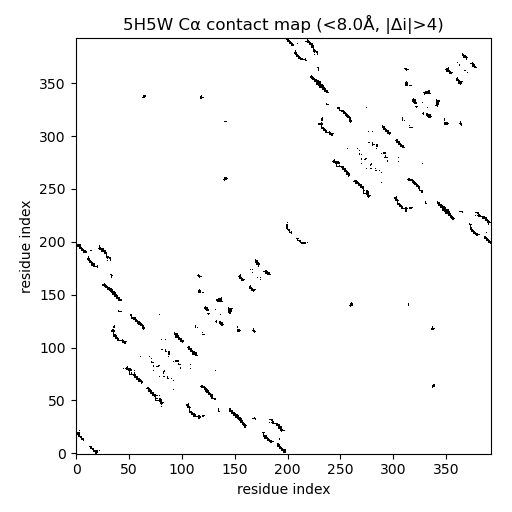 B 1 168 ? 149.330 -16.261 5.470 1.00 24.99 232 VAL B O 1
ATOM 2534 N N . ALA B 1 169 ? 149.744 -16.874 3.342 1.00 26.15 233 ALA B N 1
ATOM 2535 C CA . ALA B 1 169 ? 148.839 -18.001 3.314 1.00 26.75 233 ALA B CA 1
ATOM 2536 C C . ALA B 1 169 ? 149.336 -19.169 4.164 1.00 27.14 233 ALA B C 1
ATOM 2537 O O . ALA B 1 169 ? 150.477 -19.644 4.009 1.00 27.84 233 ALA B O 1
ATOM 2539 N N . ILE B 1 170 ? 148.425 -19.669 4.987 1.00 26.76 234 ILE B N 1
ATOM 2540 C CA . ILE B 1 170 ? 148.642 -20.830 5.852 1.00 27.18 234 ILE B CA 1
ATOM 2541 C C . ILE B 1 170 ? 147.551 -21.838 5.554 1.00 27.50 234 ILE B C 1
ATOM 2542 O O . ILE B 1 170 ? 146.391 -21.466 5.338 1.00 26.80 234 ILE B O 1
ATOM 2547 N N . GLU B 1 171 ? 147.926 -23.110 5.554 1.00 28.51 235 GLU B N 1
ATOM 2548 C CA . GLU B 1 171 ? 147.014 -24.195 5.272 1.00 29.96 235 GLU B CA 1
ATOM 2549 C C . GLU B 1 171 ? 147.220 -25.239 6.361 1.00 29.70 235 GLU B C 1
ATOM 2550 O O . GLU B 1 171 ? 148.359 -25.532 6.716 1.00 31.56 235 GLU B O 1
ATOM 2556 N N . ASN B 1 172 ? 146.140 -25.761 6.930 1.00 28.44 236 ASN B N 1
ATOM 2557 C CA . ASN B 1 172 ? 146.266 -26.720 8.043 1.00 28.56 236 ASN B CA 1
ATOM 2558 C C . ASN B 1 172 ? 145.136 -27.772 8.011 1.00 28.36 236 ASN B C 1
ATOM 2559 O O . ASN B 1 172 ? 144.015 -27.499 7.520 1.00 26.83 236 ASN B O 1
ATOM 2564 N N . SER B 1 173 ? 145.422 -28.958 8.534 1.00 28.05 237 SER B N 1
ATOM 2565 C CA . SER B 1 173 ? 144.440 -30.045 8.527 1.00 29.07 237 SER B CA 1
ATOM 2566 C C . SER B 1 173 ? 143.413 -29.811 9.623 1.00 28.73 237 SER B C 1
ATOM 2567 O O . SER B 1 173 ? 142.312 -30.366 9.596 1.00 28.76 237 SER B O 1
ATOM 2570 N N . SER B 1 174 ? 143.780 -28.963 10.581 1.00 28.70 238 SER B N 1
ATOM 2571 C CA . SER B 1 174 ? 142.991 -28.739 11.776 1.00 28.20 238 SER B CA 1
ATOM 2572 C C . SER B 1 174 ? 142.570 -27.269 11.868 1.00 28.45 238 SER B C 1
ATOM 2573 O O . SER B 1 174 ? 143.204 -26.398 11.283 1.00 28.47 238 SER B O 1
ATOM 2576 N N . ASN B 1 175 ? 141.462 -27.005 12.556 1.00 29.74 239 ASN B N 1
ATOM 2577 C CA . ASN B 1 175 ? 141.071 -25.644 12.932 1.00 29.81 239 ASN B CA 1
ATOM 2578 C C . ASN B 1 175 ? 141.812 -25.177 14.200 1.00 31.29 239 ASN B C 1
ATOM 2579 O O . ASN B 1 175 ? 141.532 -24.107 14.736 1.00 32.16 239 ASN B O 1
ATOM 2584 N N . THR B 1 176 ? 142.746 -25.991 14.680 1.00 32.44 240 THR B N 1
ATOM 2585 C CA . THR B 1 176 ? 143.626 -25.576 15.766 1.00 33.85 240 THR B CA 1
ATOM 2586 C C . THR B 1 176 ? 145.033 -25.482 15.189 1.00 34.36 240 THR B C 1
ATOM 2587 O O . THR B 1 176 ? 145.656 -26.503 14.858 1.00 34.64 240 THR B O 1
ATOM 2591 N N . ILE B 1 177 ? 145.527 -24.254 15.038 1.00 34.33 241 ILE B N 1
ATOM 2592 C CA . ILE B 1 177 ? 146.788 -24.079 14.364 1.00 34.95 241 ILE B CA 1
ATOM 2593 C C . ILE B 1 177 ? 147.888 -23.521 15.235 1.00 37.03 241 ILE B C 1
ATOM 2594 O O . ILE B 1 177 ? 147.864 -22.342 15.596 1.00 36.46 241 ILE B O 1
ATOM 2599 N N . SER B 1 178 ? 148.847 -24.393 15.541 1.00 39.44 242 SER B N 1
ATOM 2600 C CA . SER B 1 178 ? 150.015 -24.048 16.314 1.00 43.43 242 SER B CA 1
ATOM 2601 C C . SER B 1 178 ? 151.200 -23.783 15.396 1.00 44.39 242 SER B C 1
ATOM 2602 O O . SER B 1 178 ? 152.014 -22.883 15.667 1.00 46.98 242 SER B O 1
ATOM 2605 N N . ALA B 1 180 ? 151.744 -22.853 13.122 1.00 46.21 244 ALA B N 1
ATOM 2606 C CA . ALA B 1 180 ? 151.906 -21.678 12.253 1.00 45.64 244 ALA B CA 1
ATOM 2607 C C . ALA B 1 180 ? 152.768 -20.605 12.872 1.00 46.51 244 ALA B C 1
ATOM 2608 O O . ALA B 1 180 ? 153.991 -20.641 12.731 1.00 48.29 244 ALA B O 1
ATOM 2610 N N . LEU B 1 181 ? 152.124 -19.629 13.514 1.00 45.79 245 LEU B N 1
ATOM 2611 C CA . LEU B 1 181 ? 152.822 -18.479 14.129 1.00 45.87 245 LEU B CA 1
ATOM 2612 C C . LEU B 1 181 ? 153.616 -18.915 15.345 1.00 46.77 245 LEU B C 1
ATOM 2613 O O . LEU B 1 181 ? 153.129 -19.726 16.122 1.00 46.76 245 LEU B O 1
ATOM 2618 N N . GLU B 1 182 ? 154.812 -18.355 15.520 1.00 47.29 246 GLU B N 1
ATOM 2619 C CA . GLU B 1 182 ? 155.733 -18.784 16.594 1.00 49.19 246 GLU B CA 1
ATOM 2620 C C . GLU B 1 182 ? 155.134 -18.561 17.997 1.00 48.79 246 GLU B C 1
ATOM 2621 O O . GLU B 1 182 ? 154.764 -17.443 18.353 1.00 48.46 246 GLU B O 1
ATOM 2627 N N . ASN B 1 183 ? 155.044 -19.632 18.777 1.00 48.75 247 ASN B N 1
ATOM 2628 C CA . ASN B 1 183 ? 154.582 -19.577 20.174 1.00 49.15 247 ASN B CA 1
ATOM 2629 C C . ASN B 1 183 ? 153.096 -19.227 20.384 1.00 47.16 247 ASN B C 1
ATOM 2630 O O . ASN B 1 183 ? 152.677 -18.954 21.522 1.00 47.77 247 ASN B O 1
ATOM 2635 N N . ILE B 1 184 ? 152.325 -19.246 19.293 1.00 43.43 248 ILE B N 1
ATOM 2636 C CA . ILE B 1 184 ? 150.878 -19.008 19.344 1.00 41.96 248 ILE B CA 1
ATOM 2637 C C . ILE B 1 184 ? 150.074 -20.201 18.801 1.00 40.27 248 ILE B C 1
ATOM 2638 O O . ILE B 1 184 ? 150.436 -20.795 17.789 1.00 39.01 248 ILE B O 1
ATOM 2643 N N . THR B 1 185 ? 149.002 -20.555 19.508 1.00 40.68 249 THR B N 1
ATOM 2644 C CA . THR B 1 185 ? 147.986 -21.464 18.990 1.00 39.44 249 THR B CA 1
ATOM 2645 C C . THR B 1 185 ? 146.761 -20.638 18.614 1.00 38.07 249 THR B C 1
ATOM 2646 O O . THR B 1 185 ? 146.194 -19.959 19.444 1.00 38.14 249 THR B O 1
ATOM 2650 N N . LEU B 1 186 ? 146.378 -20.698 17.345 1.00 36.84 250 LEU B N 1
ATOM 2651 C CA . LEU B 1 186 ? 145.189 -20.009 16.868 1.00 36.85 250 LEU B CA 1
ATOM 2652 C C . LEU B 1 186 ? 144.039 -21.019 16.671 1.00 36.46 250 LEU B C 1
ATOM 2653 O O . LEU B 1 186 ? 144.245 -22.141 16.171 1.00 35.16 250 LEU B O 1
ATOM 2658 N N . ASN B 1 187 ? 142.846 -20.626 17.115 1.00 36.83 251 ASN B N 1
ATOM 2659 C CA . ASN B 1 187 ? 141.638 -21.455 17.051 1.00 36.97 251 ASN B CA 1
ATOM 2660 C C . ASN B 1 187 ? 140.642 -20.768 16.151 1.00 36.04 251 ASN B C 1
ATOM 2661 O O . ASN B 1 187 ? 140.253 -19.628 16.418 1.00 37.78 251 ASN B O 1
ATOM 2666 N N . LEU B 1 188 ? 140.247 -21.454 15.088 1.00 34.08 252 LEU B N 1
ATOM 2667 C CA . LEU B 1 188 ? 139.329 -20.918 14.110 1.00 33.73 252 LEU B CA 1
ATOM 2668 C C . LEU B 1 188 ? 137.902 -21.439 14.362 1.00 34.85 252 LEU B C 1
ATOM 2669 O O . LEU B 1 188 ? 137.685 -22.661 14.380 1.00 34.20 252 LEU B O 1
ATOM 2674 N N . ASN B 1 189 ? 136.952 -20.523 14.589 1.00 36.07 253 ASN B N 1
ATOM 2675 C CA . ASN B 1 189 ? 135.530 -20.866 14.710 1.00 37.34 253 ASN B CA 1
ATOM 2676 C C . ASN B 1 189 ? 134.698 -20.525 13.468 1.00 37.55 253 ASN B C 1
ATOM 2677 O O . ASN B 1 189 ? 133.657 -21.135 13.237 1.00 38.38 253 ASN B O 1
ATOM 2682 N N . ASP B 1 190 ? 135.139 -19.548 12.682 1.00 36.87 254 ASP B N 1
ATOM 2683 C CA . ASP B 1 190 ? 134.402 -19.139 11.494 1.00 37.70 254 ASP B CA 1
ATOM 2684 C C . ASP B 1 190 ? 135.249 -18.466 10.398 1.00 36.66 254 ASP B C 1
ATOM 2685 O O . ASP B 1 190 ? 136.291 -17.893 10.666 1.00 35.32 254 ASP B O 1
ATOM 2690 N N . VAL B 1 191 ? 134.769 -18.541 9.166 1.00 37.00 255 VAL B N 1
ATOM 2691 C CA . VAL B 1 191 ? 135.278 -17.744 8.080 1.00 37.47 255 VAL B CA 1
ATOM 2692 C C . VAL B 1 191 ? 135.102 -16.260 8.430 1.00 39.07 255 VAL B C 1
ATOM 2693 O O . VAL B 1 191 ? 134.077 -15.876 8.934 1.00 40.26 255 VAL B O 1
ATOM 2697 N N . THR B 1 192 ? 136.119 -15.434 8.203 1.00 38.90 256 THR B N 1
ATOM 2698 C CA . THR B 1 192 ? 135.987 -13.992 8.481 1.00 40.79 256 THR B CA 1
ATOM 2699 C C . THR B 1 192 ? 135.430 -13.257 7.258 1.00 43.25 256 THR B C 1
ATOM 2700 O O . THR B 1 192 ? 135.426 -13.805 6.151 1.00 43.04 256 THR B O 1
ATOM 2704 N N . THR B 1 193 ? 134.954 -12.027 7.460 1.00 46.55 257 THR B N 1
ATOM 2705 C CA . THR B 1 193 ? 134.794 -11.058 6.346 1.00 49.02 257 THR B CA 1
ATOM 2706 C C . THR B 1 193 ? 135.327 -9.678 6.753 1.00 50.20 257 THR B C 1
ATOM 2707 O O . THR B 1 193 ? 135.262 -9.293 7.927 1.00 50.84 257 THR B O 1
ATOM 2711 N N . GLY B 1 194 ? 135.858 -8.946 5.777 1.00 51.29 258 GLY B N 1
ATOM 2712 C CA . GLY B 1 194 ? 136.504 -7.656 6.021 1.00 52.50 258 GLY B CA 1
ATOM 2713 C C . GLY B 1 194 ? 137.890 -7.749 6.649 1.00 50.36 258 GLY B C 1
ATOM 2714 O O . GLY B 1 194 ? 138.569 -8.752 6.543 1.00 47.96 258 GLY B O 1
ATOM 2715 N N . ASN B 1 195 ? 138.298 -6.676 7.315 1.00 51.81 259 ASN B N 1
ATOM 2716 C CA . ASN B 1 195 ? 139.589 -6.607 7.983 1.00 50.18 259 ASN B CA 1
ATOM 2717 C C . ASN B 1 195 ? 139.466 -7.078 9.423 1.00 48.73 259 ASN B C 1
ATOM 2718 O O . ASN B 1 195 ? 138.793 -6.425 10.237 1.00 50.63 259 ASN B O 1
ATOM 2723 N N . GLN B 1 196 ? 140.125 -8.183 9.761 1.00 44.84 260 GLN B N 1
ATOM 2724 C CA . GLN B 1 196 ? 140.097 -8.629 11.139 1.00 42.85 260 GLN B CA 1
ATOM 2725 C C . GLN B 1 196 ? 141.489 -8.758 11.711 1.00 41.21 260 GLN B C 1
ATOM 2726 O O . GLN B 1 196 ? 142.414 -9.112 10.996 1.00 40.24 260 GLN B O 1
ATOM 2732 N N . THR B 1 197 ? 141.641 -8.453 12.997 1.00 41.25 261 THR B N 1
ATOM 2733 C CA . THR B 1 197 ? 142.951 -8.467 13.632 1.00 40.77 261 THR B CA 1
ATOM 2734 C C . THR B 1 197 ? 143.007 -9.197 14.975 1.00 40.65 261 THR B C 1
ATOM 2735 O O . THR B 1 197 ? 142.052 -9.245 15.739 1.00 40.68 261 THR B O 1
ATOM 2739 N N . LEU B 1 198 ? 144.184 -9.753 15.217 1.00 40.28 262 LEU B N 1
ATOM 2740 C CA . LEU B 1 198 ? 144.607 -10.291 16.469 1.00 40.69 262 LEU B CA 1
ATOM 2741 C C . LEU B 1 198 ? 145.714 -9.373 16.992 1.00 42.06 262 LEU B C 1
ATOM 2742 O O . LEU B 1 198 ? 146.666 -9.066 16.265 1.00 40.85 262 LEU B O 1
ATOM 2747 N N . THR B 1 199 ? 145.572 -8.958 18.249 1.00 43.49 263 THR B N 1
ATOM 2748 C CA . THR B 1 199 ? 146.559 -8.158 18.954 1.00 45.54 263 THR B CA 1
ATOM 2749 C C . THR B 1 199 ? 147.159 -8.976 20.105 1.00 46.42 263 THR B C 1
ATOM 2750 O O . THR B 1 199 ? 146.448 -9.548 20.935 1.00 47.18 263 THR B O 1
ATOM 2754 N N . ILE B 1 200 ? 148.480 -9.015 20.124 1.00 46.93 264 ILE B N 1
ATOM 2755 C CA . ILE B 1 200 ? 149.246 -9.597 21.193 1.00 49.11 264 ILE B CA 1
ATOM 2756 C C . ILE B 1 200 ? 149.868 -8.435 21.965 1.00 52.30 264 ILE B C 1
ATOM 2757 O O . ILE B 1 200 ? 150.563 -7.579 21.400 1.00 52.15 264 ILE B O 1
ATOM 2762 N N . THR B 1 201 ? 149.592 -8.382 23.259 1.00 55.26 265 THR B N 1
ATOM 2763 C CA . THR B 1 201 ? 150.194 -7.354 24.087 1.00 59.13 265 THR B CA 1
ATOM 2764 C C . THR B 1 201 ? 150.932 -8.011 25.223 1.00 61.39 265 THR B C 1
ATOM 2765 O O . THR B 1 201 ? 150.448 -8.982 25.811 1.00 62.02 265 THR B O 1
ATOM 2769 N N . GLN B 1 202 ? 152.100 -7.465 25.539 1.00 63.61 266 GLN B N 1
ATOM 2770 C CA . GLN B 1 202 ? 152.864 -7.917 26.692 1.00 66.36 266 GLN B CA 1
ATOM 2771 C C . GLN B 1 202 ? 152.190 -7.488 27.983 1.00 68.71 266 GLN B C 1
ATOM 2772 O O . GLN B 1 202 ? 151.799 -6.332 28.145 1.00 69.67 266 GLN B O 1
ATOM 2778 N N . ASP B 1 203 ? 152.035 -8.433 28.893 1.00 69.81 267 ASP B N 1
ATOM 2779 C CA . ASP B 1 203 ? 151.574 -8.105 30.219 1.00 73.45 267 ASP B CA 1
ATOM 2780 C C . ASP B 1 203 ? 152.786 -7.607 31.000 1.00 76.76 267 ASP B C 1
ATOM 2781 O O . ASP B 1 203 ? 152.667 -6.722 31.836 1.00 79.92 267 ASP B O 1
#

Secondary structure (DSSP, 8-state):
---EEEEES-TTEEEEE-TTPPPEEEEEEEEE--B--EEEESS-BS-SSS---SS-EEEEEEESTTPPPEEEEE-STT-SHHHHHHHHHHH--SEEEEEEEEETTEEEEEEEESS-SGGG-EEEEEES-HHHHHHH-B-TTSSS-SEEEEE--B-EEEEETTEEEEES-SEESSSSTTEEEEE-S---S--EEEEEE-/-EEEEES-TTEEEEE-TT---EEEEEEEEE--B--EEEESS-BS-SSS-S-SS-EEEEEEESTTPPPEEEEE-STT-SHHHHHHHHHHS--SEEEEEEEEETTEEEEEEEESS-SGGG-EEEEEES-HHHHHHH-B-TT-SS-SEEEEE--B-EEEEETTEEEEESSSEE---TTEEEEE-S---S--EEEEEE-

Solvent-accessible surface area: 19251 Å² total; per-residue (Å²): 213,56,62,18,58,44,86,39,70,40,128,6,1,54,6,89,36,59,35,92,7,125,48,29,76,28,62,1,36,1,71,81,45,6,62,22,12,19,0,15,0,122,81,37,65,119,47,30,152,73,40,14,6,127,55,98,8,109,0,37,3,58,21,10,21,110,84,78,80,66,76,18,105,2,41,26,83,82,0,6,0,13,12,0,77,68,21,0,56,112,35,167,8,32,6,50,4,53,39,68,94,72,32,141,47,56,52,60,0,9,0,43,1,95,86,39,0,62,27,9,22,7,47,1,47,10,72,58,16,131,50,0,70,83,16,0,1,22,59,78,51,24,69,97,33,5,0,67,64,63,63,51,13,48,23,0,82,4,49,7,70,145,93,87,28,75,21,40,39,34,82,2,70,124,45,32,144,63,7,33,1,43,10,84,78,71,16,122,67,121,32,44,0,42,0,80,72,123,108,19,55,38,86,40,65,40,130,5,1,50,15,90,32,60,53,84,4,104,46,32,73,40,52,0,38,1,76,73,45,6,66,22,12,17,0,16,0,97,82,41,62,120,47,27,149,73,39,20,4,128,52,102,6,101,0,35,4,52,15,7,20,93,88,123,66,63,79,16,100,3,44,27,83,82,0,7,0,10,14,0,74,69,23,1,59,115,30,170,6,32,8,49,7,54,38,71,94,66,31,140,38,66,52,63,0,7,0,44,2,94,92,41,0,97,52,13,30,8,50,2,45,12,68,62,11,123,47,0,70,76,13,0,2,17,67,50,25,38,94,101,33,4,0,74,64,67,69,54,12,42,18,0,62,4,41,10,74,141,97,86,32,109,46,46,39,36,69,2,81,66,31,127,73,8,41,2,52,9,92,79,66,11,120,69,127,32,47,0,46,4,80,118,128

Nearest PDB structures (foldseek):
  5h5w-assembly1_A  TM=1.005E+00  e=5.518E-38  Escherichia coli
  5h5v-assembly1_F  TM=9.954E-01  e=6.046E-34  Escherichia coli
  5h5v-assembly1_C  TM=9.992E-01  e=9.837E-34  Escherichia coli
  5h5v-assembly1_D  TM=9.929E-01  e=1.289E-33  Escherichia coli
  5h5v-assembly1_A  TM=9.978E-01  e=3.062E-33  Escherichia coli

Foldseek 3Di:
DFAKDKDKPDPQKTKHFAPPADFWKKWKFWADAFAWWKWKFPFWDLDQQQFQFPAKKWKWKDFAPPDDIDIWTAGSNLNGNVSVQVRVCVRPRQKHKDWDDPDPSIIMIMIIGNFAAPRGDIFIAMPDGDRSQQLAGDDPPDPHGRIDTPIDRGWIWMAINNRTDTGRHQFDDPPGDGMTMHGDRGDDDTMMMGMHGD/DKDKDKPDPQKDKDFDPPADFDKKWKFWADAFAWWKKKFPFWDLAQQQFQFPAWKWKWKDFAPPDDIFIFIAGSRLNGNVSVQVRQVVRPGQKHKDWDDPDPSIIMMMIIGNFAAPRGDIFIAMPDGPSSRQQAGDDPPDPGHRIDTPDDGHWTWMAINNRIDTGRHQWDPPRPRMTMHGDHGDDDIIIMGMDDD